Protein AF-A0A850XT15-F1 (afdb_monomer)

Nearest PDB structures (foldseek):
  8rmj-assembly1_A-2  TM=8.725E-01  e=3.498E-25  Drosophila melanogaster
  6qp8-assembly1_B  TM=8.716E-01  e=8.666E-25  Drosophila melanogaster
  8ckk-assembly1_B  TM=6.544E-01  e=9.238E-13  Homo sapiens
  8ckk-assembly1_A  TM=6.516E-01  e=1.719E-12  Homo sapiens
  1w0s-assembly3_C  TM=1.831E-01  e=3.789E-10  Homo sapiens

Mean predicted aligned error: 18.87 Å

Radius of gyration: 55.99 Å; Cα contacts (8 Å, |Δi|>4): 1223; chains: 1; bounding box: 143×91×146 Å

InterPro domains:
  IPR000884 Thrombospondin type-1 (TSP1) repeat [PF00090] (385-433)
  IPR000884 Thrombospondin type-1 (TSP1) repeat [PF00090] (444-487)
  IPR000884 Thrombospondin type-1 (TSP1) repeat [PS50092] (326-379)
  IPR000884 Thrombospondin type-1 (TSP1) repeat [PS50092] (381-437)
  IPR000884 Thrombospondin type-1 (TSP1) repeat [PS50092] (439-488)
  IPR000884 Thrombospondin type-1 (TSP1) repeat [SM00209] (329-379)
  IPR000884 Thrombospondin type-1 (TSP1) repeat [SM00209] (384-437)
  IPR000884 Thrombospondin type-1 (TSP1) repeat [SM00209] (442-488)
  IPR001627 Sema domain [PF01403] (78-251)
  IPR001627 Sema domain [PS51004] (1-270)
  IPR001627 Sema domain [SM00630] (1-254)
  IPR002165 Plexin repeat [PF01437] (272-319)
  IPR015943 WD40/YVTN repeat-like-containing domain superfamily [G3DSA:2.130.10.10] (1-272)
  IPR016201 PSI domain [SM00423] (272-319)
  IPR027231 Semaphorin [PTHR11036] (2-502)
  IPR036352 Sema domain superfamily [SSF101912] (2-276)
  IPR036383 Thrombospondin type-1 repeat superfamily [G3DSA:2.20.100.10] (325-380)
  IPR036383 Thrombospondin type-1 repeat superfamily [G3DSA:2.20.100.10] (381-434)
  IPR036383 Thrombospondin type-1 repeat superfamily [G3DSA:2.20.100.10] (437-487)
  IPR036383 Thrombospondin type-1 repeat superfamily [SSF82895] (325-378)

Foldseek 3Di:
DDKDWADWDDDPQKIKTWIKDFDLQDPPDTDIAIKIKIAGPPQCADDPQGHVHTLGIAIETAFAWADDPDTHGQGGWQYWEADVVQQKIWTKGFDDPPDFTKIFIFMAHVVLVLQQVLAFFFADPDSPGHTDTHGDPHSNQDAFDPPDPPTPVSHGDDSVCSVGTRYGPDYRATPANHTQDMDTNWGWRYWDWDWFDFLPDIWIWIWTFTQQQKIWTKTGAPDNPGHIAGLDIGRPDPNVPTHGFPDWDADRVQQWIWTDGPPDIDIDHNQPQQVQAAQCSQQLSLRRQWWAQPVVRGIHGCVPHPDSVRTDHDNPDHRDPLDFDAFDKDDKDDWDFDDDDDDDDDWGKTKIFIARPPPHTPNPHHYDDDDRMAIDRPWDAFDKDDKDDWDPFPDPAAKTKIKIFIDRPVPNTDRPHHYDDDDRMDMDIDRHPGHDDDDKDKDDKDDWDDFPDQAQKTKIKIAIDIPPDDDDPDDGMDMDMDRNHFADKDKDKDDKDDWDWDDADPQGKTKTKIKIWIWIDRDPDPVPIDTHDIDMFMWIADRPPPDGIDRDD

pLDDT: mean 82.84, std 12.36, range [44.44, 98.5]

Solvent-accessible surface area (backbone atoms only — not comparable to full-atom values): 31397 Å² total; per-residue (Å²): 117,68,72,48,81,52,49,72,49,82,54,90,61,31,39,36,40,34,28,23,26,52,41,85,88,47,93,80,65,97,45,60,37,19,34,44,30,38,32,41,73,84,64,80,36,31,95,78,62,53,55,94,31,80,46,55,47,38,34,30,40,54,54,40,37,45,78,58,101,71,64,49,67,33,36,42,53,48,22,57,35,78,42,79,94,74,44,33,35,41,32,35,20,21,38,57,90,95,46,76,48,25,23,33,31,32,41,30,42,53,66,44,49,52,50,24,71,33,37,32,26,39,42,60,91,46,100,85,50,73,77,40,79,36,81,46,93,58,53,76,79,52,65,48,59,90,88,46,95,87,32,69,79,57,52,64,55,59,62,72,52,33,75,67,52,35,39,32,53,38,63,25,57,35,78,52,76,50,50,49,43,73,44,75,79,38,51,61,44,38,46,43,76,46,82,41,73,36,97,89,51,77,42,49,40,38,39,36,30,26,58,73,28,34,37,37,37,26,40,52,42,88,48,99,84,46,74,43,30,73,59,47,75,46,74,78,54,60,85,93,65,50,52,49,59,72,44,65,47,76,41,75,96,75,41,33,35,41,39,30,42,93,90,49,74,48,82,42,68,67,72,58,28,76,77,25,78,45,69,67,50,23,40,48,38,37,42,60,61,31,22,31,25,67,86,80,67,40,28,30,38,78,88,74,48,94,44,77,90,51,45,45,70,52,74,85,67,68,40,80,68,90,50,64,31,55,20,27,64,35,75,68,47,74,77,38,82,46,90,76,94,67,96,82,70,99,57,75,23,34,35,30,42,40,50,52,60,56,46,46,49,32,75,85,28,50,73,54,87,73,83,48,63,50,63,41,76,60,51,35,55,22,22,62,41,75,68,49,74,70,45,75,56,74,44,95,49,27,74,21,42,24,46,30,42,38,49,57,57,51,46,52,48,35,63,86,24,52,70,56,85,74,83,49,63,49,76,44,81,34,52,82,84,38,83,62,84,84,82,64,47,72,51,73,72,48,74,73,48,77,54,74,30,90,45,59,47,23,47,25,41,30,44,43,54,56,44,81,49,97,77,58,98,73,81,53,64,50,76,45,81,34,43,69,52,79,45,60,77,48,76,54,71,56,74,71,48,72,78,40,80,76,50,75,46,100,79,63,27,36,34,31,36,30,41,31,35,44,25,76,52,64,46,93,52,83,87,76,68,64,91,37,65,79,47,78,53,62,30,45,32,57,56,82,76,80,55,75,66,42,60,83,127

Structure (mmCIF, N/CA/C/O backbone):
data_AF-A0A850XT15-F1
#
_entry.id   AF-A0A850XT15-F1
#
loop_
_atom_site.group_PDB
_atom_site.id
_atom_site.type_symbol
_atom_site.label_atom_id
_atom_site.label_alt_id
_atom_site.label_comp_id
_atom_site.label_asym_id
_atom_site.label_entity_id
_atom_site.label_seq_id
_atom_site.pdbx_PDB_ins_code
_atom_site.Cartn_x
_atom_site.Cartn_y
_atom_site.Cartn_z
_atom_site.occupancy
_atom_site.B_iso_or_equiv
_atom_site.auth_seq_id
_atom_site.auth_comp_id
_atom_site.auth_asym_id
_atom_site.auth_atom_id
_atom_site.pdbx_PDB_model_num
ATOM 1 N N . SER A 1 1 ? 12.234 -14.027 -24.507 1.00 67.44 1 SER A N 1
ATOM 2 C CA . SER A 1 1 ? 11.781 -13.705 -23.139 1.00 67.44 1 SER A CA 1
ATOM 3 C C . SER A 1 1 ? 10.258 -13.733 -23.136 1.00 67.44 1 SER A C 1
ATOM 5 O O . SER A 1 1 ? 9.684 -13.498 -24.186 1.00 67.44 1 SER A O 1
ATOM 7 N N . GLU A 1 2 ? 9.603 -14.107 -22.036 1.00 87.38 2 GLU A N 1
ATOM 8 C CA . GLU A 1 2 ? 8.131 -14.190 -21.923 1.00 87.38 2 GLU A CA 1
ATOM 9 C C . GLU A 1 2 ? 7.620 -12.876 -21.294 1.00 87.38 2 GLU A C 1
ATOM 11 O O . GLU A 1 2 ? 7.720 -12.736 -20.071 1.00 87.38 2 GLU A O 1
ATOM 16 N N . PRO A 1 3 ? 7.191 -11.861 -22.074 1.00 94.31 3 PRO A N 1
ATOM 17 C CA . PRO A 1 3 ? 6.756 -10.586 -21.515 1.00 94.31 3 PRO A CA 1
ATOM 18 C C . PRO A 1 3 ? 5.321 -10.657 -20.981 1.00 94.31 3 PRO A C 1
ATOM 20 O O . PRO A 1 3 ? 4.452 -11.308 -21.557 1.00 94.31 3 PRO A O 1
ATOM 23 N N . ASN A 1 4 ? 5.060 -9.912 -19.912 1.00 96.69 4 ASN A N 1
ATOM 24 C CA . ASN A 1 4 ? 3.727 -9.622 -19.402 1.00 96.69 4 ASN A CA 1
ATOM 25 C C . ASN A 1 4 ? 3.518 -8.102 -19.440 1.00 96.69 4 ASN A C 1
ATOM 27 O O . ASN A 1 4 ? 4.158 -7.364 -18.682 1.00 96.69 4 ASN A O 1
ATOM 31 N N . PHE A 1 5 ? 2.692 -7.646 -20.384 1.00 97.81 5 PHE A N 1
ATOM 32 C CA . PHE A 1 5 ? 2.405 -6.231 -20.604 1.00 97.81 5 PHE A CA 1
ATOM 33 C C . PHE A 1 5 ? 1.455 -5.693 -19.542 1.00 97.81 5 PHE A C 1
ATOM 35 O O . PHE A 1 5 ? 0.458 -6.325 -19.209 1.00 97.81 5 PHE A O 1
ATOM 42 N N . VAL A 1 6 ? 1.791 -4.515 -19.023 1.00 97.00 6 VAL A N 1
ATOM 43 C CA . VAL A 1 6 ? 1.064 -3.856 -17.937 1.00 97.00 6 VAL A CA 1
ATOM 44 C C . VAL A 1 6 ? 0.269 -2.669 -18.466 1.00 97.00 6 VAL A C 1
ATOM 46 O O . VAL A 1 6 ? -0.905 -2.520 -18.144 1.00 97.00 6 VAL A O 1
ATOM 49 N N . SER A 1 7 ? 0.897 -1.819 -19.277 1.00 97.06 7 SER A N 1
ATOM 50 C CA . SER A 1 7 ? 0.260 -0.619 -19.821 1.00 97.06 7 SER A CA 1
ATOM 51 C C . SER A 1 7 ? 1.039 -0.044 -21.002 1.00 97.06 7 SER A C 1
ATOM 53 O O . SER A 1 7 ? 2.202 -0.388 -21.243 1.00 97.06 7 SER A O 1
ATOM 55 N N . SER A 1 8 ? 0.390 0.866 -21.723 1.00 97.69 8 SER A N 1
ATOM 56 C CA . SER A 1 8 ? 0.989 1.648 -22.799 1.00 97.69 8 SER A CA 1
ATOM 57 C C . SER A 1 8 ? 0.473 3.082 -22.781 1.00 97.69 8 SER A C 1
ATOM 59 O O . SER A 1 8 ? -0.699 3.302 -22.477 1.00 97.69 8 SER A O 1
ATOM 61 N N . TYR A 1 9 ? 1.327 4.039 -23.147 1.00 97.31 9 TYR A N 1
ATOM 62 C CA . TYR A 1 9 ? 0.963 5.454 -23.242 1.00 97.31 9 TYR A CA 1
ATOM 63 C C . TYR A 1 9 ? 1.509 6.081 -24.516 1.00 97.31 9 TYR A C 1
ATOM 65 O O . TYR A 1 9 ? 2.670 5.879 -24.877 1.00 97.31 9 TYR A O 1
ATOM 73 N N . ASP A 1 10 ? 0.684 6.906 -25.146 1.00 95.44 10 ASP A N 1
ATOM 74 C CA . ASP A 1 10 ? 1.062 7.713 -26.296 1.00 95.44 10 ASP A CA 1
ATOM 75 C C . ASP A 1 10 ? 1.524 9.093 -25.828 1.00 95.44 10 ASP A C 1
ATOM 77 O O . ASP A 1 10 ? 0.709 9.921 -25.428 1.00 95.44 10 ASP A O 1
ATOM 81 N N . ILE A 1 11 ? 2.834 9.357 -25.897 1.00 94.19 11 ILE A N 1
ATOM 82 C CA . ILE A 1 11 ? 3.434 10.593 -25.376 1.00 94.19 11 ILE A CA 1
ATOM 83 C C . ILE A 1 11 ? 4.332 11.217 -26.446 1.00 94.19 11 ILE A C 1
ATOM 85 O O . ILE A 1 11 ? 5.356 10.653 -26.843 1.00 94.19 11 ILE A O 1
ATOM 89 N N . GLY A 1 12 ? 3.938 12.395 -26.936 1.00 90.12 12 GLY A N 1
ATOM 90 C CA . GLY A 1 12 ? 4.604 13.047 -28.064 1.00 90.12 12 GLY A CA 1
ATOM 91 C C . GLY A 1 12 ? 4.621 12.146 -29.305 1.00 90.12 12 GLY A C 1
ATOM 92 O O . GLY A 1 12 ? 3.588 11.589 -29.691 1.00 90.12 12 GLY A O 1
ATOM 93 N N . ASN A 1 13 ? 5.803 11.963 -29.900 1.00 90.62 13 ASN A N 1
ATOM 94 C CA . ASN A 1 13 ? 6.002 11.144 -31.106 1.00 90.62 13 ASN A CA 1
ATOM 95 C C . ASN A 1 13 ? 6.261 9.654 -30.816 1.00 90.62 13 ASN A C 1
ATOM 97 O O . ASN A 1 13 ? 6.456 8.872 -31.749 1.00 90.62 13 ASN A O 1
ATOM 101 N N . PHE A 1 14 ? 6.266 9.256 -29.542 1.00 93.50 14 PHE A N 1
ATOM 102 C CA . PHE A 1 14 ? 6.559 7.891 -29.119 1.00 93.50 14 PHE A CA 1
ATOM 103 C C . PHE A 1 14 ? 5.328 7.218 -28.510 1.00 93.50 14 PHE A C 1
ATOM 105 O O . PHE A 1 14 ? 4.490 7.866 -27.876 1.00 93.50 14 PHE A O 1
ATOM 112 N N . THR A 1 15 ? 5.270 5.899 -28.649 1.00 96.56 15 THR A N 1
ATOM 113 C CA . THR A 1 15 ? 4.421 5.035 -27.826 1.00 96.56 15 THR A CA 1
ATOM 114 C C . THR A 1 15 ? 5.320 4.305 -26.838 1.00 96.56 15 THR A C 1
ATOM 116 O O . THR A 1 15 ? 6.282 3.638 -27.230 1.00 96.56 15 THR A O 1
ATOM 119 N N . TYR A 1 16 ? 5.033 4.466 -25.549 1.00 97.81 16 TYR A N 1
ATOM 120 C CA . TYR A 1 16 ? 5.759 3.821 -24.462 1.00 97.81 16 TYR A CA 1
ATOM 121 C C . TYR A 1 16 ? 5.022 2.568 -24.001 1.00 97.81 16 TYR A C 1
ATOM 123 O O . TYR A 1 16 ? 3.810 2.604 -23.801 1.00 97.81 16 TYR A O 1
ATOM 131 N N . PHE A 1 17 ? 5.758 1.484 -23.766 1.00 98.31 17 PHE A N 1
ATOM 132 C CA . PHE A 1 17 ? 5.237 0.225 -23.238 1.00 98.31 17 PHE A CA 1
ATOM 133 C C . PHE A 1 17 ? 5.883 -0.096 -21.899 1.00 98.31 17 PHE A C 1
ATOM 135 O O . PHE A 1 17 ? 7.106 -0.055 -21.761 1.00 98.31 17 PHE A O 1
ATOM 142 N N . PHE A 1 18 ? 5.064 -0.490 -20.933 1.00 98.50 18 PHE A N 1
ATOM 143 C CA . PHE A 1 18 ? 5.507 -0.920 -19.617 1.00 98.50 18 PHE A CA 1
ATOM 144 C C . PHE A 1 18 ? 5.148 -2.385 -19.428 1.00 98.50 18 PHE A C 1
ATOM 146 O O . PHE A 1 18 ? 4.000 -2.793 -19.613 1.00 98.50 18 PHE A O 1
ATOM 153 N N . PHE A 1 19 ? 6.143 -3.199 -19.098 1.00 98.38 19 PHE A N 1
ATOM 154 C CA . PHE A 1 19 ? 5.975 -4.644 -18.983 1.00 98.38 19 PHE A CA 1
ATOM 155 C C . PHE A 1 19 ? 7.043 -5.248 -18.077 1.00 98.38 19 PHE A C 1
ATOM 157 O O . PHE A 1 19 ? 8.024 -4.597 -17.722 1.00 98.38 19 PHE A O 1
ATOM 164 N N . ARG A 1 20 ? 6.870 -6.515 -17.718 1.00 97.12 20 ARG A N 1
ATOM 165 C CA . ARG A 1 20 ? 7.897 -7.321 -17.048 1.00 97.12 20 ARG A CA 1
ATOM 166 C C . ARG A 1 20 ? 8.232 -8.541 -17.890 1.00 97.12 20 ARG A C 1
ATOM 168 O O . ARG A 1 20 ? 7.362 -9.073 -18.569 1.00 97.12 20 ARG A O 1
ATOM 175 N N . GLU A 1 21 ? 9.482 -8.976 -17.878 1.00 95.69 21 GLU A N 1
ATOM 176 C CA . GLU A 1 21 ? 9.944 -10.130 -18.656 1.00 95.69 21 GLU A CA 1
ATOM 177 C C . GLU A 1 21 ? 11.064 -10.875 -17.922 1.00 95.69 21 GLU A C 1
ATOM 179 O O . GLU A 1 21 ? 11.717 -10.315 -17.040 1.00 95.69 21 GLU A O 1
ATOM 184 N N . ASN A 1 22 ? 11.346 -12.112 -18.334 1.00 93.25 22 ASN A N 1
ATOM 185 C CA . ASN A 1 22 ? 12.554 -12.817 -17.896 1.00 93.25 22 ASN A CA 1
ATOM 186 C C . ASN A 1 22 ? 13.809 -12.040 -18.344 1.00 93.25 22 ASN A C 1
ATOM 188 O O . ASN A 1 22 ? 13.983 -11.782 -19.540 1.00 93.25 22 ASN A O 1
ATOM 192 N N . ALA A 1 23 ? 14.665 -11.679 -17.390 1.00 90.69 23 ALA A N 1
ATOM 193 C CA . ALA A 1 23 ? 15.889 -10.923 -17.604 1.00 90.69 23 ALA A CA 1
ATOM 194 C C . ALA A 1 23 ? 16.945 -11.795 -18.289 1.00 90.69 23 ALA A C 1
ATOM 196 O O . ALA A 1 23 ? 17.443 -12.759 -17.715 1.00 90.69 23 ALA A O 1
ATOM 197 N N . VAL A 1 24 ? 17.283 -11.449 -19.529 1.00 85.56 24 VAL A N 1
ATOM 198 C CA . VAL A 1 24 ? 18.320 -12.144 -20.310 1.00 85.56 24 VAL A CA 1
ATOM 199 C C . VAL A 1 24 ? 19.727 -11.702 -19.914 1.00 85.56 24 VAL A C 1
ATOM 201 O O . VAL A 1 24 ? 20.693 -12.411 -20.162 1.00 85.56 24 VAL A O 1
ATOM 204 N N . GLU A 1 25 ? 19.836 -10.531 -19.287 1.00 82.25 25 GLU A N 1
ATOM 205 C CA . GLU A 1 25 ? 21.090 -9.926 -18.850 1.00 82.25 25 GLU A CA 1
ATOM 206 C C . GLU A 1 25 ? 21.527 -10.334 -17.440 1.00 82.25 25 GLU A C 1
ATOM 208 O O . GLU A 1 25 ? 22.422 -9.706 -16.868 1.00 82.25 25 GLU A O 1
ATOM 213 N N . HIS A 1 26 ? 20.838 -11.308 -16.846 1.00 79.06 26 HIS A N 1
ATOM 214 C CA . HIS A 1 26 ? 21.152 -11.824 -15.528 1.00 79.06 26 HIS A CA 1
ATOM 215 C C . HIS A 1 26 ? 21.766 -13.217 -15.649 1.00 79.06 26 HIS A C 1
ATOM 217 O O . HIS A 1 26 ? 21.080 -14.180 -15.976 1.00 79.06 26 HIS A O 1
ATOM 223 N N . ASP A 1 27 ? 23.063 -13.315 -15.364 1.00 65.00 27 ASP A N 1
ATOM 224 C CA . ASP A 1 27 ? 23.834 -14.543 -15.587 1.00 65.00 27 ASP A CA 1
ATOM 225 C C . ASP A 1 27 ? 23.521 -15.653 -14.559 1.00 65.00 27 ASP A C 1
ATOM 227 O O . ASP A 1 27 ? 23.848 -16.818 -14.780 1.00 65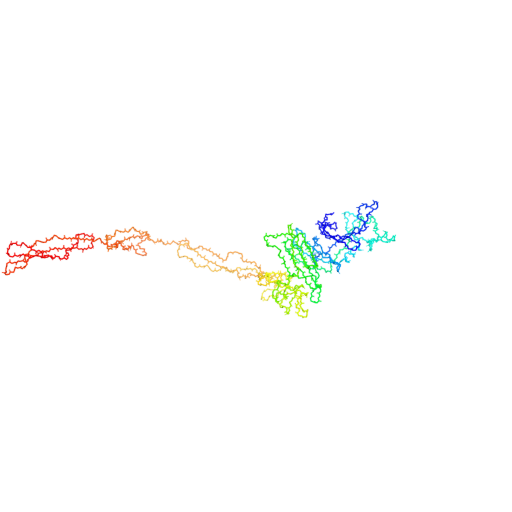.00 27 ASP A O 1
ATOM 231 N N . CYS A 1 28 ? 22.877 -15.318 -13.431 1.00 65.19 28 CYS A N 1
ATOM 232 C CA . CYS A 1 28 ? 22.644 -16.232 -12.310 1.00 65.19 28 CYS A CA 1
ATOM 233 C C . CYS A 1 28 ? 21.149 -16.516 -12.076 1.00 65.19 28 CYS A C 1
ATOM 235 O O . CYS A 1 28 ? 20.475 -15.845 -11.299 1.00 65.19 28 CYS A O 1
ATOM 237 N N . GLY A 1 29 ? 20.628 -17.563 -12.718 1.00 67.88 29 GLY A N 1
ATOM 238 C CA . GLY A 1 29 ? 19.257 -18.042 -12.502 1.00 67.88 29 GLY A CA 1
ATOM 239 C C . GLY A 1 29 ? 18.170 -17.233 -13.225 1.00 67.88 29 GLY A C 1
ATOM 240 O O . GLY A 1 29 ? 18.430 -16.227 -13.880 1.00 67.88 29 GLY A O 1
ATOM 241 N N . LYS A 1 30 ? 16.918 -17.704 -13.135 1.00 78.69 30 LYS A N 1
ATOM 242 C CA . LYS A 1 30 ? 15.762 -17.058 -13.778 1.00 78.69 30 LYS A CA 1
ATOM 243 C C . LYS A 1 30 ? 15.271 -15.905 -12.902 1.00 78.69 30 LYS A C 1
ATOM 245 O O . LYS A 1 30 ? 14.664 -16.142 -11.860 1.00 78.69 30 LYS A O 1
ATOM 250 N N . THR A 1 31 ? 15.502 -14.670 -13.335 1.00 87.31 31 THR A N 1
ATOM 251 C CA . THR A 1 31 ? 14.973 -13.464 -12.683 1.00 87.31 31 THR A CA 1
ATOM 252 C C . THR A 1 31 ? 14.052 -12.707 -13.632 1.00 87.31 31 THR A C 1
ATOM 254 O O . THR A 1 31 ? 14.203 -12.766 -14.851 1.00 87.31 31 THR A O 1
ATOM 257 N N . VAL A 1 32 ? 13.050 -12.026 -13.080 1.00 93.44 32 VAL A N 1
ATOM 258 C CA . VAL A 1 32 ? 12.136 -11.161 -13.838 1.00 93.44 32 VAL A CA 1
ATOM 259 C C . VAL A 1 32 ? 12.593 -9.724 -13.642 1.00 93.44 32 VAL A C 1
ATOM 261 O O . VAL A 1 32 ? 12.910 -9.352 -12.517 1.00 93.44 32 VAL A O 1
ATOM 264 N N . PHE A 1 33 ? 12.616 -8.914 -14.699 1.00 95.81 33 PHE A N 1
ATOM 265 C CA . PHE A 1 33 ? 12.819 -7.469 -14.598 1.00 95.81 33 PHE A CA 1
ATOM 266 C C . PHE A 1 33 ? 11.687 -6.699 -15.257 1.00 95.81 33 PHE A C 1
ATOM 268 O O . PHE A 1 33 ? 11.124 -7.104 -16.274 1.00 95.81 33 PHE A O 1
ATOM 275 N N . SER A 1 34 ? 11.408 -5.541 -14.672 1.00 98.19 34 SER A N 1
ATOM 276 C CA . SER A 1 34 ? 10.467 -4.562 -15.193 1.00 98.19 34 SER A CA 1
ATOM 277 C C . SER A 1 34 ? 11.137 -3.629 -16.191 1.00 98.19 34 SER A C 1
ATOM 279 O O . SER A 1 34 ? 12.285 -3.210 -16.002 1.00 98.19 34 SER A O 1
ATOM 281 N N . ARG A 1 35 ? 10.410 -3.304 -17.257 1.00 98.06 35 ARG A N 1
ATOM 282 C CA . ARG A 1 35 ? 10.892 -2.581 -18.427 1.00 98.06 35 ARG A CA 1
ATOM 283 C C . ARG A 1 35 ? 9.997 -1.399 -18.754 1.00 98.06 35 ARG A C 1
ATOM 285 O O . ARG A 1 35 ? 8.775 -1.506 -18.683 1.00 98.06 35 ARG A O 1
ATOM 292 N N . ALA A 1 36 ? 10.637 -0.326 -19.195 1.00 98.25 36 ALA A N 1
ATOM 293 C CA . ALA A 1 36 ? 10.024 0.670 -20.058 1.00 98.25 36 ALA A CA 1
ATOM 294 C C . ALA A 1 36 ? 10.604 0.479 -21.460 1.00 98.25 36 ALA A C 1
ATOM 296 O O . ALA A 1 36 ? 11.822 0.371 -21.609 1.00 98.25 36 ALA A O 1
ATOM 297 N N . ALA A 1 37 ? 9.756 0.430 -22.476 1.00 97.69 37 ALA A N 1
ATOM 298 C CA . ALA A 1 37 ? 10.160 0.449 -23.872 1.00 97.69 37 ALA A CA 1
ATOM 299 C C . ALA A 1 37 ? 9.505 1.608 -24.609 1.00 97.69 37 ALA A C 1
ATOM 301 O O . ALA A 1 37 ? 8.487 2.126 -24.158 1.00 97.69 37 ALA A O 1
ATOM 302 N N . ARG A 1 38 ? 10.085 1.998 -25.742 1.00 95.12 38 ARG A N 1
ATOM 303 C CA . ARG A 1 38 ? 9.512 3.000 -26.643 1.00 95.12 38 ARG A CA 1
ATOM 304 C C . ARG A 1 38 ? 9.637 2.567 -28.099 1.00 95.12 38 ARG A C 1
ATOM 306 O O . ARG A 1 38 ? 10.601 1.886 -28.449 1.00 95.12 38 ARG A O 1
ATOM 313 N N . VAL A 1 39 ? 8.685 3.005 -28.916 1.00 94.12 39 VAL A N 1
ATOM 314 C CA . VAL A 1 39 ? 8.705 2.930 -30.387 1.00 94.12 39 VAL A CA 1
ATOM 315 C C . VAL A 1 39 ? 8.256 4.268 -30.966 1.00 94.12 39 VAL A C 1
ATOM 317 O O . VAL A 1 39 ? 7.487 4.992 -30.328 1.00 94.12 39 VAL A O 1
ATOM 320 N N . CYS A 1 40 ? 8.726 4.605 -32.162 1.00 91.38 40 CYS A N 1
ATOM 321 C CA . CYS A 1 40 ? 8.214 5.747 -32.909 1.00 91.38 40 CYS A CA 1
ATOM 322 C C . CYS A 1 40 ? 6.835 5.442 -33.493 1.00 91.38 40 CYS A C 1
ATOM 324 O O . CYS A 1 40 ? 6.630 4.388 -34.088 1.00 91.38 40 CYS A O 1
ATOM 326 N N . LYS A 1 41 ? 5.896 6.388 -33.376 1.00 90.81 41 LYS A N 1
ATOM 327 C CA . LYS A 1 41 ? 4.534 6.234 -33.924 1.00 90.81 41 LYS A CA 1
ATOM 328 C C . LYS A 1 41 ? 4.502 6.116 -35.448 1.00 90.81 41 LYS A C 1
ATOM 330 O O . LYS A 1 41 ? 3.573 5.542 -35.999 1.00 90.81 41 LYS A O 1
ATOM 335 N N . ASN A 1 42 ? 5.500 6.682 -36.120 1.00 86.81 42 ASN A N 1
ATOM 336 C CA . ASN A 1 42 ? 5.662 6.652 -37.570 1.00 86.81 42 ASN A CA 1
ATOM 337 C C . ASN A 1 42 ? 6.688 5.610 -38.045 1.00 86.81 42 ASN A C 1
ATOM 339 O O . ASN A 1 42 ? 7.189 5.727 -39.161 1.00 86.81 42 ASN A O 1
ATOM 343 N N . ASP A 1 43 ? 7.039 4.631 -37.207 1.00 86.94 43 ASP A N 1
ATOM 344 C CA . ASP A 1 43 ? 7.889 3.515 -37.619 1.00 86.94 43 ASP A CA 1
ATOM 345 C C . ASP A 1 43 ? 7.130 2.654 -38.638 1.00 86.94 43 ASP A C 1
ATOM 347 O O . ASP A 1 43 ? 6.067 2.108 -38.346 1.00 86.94 43 ASP A O 1
ATOM 351 N N . ILE A 1 44 ? 7.668 2.588 -39.854 1.00 83.62 44 ILE A N 1
ATOM 352 C CA . ILE A 1 44 ? 7.090 1.863 -40.994 1.00 83.62 44 ILE A CA 1
ATOM 353 C C . ILE A 1 44 ? 7.736 0.487 -41.199 1.00 83.62 44 ILE A C 1
ATOM 355 O O . ILE A 1 44 ? 7.424 -0.194 -42.173 1.00 83.62 44 ILE A O 1
ATOM 359 N N . GLY A 1 45 ? 8.641 0.081 -40.304 1.00 82.75 45 GLY A N 1
ATOM 360 C CA . GLY A 1 45 ? 9.450 -1.119 -40.472 1.00 82.75 45 GLY A CA 1
ATOM 361 C C . GLY A 1 45 ? 10.611 -0.941 -41.453 1.00 82.75 45 GLY A C 1
ATOM 362 O O . GLY A 1 45 ? 10.842 0.131 -42.017 1.00 82.75 45 GLY A O 1
ATOM 363 N N . GLY A 1 46 ? 11.402 -1.999 -41.622 1.00 79.69 46 GLY A N 1
ATOM 364 C CA . GLY A 1 46 ? 12.515 -2.013 -42.566 1.00 79.69 46 GLY A CA 1
ATOM 365 C C . GLY A 1 46 ? 12.087 -2.391 -43.989 1.00 79.69 46 GLY A C 1
ATOM 366 O O . GLY A 1 46 ? 11.072 -3.042 -44.196 1.00 79.69 46 GLY A O 1
ATOM 367 N N . LYS A 1 47 ? 12.881 -2.000 -44.997 1.00 74.19 47 LYS A N 1
ATOM 368 C CA . LYS A 1 47 ? 12.567 -2.251 -46.423 1.00 74.19 47 LYS A CA 1
ATOM 369 C C . LYS A 1 47 ? 12.873 -3.672 -46.917 1.00 74.19 47 LYS A C 1
ATOM 371 O O . LYS A 1 47 ? 12.282 -4.104 -47.893 1.00 74.19 47 LYS A O 1
ATOM 376 N N . PHE A 1 48 ? 13.852 -4.348 -46.310 1.00 74.44 48 PHE A N 1
ATOM 377 C CA . PHE A 1 48 ? 14.321 -5.688 -46.719 1.00 74.44 48 PHE A CA 1
ATOM 378 C C . PHE A 1 48 ? 14.767 -6.510 -45.506 1.00 74.44 48 PHE A C 1
ATOM 380 O O . PHE A 1 48 ? 14.421 -7.674 -45.347 1.00 74.44 48 PHE A O 1
ATOM 387 N N . VAL A 1 49 ? 15.563 -5.888 -44.635 1.00 70.69 49 VAL A N 1
ATOM 388 C CA . VAL A 1 49 ? 15.883 -6.388 -43.294 1.00 70.69 49 VAL A CA 1
ATOM 389 C C . VAL A 1 49 ? 14.883 -5.746 -42.344 1.00 70.69 49 VAL A C 1
ATOM 391 O O . VAL A 1 49 ? 14.664 -4.545 -42.463 1.00 70.69 49 VAL A O 1
ATOM 394 N N . LEU A 1 50 ? 14.309 -6.516 -41.414 1.00 78.19 50 LEU A N 1
ATOM 395 C CA . LEU A 1 50 ? 13.269 -6.046 -40.487 1.00 78.19 50 LEU A CA 1
ATOM 396 C C . LEU A 1 50 ? 11.944 -5.616 -41.168 1.00 78.19 50 LEU A C 1
ATOM 398 O O . LEU A 1 50 ? 11.241 -4.753 -40.641 1.00 78.19 50 LEU A O 1
ATOM 402 N N . GLU A 1 51 ? 11.578 -6.221 -42.303 1.00 82.81 51 GLU A N 1
ATOM 403 C CA . GLU A 1 51 ? 10.237 -6.064 -42.901 1.00 82.81 51 GLU A CA 1
ATOM 404 C C . GLU A 1 51 ? 9.150 -6.478 -41.892 1.00 82.81 51 GLU A C 1
ATOM 406 O O . GLU A 1 51 ? 9.320 -7.462 -41.170 1.00 82.81 51 GLU A O 1
ATOM 411 N N . ASP A 1 52 ? 8.086 -5.678 -41.775 1.00 84.00 52 ASP A N 1
ATOM 412 C CA . ASP A 1 52 ? 7.006 -5.830 -40.783 1.00 84.00 52 ASP A CA 1
ATOM 413 C C . ASP A 1 52 ? 7.458 -5.878 -39.306 1.00 84.00 52 ASP A C 1
ATOM 415 O O . ASP A 1 52 ? 6.739 -6.366 -38.429 1.00 84.00 52 ASP A O 1
ATOM 419 N N . THR A 1 53 ? 8.649 -5.358 -38.986 1.00 87.75 53 THR A N 1
ATOM 420 C CA . THR A 1 53 ? 9.162 -5.320 -37.607 1.00 87.75 53 THR A CA 1
ATOM 421 C C . THR A 1 53 ? 9.660 -3.935 -37.210 1.00 87.75 53 THR A C 1
ATOM 423 O O . THR A 1 53 ? 10.204 -3.199 -38.027 1.00 87.75 53 THR A O 1
ATOM 426 N N . TRP A 1 54 ? 9.493 -3.587 -35.930 1.00 90.25 54 TRP A N 1
ATOM 427 C CA . TRP A 1 54 ? 9.910 -2.293 -35.385 1.00 90.25 54 TRP A CA 1
ATOM 428 C C . TRP A 1 54 ? 11.410 -2.047 -35.582 1.00 90.25 54 TRP A C 1
ATOM 430 O O . TRP A 1 54 ? 12.244 -2.840 -35.140 1.00 90.25 54 TRP A O 1
ATOM 440 N N . THR A 1 55 ? 11.755 -0.899 -36.159 1.00 87.81 55 THR A N 1
ATOM 441 C CA . THR A 1 55 ? 13.145 -0.448 -36.351 1.00 87.81 55 THR A CA 1
ATOM 442 C C . THR A 1 55 ? 13.615 0.492 -35.238 1.00 87.81 55 THR A C 1
ATOM 444 O O . THR A 1 55 ? 14.815 0.710 -35.045 1.00 87.81 55 THR A O 1
ATOM 447 N N . THR A 1 56 ? 12.670 1.015 -34.455 1.00 90.31 56 THR A N 1
ATOM 448 C CA . THR A 1 56 ? 12.899 2.033 -33.418 1.00 90.31 56 THR A CA 1
ATOM 449 C C . THR A 1 56 ? 12.728 1.513 -31.989 1.00 90.31 56 THR A C 1
ATOM 451 O O . THR A 1 56 ? 12.864 2.279 -31.033 1.00 90.31 56 THR A O 1
ATOM 454 N N . PHE A 1 57 ? 12.461 0.212 -31.821 1.00 93.31 57 PHE A N 1
ATOM 455 C CA . PHE A 1 57 ? 12.224 -0.398 -30.515 1.00 93.31 57 PHE A CA 1
ATOM 456 C C . PHE A 1 57 ? 13.472 -0.375 -29.625 1.00 93.31 57 PHE A C 1
ATOM 458 O O . PHE A 1 57 ? 14.535 -0.893 -29.973 1.00 93.31 57 PHE A O 1
ATOM 465 N N . MET A 1 58 ? 13.316 0.181 -28.426 1.00 93.88 58 MET A N 1
ATOM 466 C CA . MET A 1 58 ? 14.330 0.168 -27.370 1.00 93.88 58 MET A CA 1
ATOM 467 C C . MET A 1 58 ? 13.655 -0.087 -26.027 1.00 93.88 58 MET A C 1
ATOM 469 O O . MET A 1 58 ? 12.548 0.398 -25.801 1.00 93.88 58 MET A O 1
ATOM 473 N N . LYS A 1 59 ? 14.326 -0.795 -25.114 1.00 96.75 59 LYS A N 1
ATOM 474 C CA . LYS A 1 59 ? 13.859 -1.057 -23.746 1.00 96.75 59 LYS A CA 1
ATOM 475 C C . LYS A 1 59 ? 14.949 -0.822 -22.704 1.00 96.75 59 LYS A C 1
ATOM 477 O O . LYS A 1 59 ? 16.104 -1.182 -22.909 1.00 96.75 59 LYS A O 1
ATOM 482 N N . ALA A 1 60 ? 14.567 -0.272 -21.559 1.00 97.81 60 ALA A N 1
ATOM 483 C CA . ALA A 1 60 ? 15.428 -0.027 -20.407 1.00 97.81 60 ALA A CA 1
ATOM 484 C C . ALA A 1 60 ? 14.830 -0.674 -19.149 1.00 97.81 60 ALA A C 1
ATOM 486 O O . ALA A 1 60 ? 13.614 -0.849 -19.041 1.00 97.81 60 ALA A O 1
ATOM 487 N N . ARG A 1 61 ? 15.683 -1.058 -18.192 1.00 97.62 61 ARG A N 1
ATOM 488 C CA . ARG A 1 61 ? 15.243 -1.585 -16.889 1.00 97.62 61 ARG A CA 1
ATOM 489 C C . ARG A 1 61 ? 14.715 -0.441 -16.018 1.00 97.62 61 ARG A C 1
ATOM 491 O O . ARG A 1 61 ? 15.352 0.604 -15.945 1.00 97.62 61 ARG A O 1
ATOM 498 N N . LEU A 1 62 ? 13.607 -0.670 -15.317 1.00 98.25 62 LEU A N 1
ATOM 499 C CA . LEU A 1 62 ? 13.101 0.220 -14.265 1.00 98.25 62 LEU A CA 1
ATOM 500 C C . LEU A 1 62 ? 13.664 -0.211 -12.906 1.00 98.25 62 LEU A C 1
ATOM 502 O O . LEU A 1 62 ? 13.599 -1.396 -12.565 1.00 98.25 62 LEU A O 1
ATOM 506 N N . ASN A 1 63 ? 14.209 0.732 -12.132 1.00 97.31 63 ASN A N 1
ATOM 507 C CA . ASN A 1 63 ? 14.648 0.470 -10.764 1.00 97.31 63 ASN A CA 1
ATOM 508 C C . ASN A 1 63 ? 13.559 0.837 -9.750 1.00 97.31 63 ASN A C 1
ATOM 510 O O . ASN A 1 63 ? 13.165 1.994 -9.651 1.00 97.31 63 ASN A O 1
ATOM 514 N N . CYS A 1 64 ? 13.126 -0.130 -8.948 1.00 97.19 64 CYS A N 1
ATOM 515 C CA . CYS A 1 64 ? 12.352 0.132 -7.743 1.00 97.19 64 CYS A CA 1
ATOM 516 C C . CYS A 1 64 ? 12.935 -0.705 -6.607 1.00 97.19 64 CYS A C 1
ATOM 518 O O . CYS A 1 64 ? 12.836 -1.935 -6.607 1.00 97.19 64 CYS A O 1
ATOM 520 N N . SER A 1 65 ? 13.600 -0.048 -5.660 1.00 95.06 65 SER A N 1
ATOM 521 C CA . SER A 1 65 ? 14.349 -0.731 -4.609 1.00 95.06 65 SER A CA 1
ATOM 522 C C . SER A 1 65 ? 14.336 0.045 -3.306 1.00 95.06 65 SER A C 1
ATOM 524 O O . SER A 1 65 ? 14.389 1.270 -3.320 1.00 95.06 65 SER A O 1
ATOM 526 N N . ARG A 1 66 ? 14.357 -0.667 -2.180 1.00 91.88 66 ARG A N 1
ATOM 527 C CA . ARG A 1 66 ? 14.673 -0.086 -0.874 1.00 91.88 66 ARG A CA 1
ATOM 528 C C . ARG A 1 66 ? 16.200 -0.012 -0.716 1.00 91.88 66 ARG A C 1
ATOM 530 O O . ARG A 1 66 ? 16.846 -1.056 -0.862 1.00 91.88 66 ARG A O 1
ATOM 537 N N . PRO A 1 67 ? 16.783 1.167 -0.427 1.00 87.50 67 PRO A N 1
ATOM 538 C CA . PRO A 1 67 ? 18.226 1.300 -0.249 1.00 87.50 67 PRO A CA 1
ATOM 539 C C . PRO A 1 67 ? 18.710 0.568 1.012 1.00 87.50 67 PRO A C 1
ATOM 541 O O . PRO A 1 67 ? 17.956 0.364 1.962 1.00 87.50 67 PRO A O 1
ATOM 544 N N . GLY A 1 68 ? 19.981 0.177 1.010 1.00 86.75 68 GLY A N 1
ATOM 545 C CA . GLY A 1 68 ? 20.669 -0.538 2.086 1.00 86.75 68 GLY A CA 1
ATOM 546 C C . GLY A 1 68 ? 22.065 -0.962 1.620 1.00 86.75 68 GLY A C 1
ATOM 547 O O . GLY A 1 68 ? 22.398 -0.738 0.457 1.00 86.75 68 GLY A O 1
ATOM 548 N N . GLU A 1 69 ? 22.867 -1.592 2.489 1.00 83.19 69 GLU A N 1
ATOM 549 C CA . GLU A 1 69 ? 24.167 -2.172 2.084 1.00 83.19 69 GLU A CA 1
ATOM 550 C C . GLU A 1 69 ? 24.002 -3.137 0.901 1.00 83.19 69 GLU A C 1
ATOM 552 O O . GLU A 1 69 ? 24.788 -3.128 -0.043 1.00 83.19 69 GLU A O 1
ATOM 557 N N . ILE A 1 70 ? 22.918 -3.917 0.933 1.00 84.88 70 ILE A N 1
ATOM 558 C CA . ILE A 1 70 ? 22.418 -4.697 -0.194 1.00 84.88 70 ILE A CA 1
ATOM 559 C C . ILE A 1 70 ? 20.993 -4.203 -0.480 1.00 84.88 70 ILE A C 1
ATOM 561 O O . ILE A 1 70 ? 20.102 -4.422 0.348 1.00 84.88 70 ILE A O 1
ATOM 565 N N . PRO A 1 71 ? 20.751 -3.524 -1.616 1.00 89.12 71 PRO A N 1
ATOM 566 C CA . PRO A 1 71 ? 19.423 -3.025 -1.950 1.00 89.12 71 PRO A CA 1
ATOM 567 C C . PRO A 1 71 ? 18.406 -4.158 -2.118 1.00 89.12 71 PRO A C 1
ATOM 569 O O . PRO A 1 71 ? 18.697 -5.189 -2.729 1.00 89.12 71 PRO A O 1
ATOM 572 N N . PHE A 1 72 ? 17.189 -3.946 -1.617 1.00 92.94 72 PHE A N 1
ATOM 573 C CA . PHE A 1 72 ? 16.079 -4.885 -1.788 1.00 92.94 72 PHE A CA 1
ATOM 574 C C . PHE A 1 72 ? 15.209 -4.452 -2.970 1.00 92.94 72 PHE A C 1
ATOM 576 O O . PHE A 1 72 ? 14.624 -3.371 -2.931 1.00 92.94 72 PHE A O 1
ATOM 583 N N . TYR A 1 73 ? 15.122 -5.275 -4.016 1.00 93.69 73 TYR A N 1
ATOM 584 C CA . TYR A 1 73 ? 14.455 -4.918 -5.273 1.00 93.69 73 TYR A CA 1
ATOM 585 C C . TYR A 1 73 ? 13.026 -5.459 -5.369 1.00 93.69 73 TYR A C 1
ATOM 587 O O . TYR A 1 73 ? 12.779 -6.648 -5.158 1.00 93.69 73 TYR A O 1
ATOM 595 N N . TYR A 1 74 ? 12.111 -4.599 -5.811 1.00 96.75 74 TYR A N 1
ATOM 596 C CA . TYR A 1 74 ? 10.763 -4.961 -6.239 1.00 96.75 74 TYR A CA 1
ATOM 597 C C . TYR A 1 74 ? 10.780 -5.075 -7.763 1.00 96.75 74 TYR A C 1
ATOM 599 O O . TYR A 1 74 ? 10.760 -4.084 -8.490 1.00 96.75 74 TYR A O 1
ATOM 607 N N . ASN A 1 75 ? 10.917 -6.301 -8.254 1.00 95.19 75 ASN A N 1
ATOM 608 C CA . ASN A 1 75 ? 11.274 -6.546 -9.648 1.00 95.19 75 ASN A CA 1
ATOM 609 C C . ASN A 1 75 ? 10.074 -6.690 -10.593 1.00 95.19 75 ASN A C 1
ATOM 611 O O . ASN A 1 75 ? 10.253 -6.543 -11.804 1.00 95.19 75 ASN A O 1
ATOM 615 N N . GLU A 1 76 ? 8.877 -6.987 -10.079 1.00 96.56 76 GLU A N 1
ATOM 616 C CA . GLU A 1 76 ? 7.701 -7.313 -10.892 1.00 96.56 76 GLU A CA 1
ATOM 617 C C . GLU A 1 76 ? 6.688 -6.164 -10.916 1.00 96.56 76 GLU A C 1
ATOM 619 O O . GLU A 1 76 ? 5.923 -5.982 -9.968 1.00 96.56 76 GLU A O 1
ATOM 624 N N . LEU A 1 77 ? 6.677 -5.407 -12.015 1.00 98.06 77 LEU A N 1
ATOM 625 C CA . LEU A 1 77 ? 5.723 -4.335 -12.286 1.00 98.06 77 LEU A CA 1
ATOM 626 C C . LEU A 1 77 ? 4.307 -4.896 -12.466 1.00 98.06 77 LEU A C 1
ATOM 628 O O . LEU A 1 77 ? 4.113 -5.797 -13.283 1.00 98.06 77 LEU A O 1
ATOM 632 N N . GLN A 1 78 ? 3.330 -4.333 -11.755 1.00 97.19 78 GLN A N 1
ATOM 633 C CA . GLN A 1 78 ? 1.925 -4.766 -11.789 1.00 97.19 78 GLN A CA 1
ATOM 634 C C . GLN A 1 78 ? 0.995 -3.771 -12.485 1.00 97.19 78 GLN A C 1
ATOM 636 O O . GLN A 1 78 ? 0.130 -4.184 -13.246 1.00 97.19 78 GLN A O 1
ATOM 641 N N . SER A 1 79 ? 1.192 -2.470 -12.264 1.00 97.69 79 SER A N 1
ATOM 642 C CA . SER A 1 79 ? 0.388 -1.392 -12.854 1.00 97.69 79 SER A CA 1
ATOM 643 C C . SER A 1 79 ? 1.231 -0.136 -12.974 1.00 97.69 79 SER A C 1
ATOM 645 O O . SER A 1 79 ? 2.147 0.073 -12.175 1.00 97.69 79 SER A O 1
ATOM 647 N N . THR A 1 80 ? 0.894 0.732 -13.925 1.00 98.25 80 THR A N 1
ATOM 648 C CA . THR A 1 80 ? 1.396 2.108 -13.933 1.00 98.25 80 THR A CA 1
ATOM 649 C C . THR A 1 80 ? 0.265 3.108 -14.113 1.00 98.25 80 THR A C 1
ATOM 651 O O . THR A 1 80 ? -0.824 2.730 -14.536 1.00 98.25 80 THR A O 1
ATOM 654 N N . PHE A 1 81 ? 0.537 4.370 -13.799 1.00 97.88 81 PHE A N 1
ATOM 655 C CA . PHE A 1 81 ? -0.342 5.506 -14.042 1.00 97.88 81 PHE A CA 1
ATOM 656 C C . PHE A 1 81 ? 0.505 6.696 -14.505 1.00 97.88 81 PHE A C 1
ATOM 658 O O . PHE A 1 81 ? 1.457 7.076 -13.819 1.00 97.88 81 PHE A O 1
ATOM 665 N N . PHE A 1 82 ? 0.190 7.253 -15.673 1.00 97.25 82 PHE A N 1
ATOM 666 C CA . PHE A 1 82 ? 0.853 8.440 -16.210 1.00 97.25 82 PHE A CA 1
ATOM 667 C C . PHE A 1 82 ? 0.096 9.700 -15.786 1.00 97.25 82 PHE A C 1
ATOM 669 O O . PHE A 1 82 ? -1.114 9.780 -15.984 1.00 97.25 82 PHE A O 1
ATOM 676 N N . LEU A 1 83 ? 0.818 10.664 -15.214 1.00 94.81 83 LEU A N 1
ATOM 677 C CA . LEU A 1 83 ? 0.323 11.981 -14.830 1.00 94.81 83 LEU A CA 1
ATOM 678 C C . LEU A 1 83 ? 0.901 13.029 -15.803 1.00 94.81 83 LEU A C 1
ATOM 680 O O . LEU A 1 83 ? 2.066 13.417 -15.636 1.00 94.81 83 LEU A O 1
ATOM 684 N N . PRO A 1 84 ? 0.134 13.454 -16.827 1.00 92.50 84 PRO A N 1
ATOM 685 C CA . PRO A 1 84 ? 0.641 14.297 -17.911 1.00 92.50 84 PRO A CA 1
ATOM 686 C C . PRO A 1 84 ? 1.111 15.680 -17.462 1.00 92.50 84 PRO A C 1
ATOM 688 O O . PRO A 1 84 ? 2.047 16.221 -18.035 1.00 92.50 84 PRO A O 1
ATOM 691 N N . GLU A 1 85 ? 0.495 16.254 -16.429 1.00 90.56 85 GLU A N 1
ATOM 692 C CA . GLU A 1 85 ? 0.767 17.625 -15.981 1.00 90.56 85 GLU A CA 1
ATOM 693 C C . GLU A 1 85 ? 2.196 17.801 -15.447 1.00 90.56 85 GLU A C 1
ATOM 695 O O . GLU A 1 85 ? 2.712 18.916 -15.417 1.00 90.56 85 GLU A O 1
ATOM 700 N N . LEU A 1 86 ? 2.829 16.705 -15.014 1.00 91.81 86 LEU A N 1
ATOM 701 C CA . LEU A 1 86 ? 4.162 16.694 -14.406 1.00 91.81 86 LEU A CA 1
ATOM 702 C C . LEU A 1 86 ? 5.147 15.750 -15.114 1.00 91.81 86 LEU A C 1
ATOM 704 O O . LEU A 1 86 ? 6.265 15.572 -14.629 1.00 91.81 86 LEU A O 1
ATOM 708 N N . ASP A 1 87 ? 4.738 15.116 -16.217 1.00 95.69 87 ASP A N 1
ATOM 709 C CA . ASP A 1 87 ? 5.512 14.083 -16.917 1.00 95.69 87 ASP A CA 1
ATOM 710 C C . ASP A 1 87 ? 6.008 12.952 -15.985 1.00 95.69 87 ASP A C 1
ATOM 712 O O . ASP A 1 87 ? 7.144 12.467 -16.081 1.00 95.69 87 ASP A O 1
ATOM 716 N N . LEU A 1 88 ? 5.146 12.522 -15.054 1.00 96.38 88 LEU A N 1
ATOM 717 C CA . LEU A 1 88 ? 5.459 11.494 -14.057 1.00 96.38 88 LEU A CA 1
ATOM 718 C C . LEU A 1 88 ? 4.735 10.181 -14.342 1.00 96.38 88 LEU A C 1
ATOM 720 O O . LEU A 1 88 ? 3.550 10.152 -14.659 1.00 96.38 88 LEU A O 1
ATOM 724 N N . ILE A 1 89 ? 5.442 9.071 -14.142 1.00 97.88 89 ILE A N 1
ATOM 725 C CA . ILE A 1 89 ? 4.900 7.717 -14.241 1.00 97.88 89 ILE A CA 1
ATOM 726 C C . ILE A 1 89 ? 4.999 7.056 -12.876 1.00 97.88 89 ILE A C 1
ATOM 728 O O . ILE A 1 89 ? 6.089 6.760 -12.386 1.00 97.88 89 ILE A O 1
ATOM 732 N N . TYR A 1 90 ? 3.847 6.800 -12.273 1.00 98.06 90 TYR A N 1
ATOM 733 C CA . TYR A 1 90 ? 3.720 6.002 -11.063 1.00 98.06 90 TYR A CA 1
ATOM 734 C C . TYR A 1 90 ? 3.696 4.531 -11.453 1.00 98.06 90 TYR A C 1
ATOM 736 O O . TYR A 1 90 ? 2.966 4.157 -12.364 1.00 98.06 90 TYR A O 1
ATOM 744 N N . GLY A 1 91 ? 4.469 3.690 -10.776 1.00 98.00 91 GLY A N 1
ATOM 745 C CA . GLY A 1 91 ? 4.497 2.251 -11.009 1.00 98.00 91 GLY A CA 1
ATOM 746 C C . GLY A 1 91 ? 4.388 1.470 -9.707 1.00 98.00 91 GLY A C 1
ATOM 747 O O . GLY A 1 91 ? 5.092 1.771 -8.743 1.00 98.00 91 GLY A O 1
ATOM 748 N N . ILE A 1 92 ? 3.526 0.454 -9.695 1.00 98.19 92 ILE A N 1
ATOM 749 C CA . ILE A 1 92 ? 3.483 -0.561 -8.641 1.00 98.19 92 ILE A CA 1
ATOM 750 C C . ILE A 1 92 ? 4.448 -1.678 -9.004 1.00 98.19 92 ILE A C 1
ATOM 752 O O . ILE A 1 92 ? 4.327 -2.281 -10.070 1.00 98.19 92 ILE A O 1
ATOM 756 N N . PHE A 1 93 ? 5.321 -2.020 -8.068 1.00 98.06 93 PHE A N 1
ATOM 757 C CA . PHE A 1 93 ? 6.238 -3.139 -8.161 1.00 98.06 93 PHE A CA 1
ATOM 758 C C . PHE A 1 93 ? 6.019 -4.083 -6.992 1.00 98.06 93 PHE A C 1
ATOM 760 O O . PHE A 1 93 ? 5.722 -3.668 -5.875 1.00 98.06 93 PHE A O 1
ATOM 767 N N . THR A 1 94 ? 6.208 -5.365 -7.250 1.00 97.25 94 THR A N 1
ATOM 768 C CA . THR A 1 94 ? 6.049 -6.429 -6.266 1.00 97.25 94 THR A CA 1
ATOM 769 C C . THR A 1 94 ? 7.275 -7.329 -6.256 1.00 97.25 94 THR A C 1
ATOM 771 O O . THR A 1 94 ? 8.058 -7.379 -7.213 1.00 97.25 94 THR A O 1
ATOM 774 N N . THR A 1 95 ? 7.462 -8.036 -5.149 1.00 94.81 95 THR A N 1
ATOM 775 C CA . THR A 1 95 ? 8.373 -9.181 -5.083 1.00 94.81 95 THR A CA 1
ATOM 776 C C . THR A 1 95 ? 7.811 -10.358 -5.874 1.00 94.81 95 THR A C 1
ATOM 778 O O . THR A 1 95 ? 6.615 -10.418 -6.165 1.00 94.81 95 THR A O 1
ATOM 781 N N . ASN A 1 96 ? 8.660 -1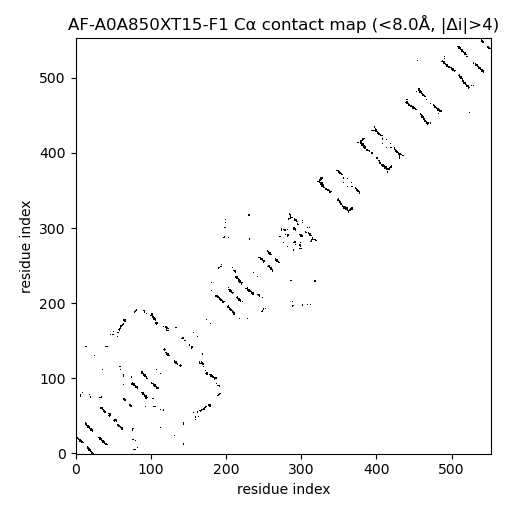1.337 -6.183 1.00 90.19 96 ASN A N 1
ATOM 782 C CA . ASN A 1 96 ? 8.214 -12.552 -6.855 1.00 90.19 96 ASN A CA 1
ATOM 783 C C . ASN A 1 96 ? 7.103 -13.265 -6.069 1.00 90.19 96 ASN A C 1
ATOM 785 O O . ASN A 1 96 ? 7.107 -13.254 -4.836 1.00 90.19 96 ASN A O 1
ATOM 789 N N . VAL A 1 97 ? 6.162 -13.896 -6.776 1.00 84.31 97 VAL A N 1
ATOM 790 C CA . VAL A 1 97 ? 5.029 -14.631 -6.179 1.00 84.31 97 VAL A CA 1
ATOM 791 C C . VAL A 1 97 ? 5.452 -15.723 -5.190 1.00 84.31 97 VAL A C 1
ATOM 793 O O . VAL A 1 97 ? 4.756 -15.935 -4.204 1.00 84.31 97 VAL A O 1
ATOM 796 N N . ASN A 1 98 ? 6.614 -16.351 -5.397 1.00 84.50 98 ASN A N 1
ATOM 797 C CA . ASN A 1 98 ? 7.161 -17.392 -4.517 1.00 84.50 98 ASN A CA 1
ATOM 798 C C . ASN A 1 98 ? 8.011 -16.835 -3.359 1.00 84.50 98 ASN A C 1
ATOM 800 O O . ASN A 1 98 ? 8.560 -17.598 -2.569 1.00 84.50 98 ASN A O 1
ATOM 804 N N . SER A 1 99 ? 8.191 -15.515 -3.288 1.00 87.12 99 SER A N 1
ATOM 805 C CA . SER A 1 99 ? 8.910 -14.829 -2.210 1.00 87.12 99 SER A CA 1
ATOM 806 C C . SER A 1 99 ? 7.935 -14.218 -1.201 1.00 87.12 99 SER A C 1
ATOM 808 O O . SER A 1 99 ? 6.721 -14.231 -1.405 1.00 87.12 99 SER A O 1
ATOM 810 N N . ILE A 1 100 ? 8.471 -13.644 -0.118 1.00 86.69 100 ILE A N 1
ATOM 811 C CA . ILE A 1 100 ? 7.688 -12.852 0.842 1.00 86.69 100 ILE A CA 1
ATOM 812 C C . ILE A 1 100 ? 6.913 -11.783 0.069 1.00 86.69 100 ILE A C 1
ATOM 814 O O . ILE A 1 100 ? 7.509 -11.027 -0.702 1.00 86.69 100 ILE A O 1
ATOM 818 N N . ALA A 1 101 ? 5.593 -11.752 0.250 1.00 90.69 101 ALA A N 1
ATOM 819 C CA . ALA A 1 101 ? 4.731 -10.777 -0.398 1.00 90.69 101 ALA A CA 1
ATOM 820 C C . ALA A 1 101 ? 5.114 -9.376 0.074 1.00 90.69 101 ALA A C 1
ATOM 822 O O . ALA A 1 101 ? 5.054 -9.092 1.263 1.00 90.69 101 ALA A O 1
ATOM 823 N N . ALA A 1 102 ? 5.530 -8.517 -0.846 1.00 94.25 102 ALA A N 1
ATOM 824 C CA . ALA A 1 102 ? 5.790 -7.119 -0.554 1.00 94.25 102 ALA A CA 1
ATOM 825 C C . ALA A 1 102 ? 5.576 -6.290 -1.817 1.00 94.25 102 ALA A C 1
ATOM 827 O O . ALA A 1 102 ? 5.832 -6.761 -2.936 1.00 94.25 102 ALA A O 1
ATOM 828 N N . SER A 1 103 ? 5.122 -5.057 -1.622 1.00 96.75 103 SER A N 1
ATOM 829 C CA . SER A 1 103 ? 4.820 -4.120 -2.701 1.00 96.75 103 SER A CA 1
ATOM 830 C C . SER A 1 103 ? 5.428 -2.759 -2.451 1.00 96.75 103 SER A C 1
ATOM 832 O O . SER A 1 103 ? 5.558 -2.318 -1.311 1.00 96.75 103 SER A O 1
ATOM 834 N N . ALA A 1 104 ? 5.744 -2.073 -3.539 1.00 96.75 104 ALA A N 1
ATOM 835 C CA . ALA A 1 104 ? 6.297 -0.737 -3.528 1.00 96.75 104 ALA A CA 1
ATOM 836 C C . ALA A 1 104 ? 5.723 0.097 -4.673 1.00 96.75 104 ALA A C 1
ATOM 838 O O . ALA A 1 104 ? 5.452 -0.409 -5.762 1.00 96.75 104 ALA A O 1
ATOM 839 N N . VAL A 1 105 ? 5.575 1.393 -4.429 1.00 97.56 105 VAL A N 1
ATOM 840 C CA . VAL A 1 105 ? 5.211 2.393 -5.430 1.00 97.56 105 VAL A CA 1
ATOM 841 C C . VAL A 1 105 ? 6.444 3.231 -5.720 1.00 97.56 105 VAL A C 1
ATOM 843 O O . VAL A 1 105 ? 6.951 3.910 -4.832 1.00 97.56 105 VAL A O 1
ATOM 846 N N . CYS A 1 106 ? 6.924 3.200 -6.957 1.00 97.00 106 CYS A N 1
ATOM 847 C CA . CYS A 1 106 ? 8.027 4.038 -7.416 1.00 97.00 106 CYS A CA 1
ATOM 848 C C . CYS A 1 106 ? 7.534 5.004 -8.491 1.00 97.00 106 CYS A C 1
ATOM 850 O O . CYS A 1 106 ? 6.642 4.673 -9.271 1.00 97.00 106 CYS A O 1
ATOM 852 N N . VAL A 1 107 ? 8.114 6.201 -8.521 1.00 96.81 107 VAL A N 1
ATOM 853 C CA . VAL A 1 107 ? 7.740 7.265 -9.458 1.00 96.81 107 VAL A CA 1
ATOM 854 C C . VAL A 1 107 ? 8.928 7.574 -10.345 1.00 96.81 107 VAL A C 1
ATOM 856 O O . VAL A 1 107 ? 10.034 7.761 -9.842 1.00 96.81 107 VAL A O 1
ATOM 859 N N . PHE A 1 108 ? 8.705 7.641 -11.651 1.00 97.50 108 PHE A N 1
ATOM 860 C CA . PHE A 1 108 ? 9.733 7.907 -12.651 1.00 97.50 108 PHE A CA 1
ATOM 861 C C . PHE A 1 108 ? 9.378 9.163 -13.427 1.00 97.50 108 PHE A C 1
ATOM 863 O O . PHE A 1 108 ? 8.233 9.343 -13.831 1.00 97.50 108 PHE A O 1
ATOM 870 N N . ASN A 1 109 ? 10.369 10.015 -13.661 1.00 96.75 109 ASN A N 1
ATOM 871 C CA . ASN A 1 109 ? 10.214 11.145 -14.562 1.00 96.75 109 ASN A CA 1
ATOM 872 C C . ASN A 1 109 ? 10.425 10.669 -16.008 1.00 96.75 109 ASN A C 1
ATOM 874 O O . ASN A 1 109 ? 11.361 9.908 -16.283 1.00 96.75 109 ASN A O 1
ATOM 878 N N . LEU A 1 110 ? 9.592 11.129 -16.941 1.00 95.44 110 LEU A N 1
ATOM 879 C CA . LEU A 1 110 ? 9.738 10.813 -18.363 1.00 95.44 110 LEU A CA 1
ATOM 880 C C . LEU A 1 110 ? 11.109 11.241 -18.921 1.00 95.44 110 LEU A C 1
ATOM 882 O O . LEU A 1 110 ? 11.679 10.563 -19.781 1.00 95.44 110 LEU A O 1
ATOM 886 N N . SER A 1 111 ? 11.685 12.323 -18.390 1.00 95.19 111 SER A N 1
ATOM 887 C CA . SER A 1 111 ? 13.043 12.761 -18.732 1.00 95.19 111 SER A CA 1
ATOM 888 C C . SER A 1 111 ? 14.109 11.733 -18.337 1.00 95.19 111 SER A C 1
ATOM 890 O O . SER A 1 111 ? 15.004 11.470 -19.134 1.00 95.19 111 SER A O 1
ATOM 892 N N . ALA A 1 112 ? 13.988 11.079 -17.177 1.00 96.31 112 ALA A N 1
ATOM 893 C CA . ALA A 1 112 ? 14.914 10.029 -16.741 1.00 96.31 112 ALA A CA 1
ATOM 894 C C . ALA A 1 112 ? 14.817 8.780 -17.633 1.00 96.31 112 ALA A C 1
ATOM 896 O O . ALA A 1 112 ? 15.831 8.171 -17.976 1.00 96.31 112 ALA A O 1
ATOM 897 N N . ILE A 1 113 ? 13.602 8.430 -18.070 1.00 96.06 113 ILE A N 1
ATOM 898 C CA . ILE A 1 113 ? 13.381 7.365 -19.059 1.00 96.06 113 ILE A CA 1
ATOM 899 C C . ILE A 1 113 ? 14.061 7.728 -20.387 1.00 96.06 113 ILE A C 1
ATOM 901 O O . ILE A 1 113 ? 14.781 6.917 -20.967 1.00 96.06 113 ILE A O 1
ATOM 905 N N . THR A 1 114 ? 13.882 8.966 -20.848 1.00 93.56 114 THR A N 1
ATOM 906 C CA . THR A 1 114 ? 14.489 9.464 -22.091 1.00 93.56 114 THR A CA 1
ATOM 907 C C . THR A 1 114 ? 16.017 9.481 -22.012 1.00 93.56 114 THR A C 1
ATOM 909 O O . THR A 1 114 ? 16.681 9.047 -22.951 1.00 93.56 114 THR A O 1
ATOM 912 N N . GLN A 1 115 ? 16.584 9.908 -20.880 1.00 94.25 115 GLN A N 1
ATOM 913 C CA . GLN A 1 115 ? 18.027 9.879 -20.627 1.00 94.25 115 GLN A CA 1
ATOM 914 C C . GLN A 1 115 ? 18.587 8.455 -20.706 1.00 94.25 115 GLN A C 1
ATOM 916 O O . GLN A 1 115 ? 19.612 8.247 -21.353 1.00 94.25 115 GLN A O 1
ATOM 921 N N . ALA A 1 116 ? 17.893 7.465 -20.133 1.00 95.44 116 ALA A N 1
ATOM 922 C CA . ALA A 1 116 ? 18.315 6.069 -20.222 1.00 95.44 116 ALA A CA 1
ATOM 923 C C . ALA A 1 116 ? 18.357 5.566 -21.674 1.00 95.44 116 ALA A C 1
ATOM 925 O O . ALA A 1 116 ? 19.283 4.845 -22.036 1.00 95.44 116 ALA A O 1
ATOM 926 N N . PHE A 1 117 ? 17.408 5.979 -22.523 1.00 94.12 117 PHE A N 1
ATOM 927 C CA . PHE A 1 117 ? 17.405 5.624 -23.948 1.00 94.12 117 PHE A CA 1
ATOM 928 C C . PHE A 1 117 ? 18.455 6.358 -24.793 1.00 94.12 117 PHE A C 1
ATOM 930 O O . PHE A 1 117 ? 18.801 5.890 -25.878 1.00 94.12 117 PHE A O 1
ATOM 937 N N . ASN A 1 118 ? 18.970 7.485 -24.311 1.00 92.56 118 ASN A N 1
ATOM 938 C CA . ASN A 1 118 ? 20.085 8.195 -24.936 1.00 92.56 118 ASN A CA 1
ATOM 939 C C . ASN A 1 118 ? 21.449 7.639 -24.481 1.00 92.56 118 ASN A C 1
ATOM 941 O O . ASN A 1 118 ? 22.466 7.87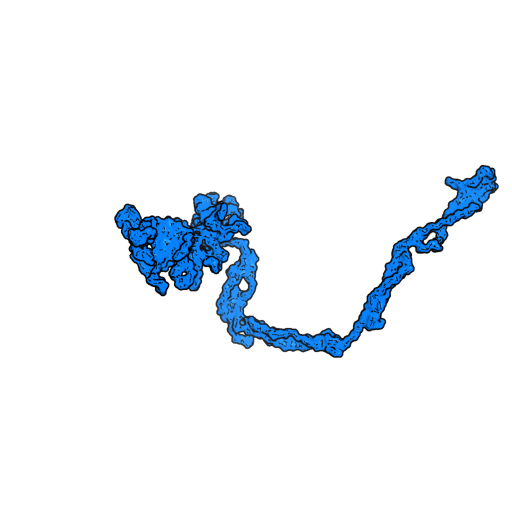6 -25.133 1.00 92.56 118 ASN A O 1
ATOM 945 N N . GLY A 1 119 ? 21.469 6.858 -23.396 1.00 93.69 119 GLY A N 1
ATOM 946 C CA . GLY A 1 119 ? 22.654 6.196 -22.855 1.00 93.69 119 GLY A CA 1
ATOM 947 C C . GLY A 1 119 ? 23.163 5.008 -23.688 1.00 93.69 119 GLY A C 1
ATOM 948 O O . GLY A 1 119 ? 22.599 4.685 -24.736 1.00 93.69 119 GLY A O 1
ATOM 949 N N . PRO A 1 120 ? 24.249 4.349 -23.242 1.00 95.38 120 PRO A N 1
ATOM 950 C CA . PRO A 1 120 ? 24.832 3.190 -23.916 1.00 95.38 120 PRO A CA 1
ATOM 951 C C . PRO A 1 120 ? 23.884 1.984 -23.968 1.00 95.38 120 PRO A C 1
ATOM 953 O O . PRO A 1 120 ? 23.068 1.757 -23.071 1.00 95.38 120 PRO A O 1
ATOM 956 N N . PHE A 1 121 ? 24.040 1.157 -25.001 1.00 94.56 121 PHE A N 1
ATOM 957 C CA . PHE A 1 121 ? 23.352 -0.129 -25.111 1.00 94.56 121 PHE A CA 1
ATOM 958 C C . PHE A 1 121 ? 24.052 -1.199 -24.281 1.00 94.56 121 PHE A C 1
ATOM 960 O O . PHE A 1 121 ? 25.254 -1.142 -24.037 1.00 94.56 121 PHE A O 1
ATOM 967 N N . LYS A 1 122 ? 23.299 -2.212 -23.867 1.00 92.12 122 LYS A N 1
ATOM 968 C CA . LYS A 1 122 ? 23.829 -3.428 -23.264 1.00 92.12 122 LYS A CA 1
ATOM 969 C C . LYS A 1 122 ? 23.984 -4.474 -24.361 1.00 92.12 122 LYS A C 1
ATOM 971 O O . LYS A 1 122 ? 23.008 -4.820 -25.026 1.00 92.12 122 LYS A O 1
ATOM 976 N N . TYR A 1 123 ? 25.203 -4.961 -24.554 1.00 89.50 123 TYR A N 1
ATOM 977 C CA . TYR A 1 123 ? 25.541 -5.876 -25.637 1.00 89.50 123 TYR A CA 1
ATOM 978 C C . TYR A 1 123 ? 26.256 -7.121 -25.118 1.00 89.50 123 TYR A C 1
ATOM 980 O O . TYR A 1 123 ? 27.058 -7.054 -24.188 1.00 89.50 123 TYR A O 1
ATOM 988 N N . GLN A 1 124 ? 25.963 -8.252 -25.752 1.00 86.62 124 GLN A N 1
ATOM 989 C CA . GLN A 1 124 ? 26.608 -9.530 -25.508 1.00 86.62 124 GLN A CA 1
ATOM 990 C C . GLN A 1 124 ? 27.155 -10.052 -26.840 1.00 86.62 124 GLN A C 1
ATOM 992 O O . GLN A 1 124 ? 26.407 -10.190 -27.806 1.00 86.62 124 GLN A O 1
ATOM 997 N N . GLU A 1 125 ? 28.458 -10.322 -26.907 1.00 83.44 125 GLU A N 1
ATOM 998 C CA . GLU A 1 125 ? 29.122 -10.729 -28.151 1.00 83.44 125 GLU A CA 1
ATOM 999 C C . GLU A 1 125 ? 28.773 -12.164 -28.558 1.00 83.44 125 GLU A C 1
ATOM 1001 O O . GLU A 1 125 ? 28.531 -12.456 -29.726 1.00 83.44 125 GLU A O 1
ATOM 1006 N N . ASN A 1 126 ? 28.716 -13.059 -27.575 1.00 82.38 126 ASN A N 1
ATOM 1007 C CA . ASN A 1 126 ? 28.289 -14.444 -27.722 1.00 82.38 126 ASN A CA 1
ATOM 1008 C C . ASN A 1 126 ? 27.609 -14.931 -26.433 1.00 82.38 126 ASN A C 1
ATOM 1010 O O . ASN A 1 126 ? 27.785 -14.339 -25.371 1.00 82.38 126 ASN A O 1
ATOM 1014 N N . SER A 1 127 ? 26.889 -16.052 -26.487 1.00 79.94 127 SER A N 1
ATOM 1015 C CA . SER A 1 127 ? 26.089 -16.556 -25.356 1.00 79.94 127 SER A CA 1
ATOM 1016 C C . SER A 1 127 ? 26.880 -16.891 -24.079 1.00 79.94 127 SER A C 1
ATOM 1018 O O . SER A 1 127 ? 26.274 -17.221 -23.065 1.00 79.94 127 SER A O 1
ATOM 1020 N N . ARG A 1 128 ? 28.220 -16.879 -24.128 1.00 78.50 128 ARG A N 1
ATOM 1021 C CA . ARG A 1 128 ? 29.118 -17.154 -22.993 1.00 78.50 128 ARG A CA 1
ATOM 1022 C C . ARG A 1 128 ? 29.853 -15.907 -22.492 1.00 78.50 128 ARG A C 1
ATOM 1024 O O . ARG A 1 128 ? 30.508 -15.970 -21.458 1.00 78.50 128 ARG A O 1
ATOM 1031 N N . SER A 1 129 ? 29.787 -14.808 -23.238 1.00 84.81 129 SER A N 1
ATOM 1032 C CA . SER A 1 129 ? 30.403 -13.531 -22.885 1.00 84.81 129 SER A CA 1
ATOM 1033 C C . SER A 1 129 ? 29.544 -12.778 -21.875 1.00 84.81 129 SER A C 1
ATOM 1035 O O . SER A 1 129 ? 28.323 -12.936 -21.845 1.00 84.81 129 SER A O 1
ATOM 1037 N N . ALA A 1 130 ? 30.181 -11.946 -21.056 1.00 83.56 130 ALA A N 1
ATOM 1038 C CA . ALA A 1 130 ? 29.465 -11.057 -20.155 1.00 83.56 130 ALA A CA 1
ATOM 1039 C C . ALA A 1 130 ? 28.742 -9.953 -20.940 1.00 83.56 130 ALA A C 1
ATOM 1041 O O . ALA A 1 130 ? 29.191 -9.523 -22.005 1.00 83.56 130 ALA A O 1
ATOM 1042 N N . TRP A 1 131 ? 27.642 -9.456 -20.382 1.00 87.75 131 TRP A N 1
ATOM 1043 C CA . TRP A 1 131 ? 26.954 -8.288 -20.916 1.00 87.75 131 TRP A CA 1
ATOM 1044 C C . TRP A 1 131 ? 27.733 -7.007 -20.606 1.00 87.75 131 TRP A C 1
ATOM 1046 O O . TRP A 1 131 ? 27.867 -6.625 -19.442 1.00 87.75 131 TRP A O 1
ATOM 1056 N N . LEU A 1 132 ? 28.192 -6.309 -21.643 1.00 89.31 132 LEU A N 1
ATOM 1057 C CA . LEU A 1 132 ? 29.020 -5.107 -21.531 1.00 89.31 132 LEU A CA 1
ATOM 1058 C C . LEU A 1 132 ? 28.310 -3.870 -22.109 1.00 89.31 132 LEU A C 1
ATOM 1060 O O . LEU A 1 132 ? 27.430 -4.002 -22.967 1.00 89.31 132 LEU A O 1
ATOM 1064 N N . PRO A 1 133 ? 28.652 -2.659 -21.634 1.00 93.00 133 PRO A N 1
ATOM 1065 C CA . PRO A 1 133 ? 28.170 -1.425 -22.240 1.00 93.00 133 PRO A CA 1
ATOM 1066 C C . PRO A 1 133 ? 28.778 -1.229 -23.636 1.00 93.00 133 PRO A C 1
ATOM 1068 O O . PRO A 1 133 ? 29.981 -1.396 -23.834 1.00 93.00 133 PRO A O 1
ATOM 1071 N N . TYR A 1 134 ? 27.944 -0.831 -24.592 1.00 92.62 134 TYR A N 1
ATOM 1072 C CA . TYR A 1 134 ? 28.327 -0.445 -25.945 1.00 92.62 134 TYR A CA 1
ATOM 1073 C C . TYR A 1 134 ? 27.880 1.003 -26.210 1.00 92.62 134 TYR A C 1
ATOM 1075 O O . TYR A 1 134 ? 26.718 1.327 -25.941 1.00 92.62 134 TYR A O 1
ATOM 1083 N N . PRO A 1 135 ? 28.759 1.891 -26.716 1.00 91.12 135 PRO A N 1
ATOM 1084 C CA . PRO A 1 135 ? 28.413 3.285 -26.984 1.00 91.12 135 PRO A CA 1
ATOM 1085 C C . PRO A 1 135 ? 27.183 3.413 -27.883 1.00 91.12 135 PRO A C 1
ATOM 1087 O O . PRO A 1 135 ? 27.035 2.668 -28.848 1.00 91.12 135 PRO A O 1
ATOM 1090 N N . ASN A 1 136 ? 26.299 4.362 -27.579 1.00 88.12 136 ASN A N 1
ATOM 1091 C CA . ASN A 1 136 ? 25.115 4.597 -28.395 1.00 88.12 136 ASN A CA 1
ATOM 1092 C C . ASN A 1 136 ? 25.520 5.201 -29.754 1.00 88.12 136 ASN A C 1
ATOM 1094 O O . ASN A 1 136 ? 26.056 6.311 -29.760 1.00 88.12 136 ASN A O 1
ATOM 1098 N N . PRO A 1 137 ? 25.250 4.532 -30.895 1.00 85.25 137 PRO A N 1
ATOM 1099 C CA . PRO A 1 137 ? 25.564 5.083 -32.214 1.00 85.25 137 PRO A CA 1
ATOM 1100 C C . PRO A 1 137 ? 24.754 6.343 -32.552 1.00 85.25 137 PRO A C 1
ATOM 1102 O O . PRO A 1 137 ? 25.167 7.128 -33.400 1.00 85.25 137 PRO A O 1
ATOM 1105 N N . ASN A 1 138 ? 23.601 6.541 -31.899 1.00 81.62 138 ASN A N 1
ATOM 1106 C CA . ASN A 1 138 ? 22.733 7.700 -32.084 1.00 81.62 138 ASN A CA 1
ATOM 1107 C C . ASN A 1 138 ? 22.186 8.215 -30.729 1.00 81.62 138 ASN A C 1
ATOM 1109 O O . ASN A 1 138 ? 21.037 7.934 -30.372 1.00 81.62 138 ASN A O 1
ATOM 1113 N N . PRO A 1 139 ? 22.992 8.975 -29.961 1.00 73.19 139 PRO A N 1
ATOM 1114 C CA . PRO A 1 139 ? 22.673 9.380 -28.587 1.00 73.19 139 PRO A CA 1
ATOM 1115 C C . PRO A 1 139 ? 21.542 10.417 -28.451 1.00 73.19 139 PRO A C 1
ATOM 1117 O O . PRO A 1 139 ? 21.215 10.797 -27.336 1.00 73.19 139 PRO A O 1
ATOM 1120 N N . ASN A 1 140 ? 20.913 10.859 -29.546 1.00 76.62 140 ASN A N 1
ATOM 1121 C CA . ASN A 1 140 ? 19.786 11.802 -29.534 1.00 76.62 140 ASN A CA 1
ATOM 1122 C C . ASN A 1 140 ? 18.686 11.392 -30.521 1.00 76.62 140 ASN A C 1
ATOM 1124 O O . ASN A 1 140 ? 18.081 12.238 -31.179 1.00 76.62 140 ASN A O 1
ATOM 1128 N N . PHE A 1 141 ? 18.446 10.088 -30.654 1.00 80.44 141 PHE A N 1
ATOM 1129 C CA . PHE A 1 141 ? 17.422 9.580 -31.557 1.00 80.44 141 PHE A CA 1
ATOM 1130 C C . PHE A 1 141 ? 16.039 10.183 -31.242 1.00 80.44 141 PHE A C 1
ATOM 1132 O O . PHE A 1 141 ? 15.528 10.057 -30.126 1.00 80.44 141 PHE A O 1
ATOM 1139 N N . GLN A 1 142 ? 15.436 10.817 -32.248 1.00 79.12 142 GLN A N 1
ATOM 1140 C CA . GLN A 1 142 ? 14.084 11.370 -32.226 1.00 79.12 142 GLN A CA 1
ATOM 1141 C C . GLN A 1 142 ? 13.324 10.849 -33.442 1.00 79.12 142 GLN A C 1
ATOM 1143 O O . GLN A 1 142 ? 13.903 10.688 -34.514 1.00 79.12 142 GLN A O 1
ATOM 1148 N N . CYS A 1 143 ? 12.022 10.620 -33.292 1.00 80.44 143 CYS A N 1
ATOM 1149 C CA . CYS A 1 143 ? 11.179 10.279 -34.433 1.00 80.44 143 CYS A CA 1
ATOM 1150 C C . CYS A 1 143 ? 11.053 11.501 -35.351 1.00 80.44 143 CYS A C 1
ATOM 1152 O O . CYS A 1 143 ? 10.666 12.576 -34.883 1.00 80.44 143 CYS A O 1
ATOM 1154 N N . GLY A 1 144 ? 11.362 11.350 -36.641 1.00 66.00 144 GLY A N 1
ATOM 1155 C CA . GLY A 1 144 ? 11.154 12.401 -37.638 1.00 66.00 144 GLY A CA 1
ATOM 1156 C C . GLY A 1 144 ? 9.676 12.788 -37.754 1.00 66.00 144 GLY A C 1
ATOM 1157 O O . GLY A 1 144 ? 8.796 11.959 -37.535 1.00 66.00 144 GLY A O 1
ATOM 1158 N N . THR A 1 145 ? 9.382 14.044 -38.085 1.00 58.19 145 THR A N 1
ATOM 1159 C CA . THR A 1 145 ? 8.021 14.517 -38.383 1.00 58.19 145 THR A CA 1
ATOM 1160 C C . THR A 1 145 ? 7.751 14.416 -39.888 1.00 58.19 145 THR A C 1
ATOM 1162 O O . THR A 1 145 ? 8.612 14.738 -40.703 1.00 58.19 145 THR A O 1
ATOM 1165 N N . MET A 1 146 ? 6.556 13.954 -40.275 1.00 50.94 146 MET A N 1
ATOM 1166 C CA . MET A 1 146 ? 6.164 13.750 -41.684 1.00 50.94 146 MET A CA 1
ATOM 1167 C C . MET A 1 146 ? 6.007 15.061 -42.482 1.00 50.94 146 MET A C 1
ATOM 1169 O O . MET A 1 146 ? 5.926 15.021 -43.707 1.00 50.94 146 MET A O 1
ATOM 1173 N N . ASP A 1 147 ? 5.989 16.223 -41.822 1.00 49.16 147 ASP A N 1
ATOM 1174 C CA . ASP A 1 147 ? 5.504 17.466 -42.437 1.00 49.16 147 ASP A CA 1
ATOM 1175 C C . ASP A 1 147 ? 6.519 18.224 -43.301 1.00 49.16 147 ASP A C 1
ATOM 1177 O O . ASP A 1 147 ? 6.151 19.199 -43.956 1.00 49.16 147 ASP A O 1
ATOM 1181 N N . GLN A 1 148 ? 7.782 17.802 -43.378 1.00 48.00 148 GLN A N 1
ATOM 1182 C CA . GLN A 1 148 ? 8.748 18.402 -44.302 1.00 48.00 148 GLN A CA 1
ATOM 1183 C C . GLN A 1 148 ? 9.706 17.330 -44.820 1.00 48.00 148 GLN A C 1
ATOM 1185 O O . GLN A 1 148 ? 10.439 16.715 -44.047 1.00 48.00 148 GLN A O 1
ATOM 1190 N N . GLY A 1 149 ? 9.754 17.146 -46.145 1.00 48.28 149 GLY A N 1
ATOM 1191 C CA . GLY A 1 149 ? 10.621 16.188 -46.853 1.00 48.28 149 GLY A CA 1
ATOM 1192 C C . GLY A 1 149 ? 12.136 16.344 -46.628 1.00 48.28 149 GLY A C 1
ATOM 1193 O O . GLY A 1 149 ? 12.920 15.682 -47.297 1.00 48.28 149 GLY A O 1
ATOM 1194 N N . LEU A 1 150 ? 12.555 17.192 -45.685 1.00 47.03 150 LEU A N 1
ATOM 1195 C CA . LEU A 1 150 ? 13.927 17.351 -45.211 1.00 47.03 150 LEU A CA 1
ATOM 1196 C C . LEU A 1 150 ? 14.300 16.417 -44.038 1.00 47.03 150 LEU A C 1
ATOM 1198 O O . LEU A 1 150 ? 15.485 16.313 -43.733 1.00 47.03 150 LEU A O 1
ATOM 1202 N N . TYR A 1 151 ? 13.346 15.710 -43.409 1.00 47.88 151 TYR A N 1
ATOM 1203 C CA . TYR A 1 151 ? 13.601 14.920 -42.186 1.00 47.88 151 TYR A CA 1
ATOM 1204 C C . TYR A 1 151 ? 13.261 13.420 -42.251 1.00 47.88 151 TYR A C 1
ATOM 1206 O O . TYR A 1 151 ? 13.377 12.730 -41.240 1.00 47.88 151 TYR A O 1
ATOM 1214 N N . ALA A 1 152 ? 12.927 12.874 -43.426 1.00 47.53 152 ALA A N 1
ATOM 1215 C CA . ALA A 1 152 ? 12.632 11.441 -43.585 1.00 47.53 152 ALA A CA 1
ATOM 1216 C C . ALA A 1 152 ? 13.784 10.526 -43.106 1.00 47.53 152 ALA A C 1
ATOM 1218 O O . ALA A 1 152 ? 13.544 9.500 -42.473 1.00 47.53 152 ALA A O 1
ATOM 1219 N N . ASN A 1 153 ? 15.034 10.949 -43.326 1.00 51.44 153 ASN A N 1
ATOM 1220 C CA . ASN A 1 153 ? 16.251 10.202 -42.979 1.00 51.44 153 ASN A CA 1
ATOM 1221 C C . ASN A 1 153 ? 16.628 10.244 -41.481 1.00 51.44 153 ASN A C 1
ATOM 1223 O O . ASN A 1 153 ? 17.605 9.607 -41.096 1.00 51.44 153 ASN A O 1
ATOM 1227 N N . LEU A 1 154 ? 15.911 10.993 -40.629 1.00 51.12 154 LEU A N 1
ATOM 1228 C CA . LEU A 1 154 ? 16.154 11.007 -39.174 1.00 51.12 154 LEU A CA 1
ATOM 1229 C C . LEU A 1 154 ? 15.441 9.863 -38.441 1.00 51.12 154 LEU A C 1
ATOM 1231 O O . LEU A 1 154 ? 15.781 9.550 -37.303 1.00 51.12 154 LEU A O 1
ATOM 1235 N N . THR A 1 155 ? 14.448 9.255 -39.088 1.00 54.06 155 THR A N 1
ATOM 1236 C CA . THR A 1 155 ? 13.589 8.224 -38.497 1.00 54.06 155 THR A CA 1
ATOM 1237 C C . THR A 1 155 ? 14.195 6.824 -38.571 1.00 54.06 155 THR A C 1
ATOM 1239 O O . THR A 1 155 ? 13.829 5.956 -37.783 1.00 54.06 155 THR A O 1
ATOM 1242 N N . GLU A 1 156 ? 15.128 6.592 -39.496 1.00 60.16 156 GLU A N 1
ATOM 1243 C CA . GLU A 1 156 ? 15.681 5.264 -39.759 1.00 60.16 156 GLU A CA 1
ATOM 1244 C C . GLU A 1 156 ? 16.976 5.058 -38.966 1.00 60.16 156 GLU A C 1
ATOM 1246 O O . GLU A 1 156 ? 18.031 5.626 -39.257 1.00 60.16 156 GLU A O 1
ATOM 1251 N N . ARG A 1 157 ? 16.906 4.210 -37.938 1.00 70.94 157 ARG A N 1
ATOM 1252 C CA . ARG A 1 157 ? 18.105 3.637 -37.329 1.00 70.94 157 ARG A CA 1
ATOM 1253 C C . ARG A 1 157 ? 18.741 2.667 -38.325 1.00 70.94 157 ARG A C 1
ATOM 1255 O O . ARG A 1 157 ? 18.030 2.008 -39.080 1.00 70.94 157 ARG A O 1
ATOM 1262 N N . ASN A 1 158 ? 20.068 2.527 -38.304 1.00 78.38 158 ASN A N 1
ATOM 1263 C CA . ASN A 1 158 ? 20.719 1.465 -39.071 1.00 78.38 158 ASN A CA 1
ATOM 1264 C C . ASN A 1 158 ? 20.069 0.115 -38.710 1.00 78.38 158 ASN A C 1
ATOM 1266 O O . ASN A 1 158 ? 20.033 -0.263 -37.540 1.00 78.38 158 ASN A O 1
ATOM 1270 N N . LEU A 1 159 ? 19.535 -0.593 -39.707 1.00 79.69 159 LEU A N 1
ATOM 1271 C CA . LEU A 1 159 ? 18.735 -1.805 -39.506 1.00 79.69 159 LEU A CA 1
ATOM 1272 C C . LEU A 1 159 ? 19.532 -2.923 -38.814 1.00 79.69 159 LEU A C 1
ATOM 1274 O O . LEU A 1 159 ? 18.976 -3.669 -38.010 1.00 79.69 159 LEU A O 1
ATOM 1278 N N . GLN A 1 160 ? 20.846 -3.002 -39.059 1.00 81.44 160 GLN A N 1
ATOM 1279 C CA . GLN A 1 160 ? 21.721 -3.956 -38.366 1.00 81.44 160 GLN A CA 1
ATOM 1280 C C . GLN A 1 160 ? 21.857 -3.618 -36.875 1.00 81.44 160 GLN A C 1
ATOM 1282 O O . GLN A 1 160 ? 21.827 -4.509 -36.024 1.00 81.44 160 GLN A O 1
ATOM 1287 N N . ASP A 1 161 ? 21.948 -2.327 -36.552 1.00 84.31 161 ASP A N 1
ATOM 1288 C CA . ASP A 1 161 ? 22.002 -1.853 -35.171 1.00 84.31 161 ASP A CA 1
ATOM 1289 C C . ASP A 1 161 ? 20.653 -2.040 -34.474 1.00 84.31 161 ASP A C 1
ATOM 1291 O O . ASP A 1 161 ? 20.617 -2.444 -33.315 1.00 84.31 161 ASP A O 1
ATOM 1295 N N . ALA A 1 162 ? 19.540 -1.798 -35.170 1.00 83.12 162 ALA A N 1
ATOM 1296 C CA . ALA A 1 162 ? 18.192 -1.996 -34.641 1.00 83.12 162 ALA A CA 1
ATOM 1297 C C . ALA A 1 162 ? 17.935 -3.456 -34.235 1.00 83.12 162 ALA A C 1
ATOM 1299 O O . ALA A 1 162 ? 17.380 -3.710 -33.166 1.00 83.12 162 ALA A O 1
ATOM 1300 N N . GLN A 1 163 ? 18.413 -4.417 -35.032 1.00 83.94 163 GLN A N 1
ATOM 1301 C CA . GLN A 1 163 ? 18.297 -5.843 -34.720 1.00 83.94 163 GLN A CA 1
ATOM 1302 C C . GLN A 1 163 ? 19.156 -6.256 -33.512 1.00 83.94 163 GLN A C 1
ATOM 1304 O O . GLN A 1 163 ? 18.787 -7.149 -32.748 1.00 83.94 163 GLN A O 1
ATOM 1309 N N . LYS A 1 164 ? 20.317 -5.616 -33.342 1.00 86.44 164 LYS A N 1
ATOM 1310 C CA . LYS A 1 164 ? 21.341 -6.010 -32.367 1.00 86.44 164 LYS A CA 1
ATOM 1311 C C . LYS A 1 164 ? 21.209 -5.304 -31.018 1.00 86.44 164 LYS A C 1
ATOM 1313 O O . LYS A 1 164 ? 21.498 -5.893 -29.979 1.00 86.44 164 LYS A O 1
ATOM 1318 N N . PHE A 1 165 ? 20.790 -4.043 -31.022 1.00 89.62 165 PHE A N 1
ATOM 1319 C CA . PHE A 1 165 ? 20.884 -3.140 -29.880 1.00 89.62 165 PHE A CA 1
ATOM 1320 C C . PHE A 1 165 ? 19.509 -2.621 -29.464 1.00 89.62 165 PHE A C 1
ATOM 1322 O O . PHE A 1 165 ? 19.126 -1.503 -29.792 1.00 89.62 165 PHE A O 1
ATOM 1329 N N . PHE A 1 166 ? 18.769 -3.405 -28.693 1.00 91.31 166 PHE A N 1
ATOM 1330 C CA . PHE A 1 166 ? 17.441 -3.016 -28.199 1.00 91.31 166 PHE A CA 1
ATOM 1331 C C . PHE A 1 166 ? 17.387 -2.830 -26.676 1.00 91.31 166 PHE A C 1
ATOM 1333 O O . PHE A 1 166 ? 16.417 -2.275 -26.175 1.00 91.31 166 PHE A O 1
ATOM 1340 N N . LEU A 1 167 ? 18.389 -3.297 -25.922 1.00 94.88 167 LEU A N 1
ATOM 1341 C CA . LEU A 1 167 ? 18.433 -3.206 -24.459 1.00 94.88 167 LEU A CA 1
ATOM 1342 C C . LEU A 1 167 ? 19.409 -2.107 -24.028 1.00 94.88 167 LEU A C 1
ATOM 1344 O O . LEU A 1 167 ? 20.580 -2.158 -24.395 1.00 94.88 167 LEU A O 1
ATOM 1348 N N . MET A 1 168 ? 18.953 -1.146 -23.228 1.00 96.12 168 MET A N 1
ATOM 1349 C CA . MET A 1 168 ? 19.824 -0.111 -22.660 1.00 96.12 168 MET A CA 1
ATOM 1350 C C . MET A 1 168 ? 20.662 -0.670 -21.502 1.00 96.12 168 MET A C 1
ATOM 1352 O O . MET A 1 168 ? 20.196 -1.524 -20.743 1.00 96.12 168 MET A O 1
ATOM 1356 N N . HIS A 1 169 ? 21.899 -0.189 -21.365 1.00 95.12 169 HIS A N 1
ATOM 1357 C CA . HIS A 1 169 ? 22.763 -0.507 -20.225 1.00 95.12 169 HIS A CA 1
ATOM 1358 C C . HIS A 1 169 ? 22.328 0.250 -18.968 1.00 95.12 169 HIS A C 1
ATOM 1360 O O . HIS A 1 169 ? 22.291 -0.332 -17.884 1.00 95.12 169 HIS A O 1
ATOM 1366 N N . GLU A 1 170 ? 21.963 1.521 -19.138 1.00 95.50 170 GLU A N 1
ATOM 1367 C CA . GLU A 1 170 ? 21.487 2.371 -18.053 1.00 95.50 170 GLU A CA 1
ATOM 1368 C C . GLU A 1 170 ? 20.137 1.897 -17.512 1.00 95.50 170 GLU A C 1
ATOM 1370 O O . GLU A 1 170 ? 19.246 1.450 -18.245 1.00 95.50 170 GLU A O 1
ATOM 1375 N N . VAL A 1 171 ? 19.986 2.016 -16.196 1.00 96.19 171 VAL A N 1
ATOM 1376 C CA . VAL A 1 171 ? 18.762 1.663 -15.479 1.00 96.19 171 VAL A CA 1
ATOM 1377 C C . VAL A 1 171 ? 18.031 2.947 -15.118 1.00 96.19 171 VAL A C 1
ATOM 1379 O O . VAL A 1 171 ? 18.604 3.827 -14.475 1.00 96.19 171 VAL A O 1
ATOM 1382 N N . VAL A 1 172 ? 16.753 3.032 -15.479 1.00 98.00 172 VAL A N 1
ATOM 1383 C CA . VAL A 1 172 ? 15.901 4.178 -15.155 1.00 98.00 172 VAL A CA 1
ATOM 1384 C C . VAL A 1 172 ? 15.731 4.256 -13.638 1.00 98.00 172 VAL A C 1
ATOM 1386 O O . VAL A 1 172 ? 15.150 3.356 -13.022 1.00 98.00 172 VAL A O 1
ATOM 1389 N N . GLN A 1 173 ? 16.233 5.337 -13.046 1.00 96.38 173 GLN A N 1
ATOM 1390 C CA . GLN A 1 173 ? 16.122 5.595 -11.613 1.00 96.38 173 GLN A CA 1
ATOM 1391 C C . GLN A 1 173 ? 14.808 6.315 -11.273 1.00 96.38 173 GLN A C 1
ATOM 1393 O O . GLN A 1 173 ? 14.330 7.126 -12.074 1.00 96.38 173 GLN A O 1
ATOM 1398 N N . PRO A 1 174 ? 14.216 6.036 -10.099 1.00 95.44 174 PRO A N 1
ATOM 1399 C CA . PRO A 1 174 ? 13.050 6.764 -9.616 1.00 95.44 174 PRO A CA 1
ATOM 1400 C C . PRO A 1 174 ? 13.417 8.201 -9.211 1.00 95.44 174 PRO A C 1
ATOM 1402 O O . PRO A 1 174 ? 14.578 8.507 -8.941 1.00 95.44 174 PRO A O 1
ATOM 1405 N N . VAL A 1 175 ? 12.412 9.078 -9.128 1.00 93.19 175 VAL A N 1
ATOM 1406 C CA . VAL A 1 175 ? 12.563 10.489 -8.714 1.00 93.19 175 VAL A CA 1
ATOM 1407 C C . VAL A 1 175 ? 13.190 10.601 -7.321 1.00 93.19 175 VAL A C 1
ATOM 1409 O O . VAL A 1 175 ? 14.024 11.471 -7.081 1.00 93.19 175 VAL A O 1
ATOM 1412 N N . ILE A 1 176 ? 12.807 9.703 -6.410 1.00 89.62 176 ILE A N 1
ATOM 1413 C CA . ILE A 1 176 ? 13.387 9.570 -5.071 1.00 89.62 176 ILE A CA 1
ATOM 1414 C C . ILE A 1 176 ? 13.948 8.143 -4.948 1.00 89.62 176 ILE A C 1
ATOM 1416 O O . ILE A 1 176 ? 13.242 7.204 -5.317 1.00 89.62 176 ILE A O 1
ATOM 1420 N N . PRO A 1 177 ? 15.172 7.938 -4.415 1.00 88.06 177 PRO A N 1
ATOM 1421 C CA . PRO A 1 177 ? 15.793 6.609 -4.302 1.00 88.06 177 PRO A CA 1
ATOM 1422 C C . PRO A 1 177 ? 15.042 5.600 -3.420 1.00 88.06 177 PRO A C 1
ATOM 1424 O O . PRO A 1 177 ? 15.368 4.415 -3.425 1.00 88.06 177 PRO A O 1
ATOM 1427 N N . ILE A 1 178 ? 14.079 6.070 -2.629 1.00 89.25 178 ILE A N 1
ATOM 1428 C CA . ILE A 1 178 ? 13.224 5.265 -1.757 1.00 89.25 178 ILE A CA 1
ATOM 1429 C C . ILE A 1 178 ? 11.827 5.229 -2.392 1.00 89.25 178 ILE A C 1
ATOM 1431 O O . ILE A 1 178 ? 11.365 6.273 -2.864 1.00 89.25 178 ILE A O 1
ATOM 1435 N N . PRO A 1 179 ? 11.133 4.072 -2.402 1.00 93.44 179 PRO A N 1
ATOM 1436 C CA . PRO A 1 179 ? 9.761 4.002 -2.883 1.00 93.44 179 PRO A CA 1
ATOM 1437 C C . PRO A 1 179 ? 8.863 5.016 -2.180 1.00 93.44 179 PRO A C 1
ATOM 1439 O O . PRO A 1 179 ? 8.974 5.216 -0.972 1.00 93.44 179 PRO A O 1
ATOM 1442 N N . TYR A 1 180 ? 7.946 5.619 -2.936 1.00 92.88 180 TYR A N 1
ATOM 1443 C CA . TYR A 1 180 ? 6.987 6.579 -2.403 1.00 92.88 180 TYR A CA 1
ATOM 1444 C C . TYR A 1 180 ? 6.142 5.933 -1.319 1.00 92.88 180 TYR A C 1
ATOM 1446 O O . TYR A 1 180 ? 5.971 6.554 -0.295 1.00 92.88 180 TYR A O 1
ATOM 1454 N N . PHE A 1 181 ? 5.671 4.700 -1.506 1.00 94.44 181 PHE A N 1
ATOM 1455 C CA . PHE A 1 181 ? 4.975 3.921 -0.481 1.00 94.44 181 PHE A CA 1
ATOM 1456 C C . PHE A 1 181 ? 5.390 2.458 -0.601 1.00 94.44 181 PHE A C 1
ATOM 1458 O O . PHE A 1 181 ? 5.601 1.972 -1.712 1.00 94.44 181 PHE A O 1
ATOM 1465 N N . MET A 1 182 ? 5.511 1.750 0.516 1.00 92.94 182 MET A N 1
ATOM 1466 C CA . MET A 1 182 ? 5.860 0.330 0.535 1.00 92.94 182 MET A CA 1
ATOM 1467 C C . MET A 1 182 ? 5.170 -0.377 1.693 1.00 92.94 182 MET A C 1
ATOM 1469 O O . MET A 1 182 ? 4.958 0.216 2.749 1.00 92.94 182 MET A O 1
ATOM 1473 N N . GLU A 1 183 ? 4.828 -1.642 1.484 1.00 91.75 183 GLU A N 1
ATOM 1474 C CA . GLU A 1 183 ? 4.167 -2.468 2.486 1.00 91.75 183 GLU A CA 1
ATOM 1475 C C . GLU A 1 183 ? 4.606 -3.927 2.360 1.00 91.75 183 GLU A C 1
ATOM 1477 O O . GLU A 1 183 ? 4.634 -4.496 1.263 1.00 91.75 183 GLU A O 1
ATOM 1482 N N . ASP A 1 184 ? 4.920 -4.525 3.506 1.00 89.62 184 ASP A N 1
ATOM 1483 C CA . ASP A 1 184 ? 5.212 -5.947 3.636 1.00 89.62 184 ASP A CA 1
ATOM 1484 C C . ASP A 1 184 ? 3.902 -6.735 3.851 1.00 89.62 184 ASP A C 1
ATOM 1486 O O . ASP A 1 184 ? 2.919 -6.220 4.381 1.00 89.62 184 ASP A O 1
ATOM 1490 N N . ASN A 1 185 ? 3.876 -8.003 3.443 1.00 88.00 185 ASN A N 1
ATOM 1491 C CA . ASN A 1 185 ? 2.723 -8.916 3.488 1.00 88.00 185 ASN A CA 1
ATOM 1492 C C . ASN A 1 185 ? 1.480 -8.475 2.687 1.00 88.00 185 ASN A C 1
ATOM 1494 O O . ASN A 1 185 ? 0.376 -8.965 2.927 1.00 88.00 185 ASN A O 1
ATOM 1498 N N . SER A 1 186 ? 1.649 -7.590 1.706 1.00 89.75 186 SER A N 1
ATOM 1499 C CA . SER A 1 186 ? 0.556 -7.030 0.902 1.00 89.75 186 SER A CA 1
ATOM 1500 C C . SER A 1 186 ? 0.958 -6.930 -0.569 1.00 89.75 186 SER A C 1
ATOM 1502 O O . SER A 1 186 ? 2.092 -6.539 -0.878 1.00 89.75 186 SER A O 1
ATOM 1504 N N . ARG A 1 187 ? 0.055 -7.300 -1.492 1.00 93.81 187 ARG A N 1
ATOM 1505 C CA . ARG A 1 187 ? 0.270 -7.163 -2.942 1.00 93.81 187 ARG A CA 1
ATOM 1506 C C . ARG A 1 187 ? -0.645 -6.102 -3.533 1.00 93.81 187 ARG A C 1
ATOM 1508 O O . ARG A 1 187 ? -1.865 -6.228 -3.502 1.00 93.81 187 ARG A O 1
ATOM 1515 N N . PHE A 1 188 ? -0.049 -5.061 -4.103 1.00 96.56 188 PHE A N 1
ATOM 1516 C CA . PHE A 1 188 ? -0.793 -4.048 -4.845 1.00 96.56 188 PHE A CA 1
ATOM 1517 C C . PHE A 1 188 ? -0.983 -4.492 -6.295 1.00 96.56 188 PHE A C 1
ATOM 1519 O O . PHE A 1 188 ? -0.080 -5.072 -6.901 1.00 96.56 188 PHE A O 1
ATOM 1526 N N . SER A 1 189 ? -2.159 -4.209 -6.850 1.00 95.31 189 SER A N 1
ATOM 1527 C CA . SER A 1 189 ? -2.541 -4.616 -8.203 1.00 95.31 189 SER A CA 1
ATOM 1528 C C . SER A 1 189 ? -2.666 -3.428 -9.152 1.00 95.31 189 SER A C 1
ATOM 1530 O O . SER A 1 189 ? -2.049 -3.443 -10.209 1.00 95.31 189 SER A O 1
ATOM 1532 N N . HIS A 1 190 ? -3.400 -2.382 -8.764 1.00 97.31 190 HIS A N 1
ATOM 1533 C CA . HIS A 1 190 ? -3.702 -1.226 -9.614 1.00 97.31 190 HIS A CA 1
ATOM 1534 C C . HIS A 1 190 ? -3.424 0.085 -8.885 1.00 97.31 190 HIS A C 1
ATOM 1536 O O . HIS A 1 190 ? -3.669 0.189 -7.682 1.00 97.31 190 HIS A O 1
ATOM 1542 N N . VAL A 1 191 ? -2.934 1.085 -9.621 1.00 97.75 191 VAL A N 1
ATOM 1543 C CA . VAL A 1 191 ? -2.677 2.435 -9.106 1.00 97.75 191 VAL A CA 1
ATOM 1544 C C . VAL A 1 191 ? -3.398 3.469 -9.950 1.00 97.75 191 VAL A C 1
ATOM 1546 O O . VAL A 1 191 ? -3.356 3.409 -11.175 1.00 97.75 191 VAL A O 1
ATOM 1549 N N . VAL A 1 192 ? -4.005 4.446 -9.284 1.00 97.62 192 VAL A N 1
ATOM 1550 C CA . VAL A 1 192 ? -4.397 5.719 -9.893 1.00 97.62 192 VAL A CA 1
ATOM 1551 C C . VAL A 1 192 ? -3.997 6.862 -8.972 1.00 97.62 192 VAL A C 1
ATOM 1553 O O . VAL A 1 192 ? -3.889 6.673 -7.757 1.00 97.62 192 VAL A O 1
ATOM 1556 N N . VAL A 1 193 ? -3.751 8.038 -9.541 1.00 96.94 193 VAL A N 1
ATOM 1557 C CA . VAL A 1 193 ? -3.276 9.202 -8.786 1.00 96.94 193 VAL A CA 1
ATOM 1558 C C . VAL A 1 193 ? -4.171 10.404 -9.057 1.00 96.94 193 VAL A C 1
ATOM 1560 O O . VAL A 1 193 ? -4.612 10.625 -10.185 1.00 96.94 193 VAL A O 1
ATOM 1563 N N . ASP A 1 194 ? -4.427 11.173 -8.005 1.00 95.88 194 ASP A N 1
ATOM 1564 C CA . ASP A 1 194 ? -5.104 12.464 -8.066 1.00 95.88 194 ASP A CA 1
ATOM 1565 C C . ASP A 1 194 ? -4.183 13.575 -7.552 1.00 95.88 194 ASP A C 1
ATOM 1567 O O . ASP A 1 194 ? -3.343 13.342 -6.676 1.00 95.88 194 ASP A O 1
ATOM 1571 N N . VAL A 1 195 ? -4.358 14.782 -8.084 1.00 94.12 195 VAL A N 1
ATOM 1572 C CA . VAL A 1 195 ? -3.650 15.990 -7.648 1.00 94.12 195 VAL A CA 1
ATOM 1573 C C . VAL A 1 195 ? -4.669 16.919 -7.005 1.00 94.12 195 VAL A C 1
ATOM 1575 O O . VAL A 1 195 ? -5.573 17.432 -7.659 1.00 94.12 195 VAL A O 1
ATOM 1578 N N . VAL A 1 196 ? -4.530 17.118 -5.699 1.00 92.75 196 VAL A N 1
ATOM 1579 C CA . VAL A 1 196 ? -5.545 17.748 -4.855 1.00 92.75 196 VAL A CA 1
ATOM 1580 C C . VAL A 1 196 ? -5.046 19.087 -4.344 1.00 92.75 196 VAL A C 1
ATOM 1582 O O . VAL A 1 196 ? -3.972 19.168 -3.748 1.00 92.75 196 VAL A O 1
ATOM 1585 N N . GLN A 1 197 ? -5.854 20.128 -4.524 1.00 91.25 197 GLN A N 1
ATOM 1586 C CA . GLN A 1 197 ? -5.622 21.434 -3.919 1.00 91.25 197 GLN A CA 1
ATOM 1587 C C . GLN A 1 197 ? -6.049 21.416 -2.448 1.00 91.25 197 GLN A C 1
ATOM 1589 O O . GLN A 1 197 ? -7.241 21.381 -2.142 1.00 91.25 197 GLN A O 1
ATOM 1594 N N . GLY A 1 198 ? -5.066 21.443 -1.545 1.00 88.44 198 GLY A N 1
ATOM 1595 C CA . GLY A 1 198 ? -5.286 21.739 -0.129 1.00 88.44 198 GLY A CA 1
ATOM 1596 C C . GLY A 1 198 ? -5.347 23.248 0.126 1.00 88.44 198 GLY A C 1
ATOM 1597 O O . GLY A 1 198 ? -5.397 24.048 -0.812 1.00 88.44 198 GLY A O 1
ATOM 1598 N N . LYS A 1 199 ? -5.301 23.654 1.401 1.00 87.12 199 LYS A N 1
ATOM 1599 C CA . LYS A 1 199 ? -5.367 25.076 1.787 1.00 87.12 199 LYS A CA 1
ATOM 1600 C C . LYS A 1 199 ? -4.249 25.916 1.163 1.00 87.12 199 LYS A C 1
ATOM 1602 O O . LYS A 1 199 ? -4.521 26.958 0.579 1.00 87.12 199 LYS A O 1
ATOM 1607 N N . ASP A 1 200 ? -3.012 25.435 1.283 1.00 86.00 200 ASP A N 1
ATOM 1608 C CA . ASP A 1 200 ? -1.815 26.221 0.960 1.00 86.00 200 ASP A CA 1
ATOM 1609 C C . ASP A 1 200 ? -1.013 25.646 -0.219 1.00 86.00 200 ASP A C 1
ATOM 1611 O O . ASP A 1 200 ? -0.207 26.351 -0.823 1.00 86.00 200 ASP A O 1
ATOM 1615 N N . MET A 1 201 ? -1.214 24.369 -0.563 1.00 89.88 201 MET A N 1
ATOM 1616 C CA . MET A 1 201 ? -0.440 23.692 -1.607 1.00 89.88 201 MET A CA 1
ATOM 1617 C C . MET A 1 201 ? -1.155 22.483 -2.218 1.00 89.88 201 MET A C 1
ATOM 1619 O O . MET A 1 201 ? -2.196 22.038 -1.732 1.00 89.88 201 MET A O 1
ATOM 1623 N N . LEU A 1 202 ? -0.566 21.958 -3.294 1.00 91.44 202 LEU A N 1
ATOM 1624 C CA . LEU A 1 202 ? -1.015 20.758 -3.990 1.00 91.44 202 LEU A CA 1
ATOM 1625 C C . LEU A 1 202 ? -0.446 19.493 -3.336 1.00 91.44 202 LEU A C 1
ATOM 1627 O O . LEU A 1 202 ? 0.716 19.455 -2.930 1.00 91.44 202 LEU A O 1
ATOM 1631 N N . PHE A 1 203 ? -1.258 18.442 -3.293 1.00 92.00 203 PHE A N 1
ATOM 1632 C CA . PHE A 1 203 ? -0.904 17.133 -2.755 1.00 92.00 203 PHE A CA 1
ATOM 1633 C C . PHE A 1 203 ? -1.201 16.042 -3.775 1.00 92.00 203 PHE A C 1
ATOM 1635 O O . PHE A 1 203 ? -2.219 16.092 -4.460 1.00 92.00 203 PHE A O 1
ATOM 1642 N N . HIS A 1 204 ? -0.343 15.026 -3.854 1.00 93.38 204 HIS A N 1
ATOM 1643 C CA . HIS A 1 204 ? -0.606 13.865 -4.701 1.00 93.38 204 HIS A CA 1
ATOM 1644 C C . HIS A 1 204 ? -1.205 12.754 -3.842 1.00 93.38 204 HIS A C 1
ATOM 1646 O O . HIS A 1 204 ? -0.585 12.304 -2.872 1.00 93.38 204 HIS A O 1
ATOM 1652 N N . ILE A 1 205 ? -2.402 12.306 -4.206 1.00 95.56 205 ILE A N 1
ATOM 1653 C CA . ILE A 1 205 ? -3.089 11.198 -3.550 1.00 95.56 205 ILE A CA 1
ATOM 1654 C C . ILE A 1 205 ? -3.017 9.973 -4.442 1.00 95.56 205 ILE A C 1
ATOM 1656 O O . ILE A 1 205 ? -3.508 9.971 -5.566 1.00 95.56 205 ILE A O 1
ATOM 1660 N N . ILE A 1 206 ? -2.417 8.917 -3.915 1.00 97.19 206 ILE A N 1
ATOM 1661 C CA . ILE A 1 206 ? -2.230 7.639 -4.581 1.00 97.19 206 ILE A CA 1
ATOM 1662 C C . ILE A 1 206 ? -3.304 6.681 -4.064 1.00 97.19 206 ILE A C 1
ATOM 1664 O O . ILE A 1 206 ? -3.368 6.395 -2.868 1.00 97.19 206 ILE A O 1
ATOM 1668 N N . TYR A 1 207 ? -4.135 6.163 -4.963 1.00 97.81 207 TYR A N 1
ATOM 1669 C CA . TYR A 1 207 ? -5.098 5.108 -4.664 1.00 97.81 207 TYR A CA 1
ATOM 1670 C C . TYR A 1 207 ? -4.538 3.773 -5.145 1.00 97.81 207 TYR A C 1
ATOM 1672 O O . TYR A 1 207 ? -4.247 3.605 -6.330 1.00 97.81 207 TYR A O 1
ATOM 1680 N N . LEU A 1 208 ? -4.382 2.829 -4.219 1.00 97.81 208 LEU A N 1
ATOM 1681 C CA . LEU A 1 208 ? -3.782 1.519 -4.457 1.00 97.81 208 LEU A CA 1
ATOM 1682 C C . LEU A 1 208 ? -4.814 0.425 -4.209 1.00 97.81 208 LEU A C 1
ATOM 1684 O O . LEU A 1 208 ? -5.305 0.277 -3.091 1.00 97.81 208 LEU A O 1
ATOM 1688 N N . ALA A 1 209 ? -5.122 -0.360 -5.233 1.00 96.62 209 ALA A N 1
ATOM 1689 C CA . ALA A 1 209 ? -5.908 -1.575 -5.078 1.00 96.62 209 ALA A CA 1
ATOM 1690 C C . ALA A 1 209 ? -5.033 -2.709 -4.531 1.00 96.62 209 ALA A C 1
ATOM 1692 O O . ALA A 1 209 ? -3.916 -2.918 -5.011 1.00 96.62 209 ALA A O 1
ATOM 1693 N N . THR A 1 210 ? -5.548 -3.462 -3.562 1.00 93.38 210 THR A N 1
ATOM 1694 C CA . THR A 1 210 ? -4.903 -4.667 -3.024 1.00 93.38 210 THR A CA 1
ATOM 1695 C C . THR A 1 210 ? -5.458 -5.932 -3.682 1.00 93.38 210 THR A C 1
ATOM 1697 O O . THR A 1 210 ? -6.553 -5.938 -4.252 1.00 93.38 210 THR A O 1
ATOM 1700 N N . ASP A 1 211 ? -4.707 -7.027 -3.602 1.00 87.19 211 ASP A N 1
ATOM 1701 C CA . ASP A 1 211 ? -5.165 -8.370 -3.974 1.00 87.19 211 ASP A CA 1
ATOM 1702 C C . ASP A 1 211 ? -6.301 -8.892 -3.075 1.00 87.19 211 ASP A C 1
ATOM 1704 O O . ASP A 1 211 ? -7.105 -9.712 -3.515 1.00 87.19 211 ASP A O 1
ATOM 1708 N N . TYR A 1 212 ? -6.427 -8.360 -1.856 1.00 84.75 212 TYR A N 1
ATOM 1709 C CA . TYR A 1 212 ? -7.504 -8.674 -0.911 1.00 84.75 212 TYR A CA 1
ATOM 1710 C C . TYR A 1 212 ? -8.812 -7.894 -1.138 1.00 84.75 212 TYR A C 1
ATOM 1712 O O . TYR A 1 212 ? -9.742 -8.037 -0.341 1.00 84.75 212 TYR A O 1
ATOM 1720 N N . GLY A 1 213 ? -8.901 -7.049 -2.169 1.00 89.56 213 GLY A N 1
ATOM 1721 C CA . GLY A 1 213 ? -10.134 -6.317 -2.487 1.00 89.56 213 GLY A CA 1
ATOM 1722 C C . GLY A 1 213 ? -10.370 -5.049 -1.658 1.00 89.56 213 GLY A C 1
ATOM 1723 O O . GLY A 1 213 ? -11.513 -4.613 -1.504 1.00 89.56 213 GLY A O 1
ATOM 1724 N N . THR A 1 214 ? -9.311 -4.455 -1.102 1.00 93.50 214 THR A N 1
ATOM 1725 C CA . THR A 1 214 ? -9.358 -3.146 -0.428 1.00 93.50 214 THR A CA 1
ATOM 1726 C C . THR A 1 214 ? -8.667 -2.073 -1.266 1.00 93.50 214 THR A C 1
ATOM 1728 O O . THR A 1 214 ? -7.841 -2.374 -2.131 1.00 93.50 214 THR A O 1
ATOM 1731 N N . ILE A 1 215 ? -9.004 -0.804 -1.020 1.00 95.62 215 ILE A N 1
ATOM 1732 C CA . ILE A 1 215 ? -8.324 0.340 -1.641 1.00 95.62 215 ILE A CA 1
ATOM 1733 C C . ILE A 1 215 ? -7.621 1.143 -0.563 1.00 95.62 215 ILE A C 1
ATOM 1735 O O . ILE A 1 215 ? -8.251 1.624 0.374 1.00 95.62 215 ILE A O 1
ATOM 1739 N N . LYS A 1 216 ? -6.318 1.337 -0.712 1.00 95.50 216 LYS A N 1
ATOM 1740 C CA . LYS A 1 216 ? -5.520 2.188 0.166 1.00 95.50 216 LYS A CA 1
ATOM 1741 C C . LYS A 1 216 ? -5.395 3.573 -0.447 1.00 95.50 216 LYS A C 1
ATOM 1743 O O . LYS A 1 216 ? -4.954 3.708 -1.583 1.00 95.50 216 LYS A O 1
ATOM 1748 N N . LYS A 1 217 ? -5.783 4.593 0.312 1.00 95.62 217 LYS A N 1
ATOM 1749 C CA . LYS A 1 217 ? -5.619 6.007 -0.022 1.00 95.62 217 LYS A CA 1
ATOM 1750 C C . LYS A 1 217 ? -4.362 6.514 0.670 1.00 95.62 217 LYS A C 1
ATOM 1752 O O . LYS A 1 217 ? -4.311 6.555 1.898 1.00 95.62 217 LYS A O 1
ATOM 1757 N N . VAL A 1 218 ? -3.351 6.872 -0.106 1.00 95.50 218 VAL A N 1
ATOM 1758 C CA . VAL A 1 218 ? -2.016 7.219 0.384 1.00 95.50 218 VAL A CA 1
ATOM 1759 C C . VAL A 1 218 ? -1.651 8.632 -0.055 1.00 95.50 218 VAL A C 1
ATOM 1761 O O . VAL A 1 218 ? -1.726 8.965 -1.232 1.00 95.50 218 VAL A O 1
ATOM 1764 N N . LEU A 1 219 ? -1.218 9.461 0.885 1.00 94.12 219 LEU A N 1
ATOM 1765 C CA . LEU A 1 219 ? -0.556 10.729 0.617 1.00 94.12 219 LEU A CA 1
ATOM 1766 C C . LEU A 1 219 ? 0.879 10.461 0.161 1.00 94.12 219 LEU A C 1
ATOM 1768 O O . LEU A 1 219 ? 1.656 9.822 0.883 1.00 94.12 219 LEU A O 1
ATOM 1772 N N . ALA A 1 220 ? 1.237 10.954 -1.021 1.00 92.00 220 ALA A N 1
ATOM 1773 C CA . ALA A 1 220 ? 2.613 10.909 -1.493 1.00 92.00 220 ALA A CA 1
ATOM 1774 C C . ALA A 1 220 ? 3.539 11.747 -0.586 1.00 92.00 220 ALA A C 1
ATOM 1776 O O . ALA A 1 220 ? 3.099 12.751 -0.021 1.00 92.00 220 ALA A O 1
ATOM 1777 N N . PRO A 1 221 ? 4.825 11.375 -0.462 1.00 88.06 221 PRO A N 1
ATOM 1778 C CA . PRO A 1 221 ? 5.804 12.193 0.239 1.00 88.06 221 PRO A CA 1
ATOM 1779 C C . PRO A 1 221 ? 5.928 13.566 -0.434 1.00 88.06 221 PRO A C 1
ATOM 1781 O O . PRO A 1 221 ? 6.009 13.666 -1.658 1.00 88.06 221 PRO A O 1
ATOM 1784 N N . MET A 1 222 ? 5.948 14.623 0.375 1.00 76.06 222 MET A N 1
ATOM 1785 C CA . MET A 1 222 ? 6.048 16.006 -0.104 1.00 76.06 222 MET A CA 1
ATOM 1786 C C . MET A 1 222 ? 7.500 16.373 -0.429 1.00 76.06 222 MET A C 1
ATOM 1788 O O . MET A 1 222 ? 7.767 17.052 -1.413 1.00 76.06 222 MET A O 1
ATOM 1792 N N . ASN A 1 223 ? 8.434 15.867 0.381 1.00 71.94 223 ASN A N 1
ATOM 1793 C CA . ASN A 1 223 ? 9.874 16.089 0.304 1.00 71.94 223 ASN A CA 1
ATOM 1794 C C . ASN A 1 223 ? 10.634 14.759 0.472 1.00 71.94 223 ASN A C 1
ATOM 1796 O O . ASN A 1 223 ? 10.079 13.762 0.926 1.00 71.94 223 ASN A O 1
ATOM 1800 N N . GLN A 1 224 ? 11.944 14.758 0.205 1.00 66.62 224 GLN A N 1
ATOM 1801 C CA . GLN A 1 224 ? 12.812 13.576 0.373 1.00 66.62 224 GLN A CA 1
ATOM 1802 C C . GLN A 1 224 ? 12.899 13.059 1.825 1.00 66.62 224 GLN A C 1
ATOM 1804 O O . GLN A 1 224 ? 13.289 11.917 2.045 1.00 66.62 224 GLN A O 1
ATOM 1809 N N . THR A 1 225 ? 12.555 13.892 2.812 1.00 62.28 225 THR A N 1
ATOM 1810 C CA . THR A 1 225 ? 12.592 13.558 4.246 1.00 62.28 225 THR A CA 1
ATOM 1811 C C . THR A 1 225 ? 11.234 13.165 4.822 1.00 62.28 225 THR A C 1
ATOM 1813 O O . THR A 1 225 ? 11.182 12.550 5.884 1.00 62.28 225 THR A O 1
ATOM 1816 N N . SER A 1 226 ? 10.133 13.516 4.152 1.00 69.06 226 SER A N 1
ATOM 1817 C CA . SER A 1 226 ? 8.787 13.151 4.595 1.00 69.06 226 SER A CA 1
ATOM 1818 C C . SER A 1 226 ? 8.466 11.737 4.131 1.00 69.06 226 SER A C 1
ATOM 1820 O O . SER A 1 226 ? 8.590 11.449 2.942 1.00 69.06 226 SER A O 1
ATOM 1822 N N . SER A 1 227 ? 8.019 10.870 5.035 1.00 75.56 227 SER A N 1
ATOM 1823 C CA . SER A 1 227 ? 7.459 9.576 4.648 1.00 75.56 227 SER A CA 1
ATOM 1824 C C . SER A 1 227 ? 6.080 9.756 4.014 1.00 75.56 227 SER A C 1
ATOM 1826 O O . SER A 1 227 ? 5.328 10.657 4.385 1.00 75.56 227 SER A O 1
ATOM 1828 N N . SER A 1 228 ? 5.718 8.867 3.092 1.00 85.38 228 SER A N 1
ATOM 1829 C CA . SER A 1 228 ? 4.324 8.721 2.664 1.00 85.38 228 SER A CA 1
ATOM 1830 C C . SER A 1 228 ? 3.398 8.413 3.818 1.00 85.38 228 SER A C 1
ATOM 1832 O O . SER A 1 228 ? 3.811 7.809 4.813 1.00 85.38 228 SER A O 1
ATOM 1834 N N . CYS A 1 229 ? 2.122 8.707 3.606 1.00 88.69 229 CYS A N 1
ATOM 1835 C CA . CYS A 1 229 ? 1.119 8.537 4.626 1.00 88.69 229 CYS A CA 1
ATOM 1836 C C . CYS A 1 229 ? -0.088 7.729 4.166 1.00 88.69 229 CYS A C 1
ATOM 1838 O O . CYS A 1 229 ? -0.772 8.130 3.234 1.00 88.69 229 CYS A O 1
ATOM 1840 N N . LEU A 1 230 ? -0.412 6.627 4.841 1.00 91.81 230 LEU A N 1
ATOM 1841 C CA . LEU A 1 230 ? -1.668 5.916 4.600 1.00 91.81 230 LEU A CA 1
ATOM 1842 C C . LEU A 1 230 ? -2.826 6.666 5.281 1.00 91.81 230 LEU A C 1
ATOM 1844 O O . LEU A 1 230 ? -2.987 6.578 6.495 1.00 91.81 230 LEU A O 1
ATOM 1848 N N . LEU A 1 231 ? -3.640 7.372 4.496 1.00 91.50 231 LEU A N 1
ATOM 1849 C CA . LEU A 1 231 ? -4.765 8.178 4.983 1.00 91.50 231 LEU A CA 1
ATOM 1850 C C . LEU A 1 231 ? -5.971 7.305 5.339 1.00 91.50 231 LEU A C 1
ATOM 1852 O O . LEU A 1 231 ? -6.527 7.386 6.431 1.00 91.50 231 LEU A O 1
ATOM 1856 N N . GLU A 1 232 ? -6.366 6.423 4.423 1.00 89.62 232 GLU A N 1
ATOM 1857 C CA . GLU A 1 232 ? -7.571 5.607 4.563 1.00 89.62 232 GLU A CA 1
ATOM 1858 C C . GLU A 1 232 ? -7.367 4.237 3.910 1.00 89.62 232 GLU A C 1
ATOM 1860 O O . GLU A 1 232 ? -6.600 4.083 2.962 1.00 89.62 232 GLU A O 1
ATOM 1865 N N . GLU A 1 233 ? -8.043 3.220 4.431 1.00 91.56 233 GLU A N 1
ATOM 1866 C CA . GLU A 1 233 ? -8.210 1.936 3.765 1.00 91.56 233 GLU A CA 1
ATOM 1867 C C . GLU A 1 233 ? -9.703 1.682 3.622 1.00 91.56 233 GLU A C 1
ATOM 1869 O O . GLU A 1 233 ? -10.440 1.612 4.603 1.0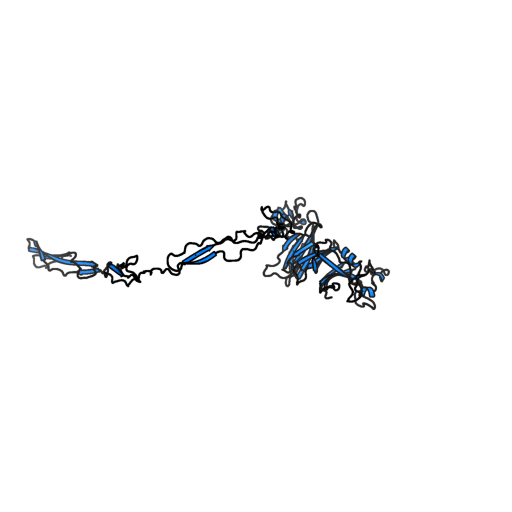0 91.56 233 GLU A O 1
ATOM 1874 N N . ILE A 1 234 ? -10.139 1.617 2.374 1.00 90.06 234 ILE A N 1
ATOM 1875 C CA . ILE A 1 234 ? -11.528 1.527 1.970 1.00 90.06 234 ILE A CA 1
ATOM 1876 C C . ILE A 1 234 ? -11.835 0.051 1.749 1.00 90.06 234 ILE A C 1
ATOM 1878 O O . ILE A 1 234 ? -11.333 -0.575 0.810 1.00 90.06 234 ILE A O 1
ATOM 1882 N N . GLU A 1 235 ? -12.664 -0.504 2.626 1.00 90.00 235 GLU A N 1
ATOM 1883 C CA . GLU A 1 235 ? -13.230 -1.835 2.445 1.00 90.00 235 GLU A CA 1
ATOM 1884 C C . GLU A 1 235 ? -14.462 -1.739 1.539 1.00 90.00 235 GLU A C 1
ATOM 1886 O O . GLU A 1 235 ? -15.455 -1.108 1.896 1.00 90.00 235 GLU A O 1
ATOM 1891 N N . LEU A 1 236 ? -14.383 -2.339 0.348 1.00 87.81 236 LEU A N 1
ATOM 1892 C CA . LEU A 1 236 ? -15.457 -2.280 -0.651 1.00 87.81 236 LEU A CA 1
ATOM 1893 C C . LEU A 1 236 ? -16.584 -3.270 -0.352 1.00 87.81 236 LEU A C 1
ATOM 1895 O O . LEU A 1 236 ? -17.757 -2.955 -0.535 1.00 87.81 236 LEU A O 1
ATOM 1899 N N . LEU A 1 237 ? -16.210 -4.468 0.102 1.00 84.75 237 LEU A N 1
ATOM 1900 C CA . LEU A 1 237 ? -17.106 -5.579 0.397 1.00 84.75 237 LEU A CA 1
ATOM 1901 C C . LEU A 1 237 ? -16.800 -6.160 1.789 1.00 84.75 237 LEU A C 1
ATOM 1903 O O . LEU A 1 237 ? -15.651 -6.099 2.247 1.00 84.75 237 LEU A O 1
ATOM 1907 N N . PRO A 1 238 ? -17.796 -6.768 2.464 1.00 84.56 238 PRO A N 1
ATOM 1908 C CA . PRO A 1 238 ? -17.578 -7.496 3.711 1.00 84.56 238 PRO A CA 1
ATOM 1909 C C . PRO A 1 238 ? -16.522 -8.598 3.557 1.00 84.56 238 PRO A C 1
ATOM 1911 O O . PRO A 1 238 ? -16.384 -9.194 2.492 1.00 84.56 238 PRO A O 1
ATOM 1914 N N . LYS A 1 239 ? -15.816 -8.936 4.646 1.00 84.31 239 LYS A N 1
ATOM 1915 C CA . LYS A 1 239 ? -14.711 -9.920 4.646 1.00 84.31 239 LYS A CA 1
ATOM 1916 C C . LYS A 1 239 ? -15.044 -11.265 3.984 1.00 84.31 239 LYS A C 1
ATOM 1918 O O . LYS A 1 239 ? -14.165 -11.852 3.369 1.00 84.31 239 LYS A O 1
ATOM 1923 N N . SER A 1 240 ? -16.286 -11.738 4.090 1.00 85.06 240 SER A N 1
ATOM 1924 C CA . SER A 1 240 ? -16.740 -13.009 3.504 1.00 85.06 240 SER A CA 1
ATOM 1925 C C . SER A 1 240 ? -16.928 -12.981 1.984 1.00 85.06 240 SER A C 1
ATOM 1927 O O . SER A 1 240 ? -17.036 -14.041 1.380 1.00 85.06 240 SER A O 1
ATOM 1929 N N . GLN A 1 241 ? -16.989 -11.795 1.375 1.00 85.75 241 GLN A N 1
ATOM 1930 C CA . GLN A 1 241 ? -17.278 -11.586 -0.048 1.00 85.75 241 GLN A CA 1
ATOM 1931 C C . GLN A 1 241 ? -16.132 -10.871 -0.775 1.00 85.75 241 GLN A C 1
ATOM 1933 O O . GLN A 1 241 ? -16.316 -10.384 -1.885 1.00 85.75 241 GLN A O 1
ATOM 1938 N N . ARG A 1 242 ? -14.955 -10.755 -0.149 1.00 86.94 242 ARG A N 1
ATOM 1939 C CA . ARG A 1 242 ? -13.810 -10.075 -0.761 1.00 86.94 242 ARG A CA 1
ATOM 1940 C C . ARG A 1 242 ? -13.346 -10.817 -2.009 1.00 86.94 242 ARG A C 1
ATOM 1942 O O . ARG A 1 242 ? -13.165 -12.032 -1.992 1.00 86.94 242 ARG A O 1
ATOM 1949 N N . GLU A 1 243 ? -13.099 -10.050 -3.059 1.00 90.38 243 GLU A N 1
ATOM 1950 C CA . GLU A 1 243 ? -12.598 -10.524 -4.343 1.00 90.38 243 GLU A CA 1
ATOM 1951 C C . GLU A 1 243 ? -11.505 -9.569 -4.863 1.00 90.38 243 GLU A C 1
ATOM 1953 O O . GLU A 1 243 ? -11.463 -8.404 -4.448 1.00 90.38 243 GLU A O 1
ATOM 1958 N N . PRO A 1 244 ? -10.595 -10.032 -5.740 1.00 92.31 244 PRO A N 1
ATOM 1959 C CA . PRO A 1 244 ? -9.521 -9.192 -6.254 1.00 92.31 244 PRO A CA 1
ATOM 1960 C C . PRO A 1 244 ? -10.057 -8.109 -7.197 1.00 92.31 244 PRO A C 1
ATOM 1962 O O . PRO A 1 244 ? -10.851 -8.375 -8.101 1.00 92.31 244 PRO A O 1
ATOM 1965 N N . ILE A 1 245 ? -9.553 -6.887 -7.034 1.00 95.12 245 ILE A N 1
ATOM 1966 C CA . ILE A 1 245 ? -9.887 -5.763 -7.916 1.00 95.12 245 ILE A CA 1
ATOM 1967 C C . ILE A 1 245 ? -9.274 -6.001 -9.303 1.00 95.12 245 ILE A C 1
ATOM 1969 O O . ILE A 1 245 ? -8.070 -6.237 -9.428 1.00 95.12 245 ILE A O 1
ATOM 1973 N N . ARG A 1 246 ? -10.109 -5.929 -10.347 1.00 94.50 246 ARG A N 1
ATOM 1974 C CA . ARG A 1 246 ? -9.752 -6.190 -11.753 1.00 94.50 246 ARG A CA 1
ATOM 1975 C C . ARG A 1 246 ? -9.367 -4.943 -12.534 1.00 94.50 246 ARG A C 1
ATOM 1977 O O . ARG A 1 246 ? -8.615 -5.048 -13.493 1.00 94.50 246 ARG A O 1
ATOM 1984 N N . SER A 1 247 ? -9.900 -3.789 -12.154 1.00 95.19 247 SER A N 1
ATOM 1985 C CA . SER A 1 247 ? -9.546 -2.512 -12.768 1.00 95.19 247 SER A CA 1
ATOM 1986 C C . SER A 1 247 ? -9.802 -1.366 -11.804 1.00 95.19 247 SER A C 1
ATOM 1988 O O . SER A 1 247 ? -10.784 -1.385 -11.062 1.00 95.19 247 SER A O 1
ATOM 1990 N N . LEU A 1 248 ? -8.969 -0.335 -11.868 1.00 96.88 248 LEU A N 1
ATOM 1991 C CA . LEU A 1 248 ? -9.133 0.887 -11.093 1.00 96.88 248 LEU A CA 1
ATOM 1992 C C . LEU A 1 248 ? -9.008 2.082 -12.036 1.00 96.88 248 LEU A C 1
ATOM 1994 O O . LEU A 1 248 ? -8.003 2.200 -12.732 1.00 96.88 248 LEU A O 1
ATOM 1998 N N . GLN A 1 249 ? -10.032 2.930 -12.093 1.00 96.50 249 GLN A N 1
ATOM 1999 C CA . GLN A 1 249 ? -10.080 4.083 -12.994 1.00 96.50 249 GLN A CA 1
ATOM 2000 C C . GLN A 1 249 ? -10.556 5.319 -12.242 1.00 96.50 249 GLN A C 1
ATOM 2002 O O . GLN A 1 249 ? -11.527 5.259 -11.490 1.00 96.50 249 GLN A O 1
ATOM 2007 N N . ILE A 1 250 ? -9.886 6.446 -12.454 1.00 96.31 250 ILE A N 1
ATOM 2008 C CA . ILE A 1 250 ? -10.235 7.728 -11.841 1.00 96.31 250 ILE A CA 1
ATOM 2009 C C . ILE A 1 250 ? -10.889 8.640 -12.878 1.00 96.31 250 ILE A C 1
ATOM 2011 O O . ILE A 1 250 ? -10.446 8.721 -14.020 1.00 96.31 250 ILE A O 1
ATOM 2015 N N . LEU A 1 251 ? -11.953 9.330 -12.470 1.00 95.69 251 LEU A N 1
ATOM 2016 C CA . LEU A 1 251 ? -12.584 10.393 -13.241 1.00 95.69 251 LEU A CA 1
ATOM 2017 C C . LEU A 1 251 ? -12.456 11.706 -12.463 1.00 95.69 251 LEU A C 1
ATOM 2019 O O . LEU A 1 251 ? -13.293 12.015 -11.608 1.00 95.69 251 LEU A O 1
ATOM 2023 N N . HIS A 1 252 ? -11.409 12.478 -12.771 1.00 91.75 252 HIS A N 1
ATOM 2024 C CA . HIS A 1 252 ? -11.077 13.729 -12.077 1.00 91.75 252 HIS A CA 1
ATOM 2025 C C . HIS A 1 252 ? -12.224 14.744 -12.108 1.00 91.75 252 HIS A C 1
ATOM 2027 O O . HIS A 1 252 ? -12.568 15.310 -11.073 1.00 91.75 252 HIS A O 1
ATOM 2033 N N . SER A 1 253 ? -12.896 14.895 -13.257 1.00 90.25 253 SER A N 1
ATOM 2034 C CA . SER A 1 253 ? -13.981 15.872 -13.462 1.00 90.25 253 SER A CA 1
ATOM 2035 C C . SER A 1 253 ? -15.190 15.682 -12.542 1.00 90.25 253 SER A C 1
ATOM 2037 O O . SER A 1 253 ? -15.909 16.640 -12.274 1.00 90.25 253 SER A O 1
ATOM 2039 N N . GLN A 1 254 ? -15.420 14.462 -12.049 1.00 91.56 254 GLN A N 1
ATOM 2040 C CA . GLN A 1 254 ? -16.492 14.155 -11.098 1.00 91.56 254 GLN A CA 1
ATOM 2041 C C . GLN A 1 254 ? -15.965 13.828 -9.697 1.00 91.56 254 GLN A C 1
ATOM 2043 O O . GLN A 1 254 ? -16.763 13.528 -8.813 1.00 91.56 254 GLN A O 1
ATOM 2048 N N . SER A 1 255 ? -14.644 13.858 -9.491 1.00 92.75 255 SER A N 1
ATOM 2049 C CA . SER A 1 255 ? -13.986 13.423 -8.255 1.00 92.75 255 SER A CA 1
ATOM 2050 C C . SER A 1 255 ? -14.444 12.026 -7.804 1.00 92.75 255 SER A C 1
ATOM 2052 O O . SER A 1 255 ? -14.856 11.821 -6.656 1.00 92.75 255 SER A O 1
ATOM 2054 N N . VAL A 1 256 ? -14.405 11.057 -8.725 1.00 95.75 256 VAL A N 1
ATOM 2055 C CA . VAL A 1 256 ? -14.906 9.687 -8.522 1.00 95.75 256 VAL A CA 1
ATOM 2056 C C . VAL A 1 256 ? -13.863 8.649 -8.931 1.00 95.75 256 VAL A C 1
ATOM 2058 O O . VAL A 1 256 ? -13.185 8.794 -9.945 1.00 95.75 256 VAL A O 1
ATOM 2061 N N . LEU A 1 257 ? -13.813 7.560 -8.169 1.00 96.50 257 LEU A N 1
ATOM 2062 C CA . LEU A 1 257 ? -13.067 6.341 -8.448 1.00 96.50 257 LEU A CA 1
ATOM 2063 C C . LEU A 1 257 ? -14.030 5.224 -8.870 1.00 96.50 257 LEU A C 1
ATOM 2065 O O . LEU A 1 257 ? -14.970 4.898 -8.144 1.00 96.50 257 LEU A O 1
ATOM 2069 N N . PHE A 1 258 ? -13.795 4.625 -10.030 1.00 97.62 258 PHE A N 1
ATOM 2070 C CA . PHE A 1 258 ? -14.484 3.425 -10.493 1.00 97.62 258 PHE A CA 1
ATOM 2071 C C . PHE A 1 258 ? -13.618 2.198 -10.233 1.00 97.62 258 PHE A C 1
ATOM 2073 O O . PHE A 1 258 ? -12.454 2.138 -10.637 1.00 97.62 258 PHE A O 1
ATOM 2080 N N . VAL A 1 259 ? -14.207 1.211 -9.568 1.00 97.06 259 VAL A N 1
ATOM 2081 C CA . VAL A 1 259 ? -13.551 -0.036 -9.186 1.00 97.06 259 VAL A CA 1
ATOM 2082 C C . VAL A 1 259 ? -14.253 -1.184 -9.886 1.00 97.06 259 VAL A C 1
ATOM 2084 O O . VAL A 1 259 ? -15.419 -1.457 -9.614 1.00 97.06 259 VAL A O 1
ATOM 2087 N N . GLY A 1 260 ? -13.552 -1.840 -10.802 1.00 95.94 260 GLY A N 1
ATOM 2088 C CA . GLY A 1 260 ? -14.040 -3.032 -11.483 1.00 95.94 260 GLY A CA 1
ATOM 2089 C C . GLY A 1 260 ? -13.706 -4.280 -10.680 1.00 95.94 260 GLY A C 1
ATOM 2090 O O . GLY A 1 260 ? -12.546 -4.508 -10.326 1.00 95.94 260 GLY A O 1
ATOM 2091 N N . LEU A 1 261 ? -14.729 -5.074 -10.407 1.00 94.12 261 LEU A N 1
ATOM 2092 C CA . LEU A 1 261 ? -14.654 -6.404 -9.815 1.00 94.12 261 LEU A CA 1
ATOM 2093 C C . LEU A 1 261 ? -14.965 -7.460 -10.890 1.00 94.12 261 LEU A C 1
ATOM 2095 O O . LEU A 1 261 ? -15.030 -7.121 -12.072 1.00 94.12 261 LEU A O 1
ATOM 2099 N N . GLN A 1 262 ? -15.128 -8.734 -10.519 1.00 92.19 262 GLN A N 1
ATOM 2100 C CA . GLN A 1 262 ? -15.398 -9.787 -11.502 1.00 92.19 262 GLN A CA 1
ATOM 2101 C C . GLN A 1 262 ? -16.752 -9.589 -12.209 1.00 92.19 262 GLN A C 1
ATOM 2103 O O . GLN A 1 262 ? -16.819 -9.713 -13.427 1.00 92.19 262 GLN A O 1
ATOM 2108 N N . GLU A 1 263 ? -17.799 -9.242 -11.453 1.00 91.75 263 GLU A N 1
ATOM 2109 C CA . GLU A 1 263 ? -19.188 -9.148 -11.948 1.00 91.75 263 GLU A CA 1
ATOM 2110 C C . GLU A 1 263 ? -19.815 -7.751 -11.766 1.00 91.75 263 GLU A C 1
ATOM 2112 O O . GLU A 1 263 ? -20.934 -7.484 -12.212 1.00 91.75 263 GLU A O 1
ATOM 2117 N N . HIS A 1 264 ? -19.123 -6.837 -11.079 1.00 90.94 264 HIS A N 1
ATOM 2118 C CA . HIS A 1 264 ? -19.680 -5.553 -10.650 1.00 90.94 264 HIS A CA 1
ATOM 2119 C C . HIS A 1 264 ? -18.696 -4.400 -10.847 1.00 90.94 264 HIS A C 1
ATOM 2121 O O . HIS A 1 264 ? -17.481 -4.582 -10.825 1.00 90.94 264 HIS A O 1
ATOM 2127 N N . VAL A 1 265 ? -19.230 -3.184 -10.982 1.00 95.69 265 VAL A N 1
ATOM 2128 C CA . VAL A 1 265 ? -18.445 -1.944 -10.961 1.00 95.69 265 VAL A CA 1
ATOM 2129 C C . VAL A 1 265 ? -18.941 -1.077 -9.812 1.00 95.69 265 VAL A C 1
ATOM 2131 O O . VAL A 1 265 ? -20.120 -0.729 -9.751 1.00 95.69 265 VAL A O 1
ATOM 2134 N N . ILE A 1 266 ? -18.041 -0.723 -8.899 1.00 93.00 266 ILE A N 1
ATOM 2135 C CA . ILE A 1 266 ? -18.337 0.104 -7.729 1.00 93.00 266 ILE A CA 1
ATOM 2136 C C . ILE A 1 266 ? -17.870 1.534 -7.990 1.00 93.00 266 ILE A C 1
ATOM 2138 O O . ILE A 1 266 ? -16.742 1.771 -8.419 1.00 93.00 266 ILE A O 1
ATOM 2142 N N . LYS A 1 267 ? -18.743 2.498 -7.695 1.00 94.88 267 LYS A N 1
ATOM 2143 C CA . LYS A 1 267 ? -18.442 3.930 -7.725 1.00 94.88 267 LYS A CA 1
ATOM 2144 C C . LYS A 1 267 ? -18.098 4.411 -6.314 1.00 94.88 267 LYS A C 1
ATOM 2146 O O . LYS A 1 267 ? -18.956 4.372 -5.435 1.00 94.88 267 LYS A O 1
ATOM 2151 N N . VAL A 1 268 ? -16.882 4.910 -6.108 1.00 93.19 268 VAL A N 1
ATOM 2152 C CA . VAL A 1 268 ? -16.400 5.439 -4.824 1.00 93.19 268 VAL A CA 1
ATOM 2153 C C . VAL A 1 268 ? -16.109 6.941 -4.963 1.00 93.19 268 VAL A C 1
ATOM 2155 O O . VAL A 1 268 ? -15.312 7.325 -5.816 1.00 93.19 268 VAL A O 1
ATOM 2158 N N . PRO A 1 269 ? -16.738 7.827 -4.170 1.00 91.25 269 PRO A N 1
ATOM 2159 C CA . PRO A 1 269 ? -16.411 9.254 -4.192 1.00 91.25 269 PRO A CA 1
ATOM 2160 C C . PRO A 1 269 ? -15.018 9.503 -3.593 1.00 91.25 269 PRO A C 1
ATOM 2162 O O . PRO A 1 269 ? -14.696 8.943 -2.546 1.00 91.25 269 PRO A O 1
ATOM 2165 N N . LEU A 1 270 ? -14.208 10.365 -4.219 1.00 92.50 270 LEU A N 1
ATOM 2166 C CA . LEU A 1 270 ? -12.880 10.745 -3.703 1.00 92.50 270 LEU A CA 1
ATOM 2167 C C . LEU A 1 270 ? -12.998 11.699 -2.501 1.00 92.50 270 LEU A C 1
ATOM 2169 O O . LEU A 1 270 ? -12.300 11.558 -1.495 1.00 92.50 270 LEU A O 1
ATOM 2173 N N . LYS A 1 271 ? -13.933 12.654 -2.604 1.00 91.88 271 LYS A N 1
ATOM 2174 C CA . LYS A 1 271 ? -14.268 13.657 -1.585 1.00 91.88 271 LYS A CA 1
ATOM 2175 C C . LYS A 1 271 ? -15.205 13.033 -0.540 1.00 91.88 271 LYS A C 1
ATOM 2177 O O . LYS A 1 271 ? -16.410 12.925 -0.757 1.00 91.88 271 LYS A O 1
ATOM 2182 N N . ARG A 1 272 ? -14.655 12.594 0.598 1.00 89.62 272 ARG A N 1
ATOM 2183 C CA . ARG A 1 272 ? -15.381 11.879 1.677 1.00 89.62 272 ARG A CA 1
ATOM 2184 C C . ARG A 1 272 ? -15.453 12.663 2.993 1.00 89.62 272 ARG A C 1
ATOM 2186 O O . ARG A 1 272 ? -15.709 12.105 4.053 1.00 89.62 272 ARG A O 1
ATOM 2193 N N . CYS A 1 273 ? -15.316 13.980 2.925 1.00 90.75 273 CYS A N 1
ATOM 2194 C CA . CYS A 1 273 ? -15.341 14.862 4.094 1.00 90.75 273 CYS A CA 1
ATOM 2195 C C . CYS A 1 273 ? -16.606 14.746 4.964 1.00 90.75 273 CYS A C 1
ATOM 2197 O O . CYS A 1 273 ? -16.467 14.758 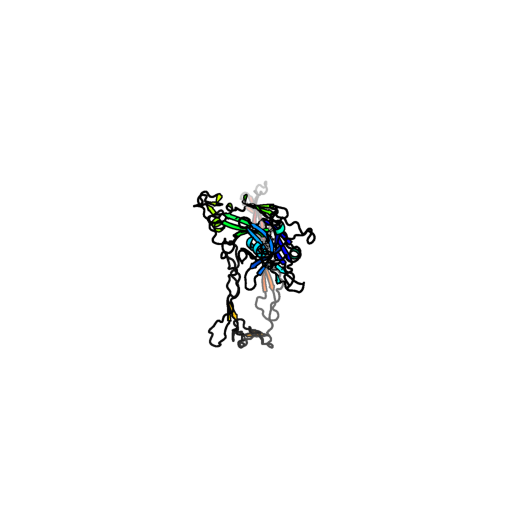6.188 1.00 90.75 273 CYS A O 1
ATOM 2199 N N . PRO A 1 274 ? -17.819 14.526 4.407 1.00 87.94 274 PRO A N 1
ATOM 2200 C CA . PRO A 1 274 ? -19.029 14.363 5.218 1.00 87.94 274 PRO A CA 1
ATOM 2201 C C . PRO A 1 274 ? -19.013 13.166 6.183 1.00 87.94 274 PRO A C 1
ATOM 2203 O O . PRO A 1 274 ? -19.829 13.117 7.105 1.00 87.94 274 PRO A O 1
ATOM 2206 N N . PHE A 1 275 ? -18.104 12.198 6.002 1.00 85.06 275 PHE A N 1
ATOM 2207 C CA . PHE A 1 275 ? -17.936 11.093 6.949 1.00 85.06 275 PHE A CA 1
ATOM 2208 C C . PHE A 1 275 ? -17.342 11.565 8.290 1.00 85.06 275 PHE A C 1
ATOM 2210 O O . PHE A 1 275 ? -17.612 10.954 9.328 1.00 85.06 275 PHE A O 1
ATOM 2217 N N . TYR A 1 276 ? -16.599 12.677 8.305 1.00 87.56 276 TYR A N 1
ATOM 2218 C CA . TYR A 1 276 ? -16.009 13.251 9.512 1.00 87.56 276 TYR A CA 1
ATOM 2219 C C . TYR A 1 276 ? -16.970 14.243 10.176 1.00 87.56 276 TYR A C 1
ATOM 2221 O O . TYR A 1 276 ? -17.091 15.404 9.789 1.00 87.56 276 TYR A O 1
ATOM 2229 N N . LYS A 1 277 ? -17.673 13.777 11.213 1.00 86.06 277 LYS A N 1
ATOM 2230 C CA . LYS A 1 277 ? -18.734 14.553 11.880 1.00 86.06 277 LYS A CA 1
ATOM 2231 C C . LYS A 1 277 ? -18.233 15.556 12.919 1.00 86.06 277 LYS A C 1
ATOM 2233 O O . LYS A 1 277 ? -18.972 16.463 13.289 1.00 86.06 277 LYS A O 1
ATOM 2238 N N . THR A 1 278 ? -17.017 15.382 13.426 1.00 88.25 278 THR A N 1
ATOM 2239 C CA . THR A 1 278 ? -16.452 16.210 14.499 1.00 88.25 278 THR A CA 1
ATOM 2240 C C . THR A 1 278 ? -15.200 16.935 14.027 1.00 88.25 278 THR A C 1
ATOM 2242 O O . THR A 1 278 ? -14.503 16.459 13.130 1.00 88.25 278 THR A O 1
ATOM 2245 N N . TYR A 1 279 ? -14.888 18.059 14.678 1.00 89.06 279 TYR A N 1
ATOM 2246 C CA . TYR A 1 279 ? -13.661 18.822 14.436 1.00 89.06 279 TYR A CA 1
ATOM 2247 C C . TYR A 1 279 ? -12.418 17.931 14.521 1.00 89.06 279 TYR A C 1
ATOM 2249 O O . TYR A 1 279 ? -11.621 17.872 13.589 1.00 89.06 279 TYR A O 1
ATOM 2257 N N . SER A 1 280 ? -12.304 17.161 15.608 1.00 87.75 280 SER A N 1
ATOM 2258 C CA . SER A 1 280 ? -11.171 16.265 15.845 1.00 87.75 280 SER A CA 1
ATOM 2259 C C . SER A 1 280 ? -11.043 15.168 14.790 1.00 87.75 280 SER A C 1
ATOM 2261 O O . SER A 1 280 ? -9.928 14.857 14.391 1.00 87.75 280 SER A O 1
ATOM 2263 N N . ALA A 1 281 ? -12.155 14.605 14.306 1.00 86.25 281 ALA A N 1
ATOM 2264 C CA . ALA A 1 281 ? -12.125 13.596 13.249 1.00 86.25 281 ALA A CA 1
ATOM 2265 C C . ALA A 1 281 ? -11.753 14.203 11.889 1.00 86.25 281 ALA A C 1
ATOM 2267 O O . ALA A 1 281 ? -11.023 13.580 11.131 1.00 86.25 281 ALA A O 1
ATOM 2268 N N . CYS A 1 282 ? -12.228 15.415 11.591 1.00 89.88 282 CYS A N 1
ATOM 2269 C CA . CYS A 1 282 ? -11.940 16.098 10.332 1.00 89.88 282 CYS A CA 1
ATOM 2270 C C . CYS A 1 282 ? -10.468 16.512 10.249 1.00 89.88 282 CYS A C 1
ATOM 2272 O O . CYS A 1 282 ? -9.765 16.096 9.334 1.00 89.88 282 CYS A O 1
ATOM 2274 N N . ILE A 1 283 ? -9.969 17.248 11.246 1.00 91.44 283 ILE A N 1
ATOM 2275 C CA . ILE A 1 283 ? -8.561 17.665 11.296 1.00 91.44 283 ILE A CA 1
ATOM 2276 C C . ILE A 1 283 ? -7.640 16.455 11.484 1.00 91.44 283 ILE A C 1
ATOM 2278 O O . ILE A 1 283 ? -6.599 16.365 10.843 1.00 91.44 283 ILE A O 1
ATOM 2282 N N . GLY A 1 284 ? -8.046 15.488 12.312 1.00 88.06 284 GLY A N 1
ATOM 2283 C CA . GLY A 1 284 ? -7.298 14.255 12.549 1.00 88.06 284 GLY A CA 1
ATOM 2284 C C . GLY A 1 284 ? -7.288 13.281 11.370 1.00 88.06 284 GLY A C 1
ATOM 2285 O O . GLY A 1 284 ? -6.455 12.383 11.369 1.00 88.06 284 GLY A O 1
ATOM 2286 N N . SER A 1 285 ? -8.166 13.449 10.371 1.00 87.50 285 SER A N 1
ATOM 2287 C CA . SER A 1 285 ? -8.114 12.663 9.128 1.00 87.50 285 SER A CA 1
ATOM 2288 C C . SER A 1 285 ? -6.897 13.008 8.276 1.00 87.50 285 SER A C 1
ATOM 2290 O O . SER A 1 285 ? -6.401 12.146 7.553 1.00 87.50 285 SER A O 1
ATOM 2292 N N . GLN A 1 286 ? -6.437 14.264 8.370 1.00 90.62 286 GLN A N 1
ATOM 2293 C CA . GLN A 1 286 ? -5.315 14.809 7.604 1.00 90.62 286 GLN A CA 1
ATOM 2294 C C . GLN A 1 286 ? -5.464 14.570 6.093 1.00 90.62 286 GLN A C 1
ATOM 2296 O O . GLN A 1 286 ? -4.488 14.451 5.357 1.00 90.62 286 GLN A O 1
ATOM 2301 N N . ASP A 1 287 ? -6.714 14.488 5.635 1.00 92.44 287 ASP A N 1
ATOM 2302 C CA . ASP A 1 287 ? -7.084 14.224 4.256 1.00 92.44 287 ASP A CA 1
ATOM 2303 C C . ASP A 1 287 ? -7.046 15.532 3.441 1.00 92.44 287 ASP A C 1
ATOM 2305 O O . ASP A 1 287 ? -7.808 16.450 3.754 1.00 92.44 287 ASP A O 1
ATOM 2309 N N . PRO A 1 288 ? -6.219 15.652 2.381 1.00 93.69 288 PRO A N 1
ATOM 2310 C CA . PRO A 1 288 ? -6.113 16.883 1.596 1.00 93.69 288 PRO A CA 1
ATOM 2311 C C . PRO A 1 288 ? -7.407 17.376 0.954 1.00 93.69 288 PRO A C 1
ATOM 2313 O O . PRO A 1 288 ? -7.536 18.574 0.713 1.00 93.69 288 PRO A O 1
ATOM 2316 N N . TYR A 1 289 ? -8.383 16.494 0.718 1.00 93.88 289 TYR A N 1
ATOM 2317 C CA . TYR A 1 289 ? -9.691 16.915 0.206 1.00 93.88 289 TYR A CA 1
ATOM 2318 C C . TYR A 1 289 ? -10.537 17.639 1.262 1.00 93.88 289 TYR A C 1
ATOM 2320 O O . TYR A 1 289 ? -11.538 18.255 0.899 1.00 93.88 289 TYR A O 1
ATOM 2328 N N . CYS A 1 290 ? -10.185 17.529 2.547 1.00 94.12 290 CYS A N 1
ATOM 2329 C CA . CYS A 1 290 ? -11.057 17.865 3.663 1.00 94.12 290 CYS A CA 1
ATOM 2330 C C . CYS A 1 290 ? -10.445 18.876 4.628 1.00 94.12 290 CYS A C 1
ATOM 2332 O O . CYS A 1 290 ? -9.249 18.867 4.917 1.00 94.12 290 CYS A O 1
ATOM 2334 N N . GLY A 1 291 ? -11.316 19.708 5.184 1.00 94.00 291 GLY A N 1
ATOM 2335 C CA . GLY A 1 291 ? -10.991 20.659 6.234 1.00 94.00 291 GLY A CA 1
ATOM 2336 C C . GLY A 1 291 ? -12.246 21.080 6.983 1.00 94.00 291 GLY A C 1
ATOM 2337 O O . GLY A 1 291 ? -13.381 20.872 6.538 1.00 94.00 291 GLY A O 1
ATOM 2338 N N . TRP A 1 292 ? -12.045 21.602 8.184 1.00 95.50 292 TRP A N 1
ATOM 2339 C CA . TRP A 1 292 ? -13.136 22.008 9.047 1.00 95.50 292 TRP A CA 1
ATOM 2340 C C . TRP A 1 292 ? -13.540 23.446 8.745 1.00 95.50 292 TRP A C 1
ATOM 2342 O O . TRP A 1 292 ? -12.741 24.369 8.899 1.00 95.50 292 TRP A O 1
ATOM 2352 N N . ASP A 1 293 ? -14.797 23.642 8.354 1.00 94.50 293 ASP A N 1
ATOM 2353 C CA . ASP A 1 293 ? -15.360 24.975 8.168 1.00 94.50 293 ASP A CA 1
ATOM 2354 C C . ASP A 1 293 ? -15.942 25.474 9.498 1.00 94.50 293 ASP A C 1
ATOM 2356 O O . ASP A 1 293 ? -16.908 24.910 10.028 1.00 94.50 293 ASP A O 1
ATOM 2360 N N . MET A 1 294 ? -15.353 26.539 10.048 1.00 92.50 294 MET A N 1
ATOM 2361 C CA . MET A 1 294 ? -15.755 27.100 11.343 1.00 92.50 294 MET A CA 1
ATOM 2362 C C . MET A 1 294 ? -17.110 27.822 11.300 1.00 92.50 294 MET A C 1
ATOM 2364 O O . MET A 1 294 ? -17.781 27.915 12.330 1.00 92.50 294 MET A O 1
ATOM 2368 N N . VAL A 1 295 ? -17.543 28.292 10.125 1.00 91.19 295 VAL A N 1
ATOM 2369 C CA . VAL A 1 295 ? -18.838 28.965 9.927 1.00 91.19 295 VAL A CA 1
ATOM 2370 C C . VAL A 1 295 ? -19.950 27.931 9.847 1.00 91.19 295 VAL A C 1
ATOM 2372 O O . VAL A 1 295 ? -20.953 28.020 10.556 1.00 91.19 295 VAL A O 1
ATOM 2375 N N . MET A 1 296 ? -19.754 26.918 9.005 1.00 91.75 296 MET A N 1
ATOM 2376 C CA . MET A 1 296 ? -20.730 25.852 8.786 1.00 91.75 296 MET A CA 1
ATOM 2377 C C . MET A 1 296 ? -20.710 24.795 9.896 1.00 91.75 296 MET A C 1
ATOM 2379 O O . MET A 1 296 ? -21.631 23.981 9.969 1.00 91.75 296 MET A O 1
ATOM 2383 N N . LYS A 1 297 ? -19.671 24.793 10.745 1.00 92.00 297 LYS A N 1
ATOM 2384 C CA . LYS A 1 297 ? -19.423 23.804 11.809 1.00 92.00 297 LYS A CA 1
ATOM 2385 C C . LYS A 1 297 ? -19.484 22.363 11.297 1.00 92.00 297 LYS A C 1
ATOM 2387 O O . LYS A 1 297 ? -20.047 21.485 11.952 1.00 92.00 297 LYS A O 1
ATOM 2392 N N . LYS A 1 298 ? -18.929 22.128 10.107 1.00 93.56 298 LYS A N 1
ATOM 2393 C CA . LYS A 1 298 ? -18.912 20.815 9.454 1.00 93.56 298 LYS A CA 1
ATOM 2394 C C . LYS A 1 298 ? -17.609 20.614 8.682 1.00 93.56 298 LYS A C 1
ATOM 2396 O O . LYS A 1 298 ? -16.990 21.578 8.235 1.00 93.56 298 LYS A O 1
ATOM 2401 N N . CYS A 1 299 ? -17.225 19.356 8.491 1.00 94.50 299 CYS A N 1
ATOM 2402 C CA . CYS A 1 299 ? -16.117 19.007 7.610 1.00 94.50 299 CYS A CA 1
ATOM 2403 C C . CYS A 1 299 ? -16.562 19.145 6.147 1.00 94.50 299 CYS A C 1
ATOM 2405 O O . CYS A 1 299 ? -17.591 18.587 5.756 1.00 94.50 299 CYS A O 1
ATOM 2407 N N . THR A 1 300 ? -15.813 19.907 5.357 1.00 94.69 300 THR A N 1
ATOM 2408 C CA . THR A 1 300 ? -16.137 20.262 3.967 1.00 94.69 300 THR A CA 1
ATOM 2409 C C . THR A 1 300 ? -14.921 20.136 3.073 1.00 94.69 300 THR A C 1
ATOM 2411 O O . THR A 1 300 ? -13.790 20.032 3.552 1.00 94.69 300 THR A O 1
ATOM 2414 N N . THR A 1 301 ? -15.162 20.166 1.768 1.00 93.56 301 THR A N 1
ATOM 2415 C CA . THR A 1 301 ? -14.098 20.429 0.797 1.00 93.56 301 THR A CA 1
ATOM 2416 C C . THR A 1 301 ? -13.802 21.927 0.703 1.00 93.56 301 THR A C 1
ATOM 2418 O O . THR A 1 301 ? -14.635 22.749 1.086 1.00 93.56 301 THR A O 1
ATOM 2421 N N . LEU A 1 302 ? -12.631 22.297 0.174 1.00 90.56 302 LEU A N 1
ATOM 2422 C CA . LEU A 1 302 ? -12.243 23.706 0.018 1.00 90.56 302 LEU A CA 1
ATOM 2423 C C . LEU A 1 302 ? -13.244 24.495 -0.852 1.00 90.56 302 LEU A C 1
ATOM 2425 O O . LEU A 1 302 ? -13.550 25.642 -0.547 1.00 90.56 302 LEU A O 1
ATOM 2429 N N . GLU A 1 303 ? -13.790 23.862 -1.895 1.00 89.00 303 GLU A N 1
ATOM 2430 C CA . GLU A 1 303 ? -14.776 24.445 -2.822 1.00 89.00 303 GLU A CA 1
ATOM 2431 C C . GLU A 1 303 ? -16.140 24.721 -2.167 1.00 89.00 303 GLU A C 1
ATOM 2433 O O . GLU A 1 303 ? -16.867 25.617 -2.587 1.00 89.00 303 GLU A O 1
ATOM 2438 N N . GLU A 1 304 ? -16.506 23.940 -1.149 1.00 87.88 304 GLU A N 1
ATOM 2439 C CA . GLU A 1 304 ? -17.786 24.059 -0.441 1.00 87.88 304 GLU A CA 1
ATOM 2440 C C . GLU A 1 304 ? -17.748 25.083 0.700 1.00 87.88 304 GLU A C 1
ATOM 2442 O O . GLU A 1 304 ? -18.802 25.418 1.251 1.00 87.88 304 GLU A O 1
ATOM 2447 N N . SER A 1 305 ? -16.556 25.542 1.093 1.00 86.81 305 SER A N 1
ATOM 2448 C CA . SER A 1 305 ? -16.397 26.463 2.212 1.00 86.81 305 SER A CA 1
ATOM 2449 C C . SER A 1 305 ? -16.934 27.852 1.882 1.00 86.81 305 SER A C 1
ATOM 2451 O O . SER A 1 305 ? -16.709 28.397 0.802 1.00 86.81 305 SER A O 1
ATOM 2453 N N . LEU A 1 306 ? -17.612 28.466 2.854 1.00 81.31 306 LEU A N 1
ATOM 2454 C CA . LEU A 1 306 ? -18.126 29.833 2.720 1.00 81.31 306 LEU A CA 1
ATOM 2455 C C . LEU A 1 306 ? -17.027 30.894 2.874 1.00 81.31 306 LEU A C 1
ATOM 2457 O O . LEU A 1 306 ? -17.207 32.033 2.446 1.00 81.31 306 LEU A O 1
ATOM 2461 N N . SER A 1 307 ? -15.912 30.546 3.521 1.00 83.56 307 SER A N 1
ATOM 2462 C CA . SER A 1 307 ? -14.809 31.464 3.792 1.00 83.56 307 SER A CA 1
ATOM 2463 C C . SER A 1 307 ? -13.495 30.709 3.965 1.00 83.56 307 SER A C 1
ATOM 2465 O O . SER A 1 307 ? -13.255 30.078 4.994 1.00 83.56 307 SER A O 1
ATOM 2467 N N . MET A 1 308 ? -12.591 30.854 2.992 1.00 81.50 308 MET A N 1
ATOM 2468 C CA . MET A 1 308 ? -11.271 30.206 3.017 1.00 81.50 308 MET A CA 1
ATOM 2469 C C . MET A 1 308 ? -10.423 30.596 4.240 1.00 81.50 308 MET A C 1
ATOM 2471 O O . MET A 1 308 ? -9.594 29.811 4.698 1.00 81.50 308 MET A O 1
ATOM 2475 N N . SER A 1 309 ? -10.624 31.793 4.806 1.00 84.69 309 SER A N 1
ATOM 2476 C CA . SER A 1 309 ? -9.886 32.238 5.998 1.00 84.69 309 SER A CA 1
ATOM 2477 C C . SER A 1 309 ? -10.323 31.512 7.273 1.00 84.69 309 SER A C 1
ATOM 2479 O O . SER A 1 309 ? -9.526 31.380 8.199 1.00 84.69 309 SER A O 1
ATOM 2481 N N . GLN A 1 310 ? -11.559 31.008 7.304 1.00 88.69 310 GLN A N 1
ATOM 2482 C CA . GLN A 1 310 ? -12.161 30.278 8.427 1.00 88.69 310 GLN A CA 1
ATOM 2483 C C . GLN A 1 310 ? -12.269 28.768 8.158 1.00 88.69 310 GLN A C 1
ATOM 2485 O O . GLN A 1 310 ? -12.959 28.051 8.887 1.00 88.69 310 GLN A O 1
ATOM 2490 N N . TRP A 1 311 ? -11.575 28.294 7.122 1.00 93.56 311 TRP A N 1
ATOM 2491 C CA . TRP A 1 311 ? -11.418 26.886 6.798 1.00 93.56 311 TRP A CA 1
ATOM 2492 C C . TRP A 1 311 ? -10.076 26.379 7.329 1.00 93.56 311 TRP A C 1
ATOM 2494 O O . TRP A 1 311 ? -9.005 26.892 6.980 1.00 93.56 311 TRP A O 1
ATOM 2504 N N . GLU A 1 312 ? -10.122 25.397 8.221 1.00 92.38 312 GLU A N 1
ATOM 2505 C CA . GLU A 1 312 ? -8.947 24.850 8.895 1.00 92.38 312 GLU A CA 1
ATOM 2506 C C . GLU A 1 312 ? -8.581 23.471 8.345 1.00 92.38 312 GLU A C 1
ATOM 2508 O O . GLU A 1 312 ? -9.420 22.579 8.238 1.00 92.38 312 GLU A O 1
ATOM 2513 N N . GLN A 1 313 ? -7.299 23.279 8.037 1.00 92.50 313 GLN A N 1
ATOM 2514 C CA . GLN A 1 313 ? -6.737 22.011 7.583 1.00 92.50 313 GLN A CA 1
ATOM 2515 C C . GLN A 1 313 ? -5.327 21.859 8.160 1.00 92.50 313 GLN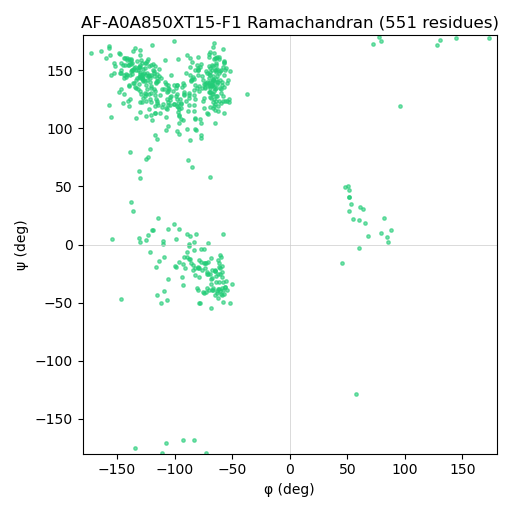 A C 1
ATOM 2517 O O . GLN A 1 313 ? -4.589 22.836 8.276 1.00 92.50 313 GLN A O 1
ATOM 2522 N N . SER A 1 314 ? -4.956 20.634 8.531 1.00 88.25 314 SER A N 1
ATOM 2523 C CA . SER A 1 314 ? -3.617 20.306 9.021 1.00 88.25 314 SER A CA 1
ATOM 2524 C C . SER A 1 314 ? -3.175 18.966 8.442 1.00 88.25 314 SER A C 1
ATOM 2526 O O . SER A 1 314 ? -3.835 17.959 8.670 1.00 88.25 314 SER A O 1
ATOM 2528 N N . ILE A 1 315 ? -2.080 18.958 7.676 1.00 85.56 315 ILE A N 1
ATOM 2529 C CA . ILE A 1 315 ? -1.530 17.764 7.005 1.00 85.56 315 ILE A CA 1
ATOM 2530 C C . ILE A 1 315 ? -0.029 17.685 7.320 1.00 85.56 315 ILE A C 1
ATOM 2532 O O . ILE A 1 315 ? 0.829 17.775 6.448 1.00 85.56 315 ILE A O 1
ATOM 2536 N N . THR A 1 316 ? 0.305 17.651 8.609 1.00 78.38 316 THR A N 1
ATOM 2537 C CA . THR A 1 316 ? 1.701 17.688 9.087 1.00 78.38 316 THR A CA 1
ATOM 2538 C C . THR A 1 316 ? 2.196 16.341 9.594 1.00 78.38 316 THR A C 1
ATOM 2540 O O . THR A 1 316 ? 3.386 16.049 9.515 1.00 78.38 316 THR A O 1
ATOM 2543 N N . VAL A 1 317 ? 1.291 15.524 10.126 1.00 78.12 317 VAL A N 1
ATOM 2544 C CA . VAL A 1 317 ? 1.566 14.184 10.654 1.00 78.12 317 VAL A CA 1
ATOM 2545 C C . VAL A 1 317 ? 0.729 13.190 9.849 1.00 78.12 317 VAL A C 1
ATOM 2547 O O . VAL A 1 317 ? -0.067 13.598 9.008 1.00 78.12 317 VAL A O 1
ATOM 2550 N N . CYS A 1 318 ? 0.958 11.897 10.052 1.00 81.12 318 CYS A N 1
ATOM 2551 C CA . CYS A 1 318 ? 0.061 10.864 9.564 1.00 81.12 318 CYS A CA 1
ATOM 2552 C C . CYS A 1 318 ? -1.104 10.610 10.514 1.00 81.12 318 CYS A C 1
ATOM 2554 O O . CYS A 1 318 ? -0.882 10.632 11.731 1.00 81.12 318 CYS A O 1
ATOM 2556 N N . PRO A 1 319 ? -2.315 10.312 9.999 1.00 79.12 319 PRO A N 1
ATOM 2557 C CA . PRO A 1 319 ? -3.465 10.126 10.853 1.00 79.12 319 PRO A CA 1
ATOM 2558 C C . PRO A 1 319 ? -3.209 8.889 11.706 1.00 79.12 319 PRO A C 1
ATOM 2560 O O . PRO A 1 319 ? -2.979 7.787 11.201 1.00 79.12 319 PRO A O 1
ATOM 2563 N N . MET A 1 320 ? -3.215 9.083 13.024 1.00 63.03 320 MET A N 1
ATOM 2564 C CA . MET A 1 320 ? -3.100 7.994 13.984 1.00 63.03 320 MET A CA 1
ATOM 2565 C C . MET A 1 320 ? -4.345 7.123 13.843 1.00 63.03 320 MET A C 1
ATOM 2567 O O . MET A 1 320 ? -5.438 7.494 14.277 1.00 63.03 320 MET A O 1
ATOM 2571 N N . ARG A 1 321 ? -4.201 5.955 13.214 1.00 59.38 321 ARG A N 1
ATOM 2572 C CA . ARG A 1 321 ? -5.250 4.941 13.260 1.00 59.38 321 ARG A CA 1
ATOM 2573 C C . ARG A 1 321 ? -5.335 4.466 14.704 1.00 59.38 321 ARG A C 1
ATOM 2575 O O . ARG A 1 321 ? -4.351 3.969 15.237 1.00 59.38 321 ARG A O 1
ATOM 2582 N N . ASN A 1 322 ? -6.512 4.574 15.317 1.00 51.97 322 ASN A N 1
ATOM 2583 C CA . ASN A 1 322 ? -6.825 3.898 16.579 1.00 51.97 322 ASN A CA 1
ATOM 2584 C C . ASN A 1 322 ? -6.932 2.378 16.352 1.00 51.97 322 ASN A C 1
ATOM 2586 O O . ASN A 1 322 ? -7.977 1.771 16.570 1.00 51.97 322 ASN A O 1
ATOM 2590 N N . LEU A 1 323 ? -5.864 1.775 15.840 1.00 54.03 323 LEU A N 1
ATOM 2591 C CA . LEU A 1 323 ? -5.665 0.342 15.775 1.00 54.03 323 LEU A CA 1
ATOM 2592 C C . LEU A 1 323 ? -4.690 0.007 16.896 1.00 54.03 323 LEU A C 1
ATOM 2594 O O . LEU A 1 323 ? -3.637 0.626 17.016 1.00 54.03 323 LEU A O 1
ATOM 2598 N N . THR A 1 324 ? -5.059 -0.954 17.734 1.00 44.44 324 THR A N 1
ATOM 2599 C CA . THR A 1 324 ? -4.140 -1.572 18.689 1.00 44.44 324 THR A CA 1
ATOM 2600 C C . THR A 1 324 ? -2.958 -2.140 17.908 1.00 44.44 324 THR A C 1
ATOM 2602 O O . THR A 1 324 ? -3.141 -3.055 17.103 1.00 44.44 324 THR A O 1
ATOM 2605 N N . VAL A 1 325 ? -1.769 -1.575 18.107 1.00 62.91 325 VAL A N 1
ATOM 2606 C CA . VAL A 1 325 ? -0.522 -2.102 17.546 1.00 62.91 325 VAL A CA 1
ATOM 2607 C C . VAL A 1 325 ? 0.235 -2.733 18.693 1.00 62.91 325 VAL A C 1
ATOM 2609 O O . VAL A 1 325 ? 0.605 -2.034 19.635 1.00 62.91 325 VAL A O 1
ATOM 2612 N N . ASP A 1 326 ? 0.446 -4.041 18.620 1.00 70.56 326 ASP A N 1
ATOM 2613 C CA . ASP A 1 326 ? 1.276 -4.747 19.585 1.00 70.56 326 ASP A CA 1
ATOM 2614 C C . ASP A 1 326 ? 2.748 -4.410 19.345 1.00 70.56 326 ASP A C 1
ATOM 2616 O O . ASP A 1 326 ? 3.215 -4.294 18.209 1.00 70.56 326 ASP A O 1
ATOM 2620 N N . GLY A 1 327 ? 3.477 -4.209 20.435 1.00 77.94 327 GLY A N 1
ATOM 2621 C CA . GLY A 1 327 ? 4.886 -3.879 20.399 1.00 77.94 327 GLY A CA 1
ATOM 2622 C C . GLY A 1 327 ? 5.717 -5.073 19.945 1.00 77.94 327 GLY A C 1
ATOM 2623 O O . GLY A 1 327 ? 5.607 -6.165 20.505 1.00 77.94 327 GLY A O 1
ATOM 2624 N N . HIS A 1 328 ? 6.616 -4.852 18.988 1.00 79.88 328 HIS A N 1
ATOM 2625 C CA . HIS A 1 328 ? 7.636 -5.825 18.609 1.00 79.88 328 HIS A CA 1
ATOM 2626 C C . HIS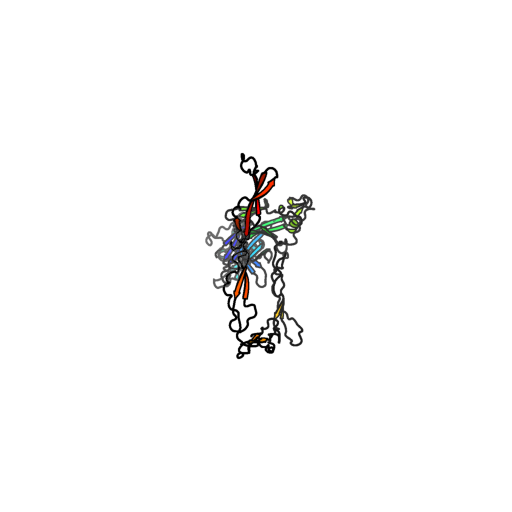 A 1 328 ? 9.044 -5.281 18.863 1.00 79.88 328 HIS A C 1
ATOM 2628 O O . HIS A 1 328 ? 9.330 -4.087 18.739 1.00 79.88 328 HIS A O 1
ATOM 2634 N N . PHE A 1 329 ? 9.940 -6.186 19.259 1.00 86.00 329 PHE A N 1
ATOM 2635 C CA . PHE A 1 329 ? 11.328 -5.843 19.526 1.00 86.00 329 PHE A CA 1
ATOM 2636 C C . PHE A 1 329 ? 12.050 -5.445 18.237 1.00 86.00 329 PHE A C 1
ATOM 2638 O O . PHE A 1 329 ? 12.063 -6.210 17.272 1.00 86.00 329 PHE A O 1
ATOM 2645 N N . GLY A 1 330 ? 12.729 -4.300 18.272 1.00 84.69 330 GLY A N 1
ATOM 2646 C CA . GLY A 1 330 ? 13.708 -3.913 17.269 1.00 84.69 330 GLY A CA 1
ATOM 2647 C C . GLY A 1 330 ? 14.935 -4.818 17.264 1.00 84.69 330 GLY A C 1
ATOM 2648 O O . GLY A 1 330 ? 15.122 -5.704 18.109 1.00 84.69 330 GLY A O 1
ATOM 2649 N N . THR A 1 331 ? 15.801 -4.593 16.282 1.00 88.56 331 THR A N 1
ATOM 2650 C CA . THR A 1 331 ? 17.044 -5.352 16.137 1.00 88.56 331 THR A CA 1
ATOM 2651 C C . THR A 1 331 ? 17.938 -5.179 17.363 1.00 88.56 331 THR A C 1
ATOM 2653 O O . THR A 1 331 ? 18.065 -4.081 17.904 1.00 88.56 331 THR A O 1
ATOM 2656 N N . TRP A 1 332 ? 18.605 -6.256 17.778 1.00 87.62 332 TRP A N 1
ATOM 2657 C CA . TRP A 1 332 ? 19.622 -6.181 18.823 1.00 87.62 332 TRP A CA 1
ATOM 2658 C C . TRP A 1 332 ? 20.754 -5.224 18.438 1.00 87.62 332 TRP A C 1
ATOM 2660 O O . TRP A 1 332 ? 21.235 -5.236 17.305 1.00 87.62 332 TRP A O 1
ATOM 2670 N N . SER A 1 333 ? 21.234 -4.450 19.409 1.00 89.06 333 SER A N 1
ATOM 2671 C CA . SER A 1 333 ? 22.459 -3.675 19.273 1.00 89.06 333 SER A CA 1
ATOM 2672 C C . SER A 1 333 ? 23.657 -4.593 19.023 1.00 89.06 333 SER A C 1
ATOM 2674 O O . SER A 1 333 ? 23.663 -5.772 19.387 1.00 89.06 333 SER A O 1
ATOM 2676 N N . GLN A 1 334 ? 24.731 -4.022 18.483 1.00 88.00 334 GLN A N 1
ATOM 2677 C CA . GLN A 1 334 ? 26.028 -4.696 18.465 1.00 88.00 334 GLN A CA 1
ATOM 2678 C C . GLN A 1 334 ? 26.498 -5.001 19.897 1.00 88.00 334 GLN A C 1
ATOM 2680 O O . GLN A 1 334 ? 26.168 -4.265 20.836 1.00 88.00 334 GLN A O 1
ATOM 2685 N N . TRP A 1 335 ? 27.264 -6.083 20.057 1.00 83.62 335 TRP A N 1
ATOM 2686 C CA . TRP A 1 335 ? 27.867 -6.461 21.335 1.00 83.62 335 TRP A CA 1
ATOM 2687 C C . TRP A 1 335 ? 28.877 -5.403 21.782 1.00 83.62 335 TRP A C 1
ATOM 2689 O O . TRP A 1 335 ? 29.784 -5.046 21.030 1.00 83.62 335 TRP A O 1
ATOM 2699 N N . LYS A 1 336 ? 28.741 -4.917 23.017 1.00 82.94 336 LYS A N 1
ATOM 2700 C CA . LYS A 1 336 ? 29.667 -3.958 23.630 1.00 82.94 336 LYS A CA 1
ATOM 2701 C C . LYS A 1 336 ? 30.226 -4.508 24.942 1.00 82.94 336 LYS A C 1
ATOM 2703 O O . LYS A 1 336 ? 29.490 -5.183 25.662 1.00 82.94 336 LYS A O 1
ATOM 2708 N N . PRO A 1 337 ? 31.494 -4.222 25.287 1.00 80.62 337 PRO A N 1
ATOM 2709 C CA . PRO A 1 337 ? 32.034 -4.556 26.599 1.00 80.62 337 PRO A CA 1
ATOM 2710 C C . PRO A 1 337 ? 31.233 -3.864 27.701 1.00 80.62 337 PRO A C 1
ATOM 2712 O O . PRO A 1 337 ? 30.956 -2.668 27.614 1.00 80.62 337 PRO A O 1
ATOM 2715 N N . CYS A 1 338 ? 30.881 -4.608 28.741 1.00 75.81 338 CYS A N 1
ATOM 2716 C CA . CYS A 1 338 ? 30.229 -4.091 29.936 1.00 75.81 338 CYS A CA 1
ATOM 2717 C C . CYS A 1 338 ? 30.989 -4.592 31.169 1.00 75.81 338 CYS A C 1
ATOM 2719 O O . CYS A 1 338 ? 31.342 -5.766 31.269 1.00 75.81 338 CYS A O 1
ATOM 2721 N N . THR A 1 339 ? 31.297 -3.691 32.099 1.00 62.75 339 THR A N 1
ATOM 2722 C CA . THR A 1 339 ? 32.023 -4.005 33.333 1.00 62.75 339 THR A CA 1
ATOM 2723 C C . THR A 1 339 ? 31.032 -4.193 34.477 1.00 62.75 339 THR A C 1
ATOM 2725 O O . THR A 1 339 ? 30.218 -3.314 34.746 1.00 62.75 339 THR A O 1
ATOM 2728 N N . HIS A 1 340 ? 31.098 -5.337 35.163 1.00 54.53 340 HIS A N 1
ATOM 2729 C CA . HIS A 1 340 ? 30.335 -5.579 36.389 1.00 54.53 340 HIS A CA 1
ATOM 2730 C C . HIS A 1 340 ? 31.298 -5.907 37.534 1.00 54.53 340 HIS A C 1
ATOM 2732 O O . HIS A 1 340 ? 32.137 -6.802 37.423 1.00 54.53 340 HIS A O 1
ATOM 2738 N N . THR A 1 341 ? 31.208 -5.159 38.631 1.00 54.84 341 THR A N 1
ATOM 2739 C CA . THR A 1 341 ? 32.084 -5.289 39.800 1.00 54.84 341 THR A CA 1
ATOM 2740 C C . THR A 1 341 ? 31.554 -6.345 40.766 1.00 54.84 341 THR A C 1
ATOM 2742 O O . THR A 1 341 ? 30.831 -6.005 41.692 1.00 54.84 341 THR A O 1
ATOM 2745 N N . ASP A 1 342 ? 31.957 -7.605 40.597 1.00 51.94 342 ASP A N 1
ATOM 2746 C CA . ASP A 1 342 ? 31.745 -8.662 41.600 1.00 51.94 342 ASP A CA 1
ATOM 2747 C C . ASP A 1 342 ? 33.095 -9.282 42.002 1.00 51.94 342 ASP A C 1
ATOM 2749 O O . ASP A 1 342 ? 33.458 -10.366 41.555 1.00 51.94 342 ASP A O 1
ATOM 2753 N N . GLY A 1 343 ? 33.853 -8.545 42.820 1.00 55.81 343 GLY A N 1
ATOM 2754 C CA . GLY A 1 343 ? 34.803 -8.984 43.860 1.00 55.81 343 GLY A CA 1
ATOM 2755 C C . GLY A 1 343 ? 35.842 -10.106 43.668 1.00 55.81 343 GLY A C 1
ATOM 2756 O O . GLY A 1 343 ? 36.730 -10.166 44.506 1.00 55.81 343 GLY A O 1
ATOM 2757 N N . THR A 1 344 ? 35.802 -11.002 42.673 1.00 54.59 344 THR A N 1
ATOM 2758 C CA . THR A 1 344 ? 36.737 -12.156 42.605 1.00 54.59 344 THR A CA 1
ATOM 2759 C C . THR A 1 344 ? 37.039 -12.744 41.214 1.00 54.59 344 THR A C 1
ATOM 2761 O O . THR A 1 344 ? 37.795 -13.709 41.138 1.00 54.59 344 THR A O 1
ATOM 2764 N N . SER A 1 345 ? 36.565 -12.192 40.091 1.00 52.03 345 SER A N 1
ATOM 2765 C CA . SER A 1 345 ? 37.056 -12.636 38.767 1.00 52.03 345 SER A CA 1
ATOM 2766 C C . SER A 1 345 ? 36.873 -11.582 37.674 1.00 52.03 345 SER A C 1
ATOM 2768 O O . SER A 1 345 ? 35.743 -11.205 37.369 1.00 52.03 345 SER A O 1
ATOM 2770 N N . VAL A 1 346 ? 37.976 -11.144 37.057 1.00 55.62 346 VAL A N 1
ATOM 2771 C CA . VAL A 1 346 ? 37.991 -10.225 35.906 1.00 55.62 346 VAL A CA 1
ATOM 2772 C C . VAL A 1 346 ? 37.626 -11.007 34.641 1.00 55.62 346 VAL A C 1
ATOM 2774 O O . VAL A 1 346 ? 38.486 -11.602 33.999 1.00 55.62 346 VAL A O 1
ATOM 2777 N N . GLY A 1 347 ? 36.338 -11.045 34.305 1.00 58.22 347 GLY A N 1
ATOM 2778 C CA . GLY A 1 347 ? 35.851 -11.482 32.995 1.00 58.22 347 GLY A CA 1
ATOM 2779 C C . GLY A 1 347 ? 35.311 -10.285 32.214 1.00 58.22 347 GLY A C 1
ATOM 2780 O O . GLY A 1 347 ? 34.574 -9.474 32.772 1.00 58.22 347 GLY A O 1
ATOM 2781 N N . SER A 1 348 ? 35.669 -10.151 30.936 1.00 67.00 348 SER A N 1
ATOM 2782 C CA . SER A 1 348 ? 35.086 -9.148 30.039 1.00 67.00 348 SER A CA 1
ATOM 2783 C C . SER A 1 348 ? 33.698 -9.607 29.576 1.00 67.00 348 SER A C 1
ATOM 2785 O O . SER A 1 348 ? 33.563 -10.361 28.612 1.00 67.00 348 SER A O 1
ATOM 2787 N N . CYS A 1 349 ? 32.643 -9.173 30.271 1.00 74.75 349 CYS A N 1
ATOM 2788 C CA . CYS A 1 349 ? 31.280 -9.407 29.800 1.00 74.75 349 CYS A CA 1
ATOM 2789 C C . CYS A 1 349 ? 31.032 -8.608 28.509 1.00 74.75 349 CYS A C 1
ATOM 2791 O O . CYS A 1 349 ? 31.457 -7.456 28.374 1.00 74.75 349 CYS A O 1
ATOM 2793 N N . LEU A 1 350 ? 30.308 -9.214 27.569 1.00 82.88 350 LEU A N 1
ATOM 2794 C CA . LEU A 1 350 ? 29.724 -8.517 26.427 1.00 82.88 350 LEU A CA 1
ATOM 2795 C C . LEU A 1 350 ? 28.221 -8.381 26.661 1.00 82.88 350 LEU A C 1
ATOM 2797 O O . LEU A 1 350 ? 27.567 -9.351 27.035 1.00 82.88 350 LEU A O 1
ATOM 2801 N N . CYS A 1 351 ? 27.681 -7.192 26.414 1.00 83.75 351 CYS A N 1
ATOM 2802 C CA . CYS A 1 351 ? 26.265 -6.880 26.532 1.00 83.75 351 CYS A CA 1
ATOM 2803 C C . CYS A 1 351 ? 25.720 -6.374 25.193 1.00 83.75 351 CYS A C 1
ATOM 2805 O O . CYS A 1 351 ? 26.389 -5.616 24.486 1.00 83.75 351 CYS A O 1
ATOM 2807 N N . ARG A 1 352 ? 24.484 -6.745 24.864 1.00 87.31 352 ARG A N 1
ATOM 2808 C CA . ARG A 1 352 ? 23.699 -6.112 23.796 1.00 87.31 352 ARG A CA 1
ATOM 2809 C C . ARG A 1 352 ? 22.284 -5.825 24.276 1.00 87.31 352 ARG A C 1
ATOM 2811 O O . ARG A 1 352 ? 21.770 -6.537 25.138 1.00 87.31 352 ARG A O 1
ATOM 2818 N N . THR A 1 353 ? 21.662 -4.786 23.733 1.00 87.81 353 THR A N 1
ATOM 2819 C CA . THR A 1 353 ? 20.318 -4.342 24.119 1.00 87.81 353 THR A CA 1
ATOM 2820 C C . THR A 1 353 ? 19.397 -4.247 22.914 1.00 87.81 353 THR A C 1
ATOM 2822 O O . THR A 1 353 ? 19.845 -4.098 21.781 1.00 87.81 353 THR A O 1
ATOM 2825 N N . ARG A 1 354 ? 18.095 -4.348 23.153 1.00 88.25 354 ARG A N 1
ATOM 2826 C CA . ARG A 1 354 ? 17.045 -4.092 22.165 1.00 88.25 354 ARG A CA 1
ATOM 2827 C C . ARG A 1 354 ? 15.902 -3.343 22.832 1.00 88.25 354 ARG A C 1
ATOM 2829 O O . ARG A 1 354 ? 15.704 -3.463 24.042 1.00 88.25 354 ARG A O 1
ATOM 2836 N N . VAL A 1 355 ? 15.148 -2.597 22.041 1.00 87.88 355 VAL A N 1
ATOM 2837 C CA . VAL A 1 355 ? 14.010 -1.797 22.501 1.00 87.88 355 VAL A CA 1
ATOM 2838 C C . VAL A 1 355 ? 12.746 -2.186 21.737 1.00 87.88 355 VAL A C 1
ATOM 2840 O O . VAL A 1 355 ? 12.814 -2.822 20.689 1.00 87.88 355 VAL A O 1
ATOM 2843 N N . CYS A 1 356 ? 11.587 -1.900 22.322 1.00 82.00 356 CYS A N 1
ATOM 2844 C CA . CYS A 1 356 ? 10.278 -2.260 21.780 1.00 82.00 356 CYS A CA 1
ATOM 2845 C C . CYS A 1 356 ? 9.781 -1.152 20.841 1.00 82.00 356 CYS A C 1
ATOM 2847 O O . CYS A 1 356 ? 8.946 -0.340 21.234 1.00 82.00 356 CYS A O 1
ATOM 2849 N N . ASP A 1 357 ? 10.382 -1.047 19.655 1.00 83.75 357 ASP A N 1
ATOM 2850 C CA . ASP A 1 357 ? 10.198 0.087 18.741 1.00 83.75 357 ASP A CA 1
ATOM 2851 C C . ASP A 1 357 ? 9.865 -0.305 17.291 1.00 83.75 357 ASP A C 1
ATOM 2853 O O . ASP A 1 357 ? 9.686 0.579 16.455 1.00 83.75 357 ASP A O 1
ATOM 2857 N N . SER A 1 358 ? 9.728 -1.600 16.981 1.00 78.56 358 SER A N 1
ATOM 2858 C CA . SER A 1 358 ? 9.654 -2.086 15.596 1.00 78.56 358 SER A CA 1
ATOM 2859 C C . SER A 1 358 ? 8.480 -3.049 15.327 1.00 78.56 358 SER A C 1
ATOM 2861 O O . SER A 1 358 ? 8.729 -4.196 14.948 1.00 78.56 358 SER A O 1
ATOM 2863 N N . PRO A 1 359 ? 7.203 -2.625 15.457 1.00 69.75 359 PRO A N 1
ATOM 2864 C CA . PRO A 1 359 ? 6.733 -1.291 15.852 1.00 69.75 359 PRO A CA 1
ATOM 2865 C C . PRO A 1 359 ? 6.626 -1.102 17.375 1.00 69.75 359 PRO A C 1
ATOM 2867 O O . PRO A 1 359 ? 6.545 -2.067 18.134 1.00 69.75 359 PRO A O 1
ATOM 2870 N N . ALA A 1 360 ? 6.609 0.155 17.826 1.00 78.50 360 ALA A N 1
ATOM 2871 C CA . ALA A 1 360 ? 6.278 0.490 19.210 1.00 78.50 360 ALA A CA 1
ATOM 2872 C C . ALA A 1 360 ? 4.786 0.217 19.496 1.00 78.50 360 ALA A C 1
ATOM 2874 O O . ALA A 1 360 ? 3.960 0.435 18.605 1.00 78.50 360 ALA A O 1
ATOM 2875 N N . PRO A 1 361 ? 4.418 -0.209 20.718 1.00 74.69 361 PRO A N 1
ATOM 2876 C CA . PRO A 1 361 ? 3.029 -0.476 21.059 1.00 74.69 361 PRO A CA 1
ATOM 2877 C C . PRO A 1 361 ? 2.190 0.806 21.033 1.00 74.69 361 PRO A C 1
ATOM 2879 O O . PRO A 1 361 ? 2.574 1.825 21.611 1.00 74.69 361 PRO A O 1
ATOM 2882 N N . GLN A 1 362 ? 1.031 0.755 20.373 1.00 68.12 362 GLN A N 1
ATOM 2883 C CA . GLN A 1 362 ? 0.108 1.888 20.229 1.00 68.12 362 GLN A CA 1
ATOM 2884 C C . GLN A 1 362 ? -1.324 1.490 20.589 1.00 68.12 362 GLN A C 1
ATOM 2886 O O . GLN A 1 362 ? -1.721 0.331 20.460 1.00 68.12 362 GLN A O 1
ATOM 2891 N N . CYS A 1 363 ? -2.107 2.473 21.046 1.00 60.09 363 CYS A N 1
ATOM 2892 C CA . CYS A 1 363 ? -3.547 2.345 21.302 1.00 60.09 363 CYS A CA 1
ATOM 2893 C C . CYS A 1 363 ? -3.940 1.176 22.229 1.00 60.09 363 CYS A C 1
ATOM 2895 O O . CYS A 1 363 ? -5.002 0.589 22.055 1.00 60.09 363 CYS A O 1
ATOM 2897 N N . GLY A 1 364 ? -3.104 0.856 23.224 1.00 53.12 364 GLY A N 1
ATOM 2898 C CA . GLY A 1 364 ? -3.353 -0.230 24.182 1.00 53.12 364 GLY A CA 1
ATOM 2899 C C . GLY A 1 364 ? -2.857 -1.611 23.741 1.00 53.12 364 GLY A C 1
ATOM 2900 O O . GLY A 1 364 ? -3.235 -2.597 24.367 1.00 53.12 364 GLY A O 1
ATOM 2901 N N . GLY A 1 365 ? -2.035 -1.693 22.688 1.00 63.19 365 GLY A N 1
ATOM 2902 C CA . GLY A 1 365 ? -1.364 -2.932 22.294 1.00 63.19 365 GLY A CA 1
ATOM 2903 C C . GLY A 1 365 ? -0.348 -3.434 23.325 1.00 63.19 365 GLY A C 1
ATOM 2904 O O . GLY A 1 365 ? 0.116 -2.693 24.200 1.00 63.19 365 GLY A O 1
ATOM 2905 N N . TRP A 1 366 ? -0.019 -4.719 23.230 1.00 64.31 366 TRP A N 1
ATOM 2906 C CA . TRP A 1 366 ? 0.825 -5.412 24.200 1.00 64.31 366 TRP A CA 1
ATOM 2907 C C . TRP A 1 366 ? 2.270 -4.902 24.171 1.00 64.31 366 TRP A C 1
ATOM 2909 O O . TRP A 1 366 ? 2.855 -4.699 23.111 1.00 64.31 366 TRP A O 1
ATOM 2919 N N . LEU A 1 367 ? 2.871 -4.709 25.348 1.00 79.94 367 LEU A N 1
ATOM 2920 C CA . LEU A 1 367 ? 4.308 -4.448 25.461 1.00 79.94 367 LEU A CA 1
ATOM 2921 C C . LEU A 1 367 ? 5.099 -5.695 25.046 1.00 79.94 367 LEU A C 1
ATOM 2923 O O . LEU A 1 367 ? 4.653 -6.820 25.261 1.00 79.94 367 LEU A O 1
ATOM 2927 N N . CYS A 1 368 ? 6.302 -5.498 24.508 1.00 83.62 368 CYS A N 1
ATOM 2928 C CA . CYS A 1 368 ? 7.174 -6.608 24.144 1.00 83.62 368 CYS A CA 1
ATOM 2929 C C . CYS A 1 368 ? 7.517 -7.476 25.365 1.00 83.62 368 CYS A C 1
ATOM 2931 O O . CYS A 1 368 ? 8.137 -6.998 26.319 1.00 83.62 368 CYS A O 1
ATOM 2933 N N . GLU A 1 369 ? 7.185 -8.764 25.307 1.00 81.12 369 GLU A N 1
ATOM 2934 C CA . GLU A 1 369 ? 7.500 -9.725 26.362 1.00 81.12 369 GLU A CA 1
ATOM 2935 C C . GLU A 1 369 ? 8.822 -10.451 26.057 1.00 81.12 369 GLU A C 1
ATOM 2937 O O . GLU A 1 369 ? 8.977 -11.121 25.033 1.00 81.12 369 GLU A O 1
ATOM 2942 N N . GLY A 1 370 ? 9.824 -10.283 26.925 1.00 82.31 370 GLY A N 1
ATOM 2943 C CA . GLY A 1 370 ? 11.133 -10.925 26.792 1.00 82.31 370 GLY A CA 1
ATOM 2944 C C . GLY A 1 370 ? 12.300 -10.052 27.266 1.00 82.31 370 GLY A C 1
ATOM 2945 O O . GLY A 1 370 ? 12.109 -8.902 27.661 1.00 82.31 370 GLY A O 1
ATOM 2946 N N . PRO A 1 371 ? 13.540 -10.573 27.231 1.00 79.38 371 PRO A N 1
ATOM 2947 C CA . PRO A 1 371 ? 14.704 -9.832 27.703 1.00 79.38 371 PRO A CA 1
ATOM 2948 C C . PRO A 1 371 ? 15.029 -8.660 26.767 1.00 79.38 371 PRO A C 1
ATOM 2950 O O . PRO A 1 371 ? 15.137 -8.841 25.552 1.00 79.38 371 PRO A O 1
ATOM 2953 N N . THR A 1 372 ? 15.222 -7.470 27.335 1.00 85.31 372 THR A N 1
ATOM 2954 C CA . THR A 1 372 ? 15.689 -6.250 26.643 1.00 85.31 372 THR A CA 1
ATOM 2955 C C . THR A 1 372 ? 17.214 -6.146 26.600 1.00 85.31 372 THR A C 1
ATOM 2957 O O . THR A 1 372 ? 17.766 -5.330 25.864 1.00 85.31 372 THR A O 1
ATOM 2960 N N . MET A 1 373 ? 17.906 -6.983 27.374 1.00 82.06 373 MET A N 1
ATOM 2961 C CA . MET A 1 373 ? 19.358 -7.026 27.484 1.00 82.06 373 MET A CA 1
ATOM 2962 C C . MET A 1 373 ? 19.830 -8.476 27.541 1.00 82.06 373 MET A C 1
ATOM 2964 O O . MET A 1 373 ? 19.256 -9.297 28.256 1.00 82.06 373 MET A O 1
ATOM 2968 N N . GLU A 1 374 ? 20.890 -8.776 26.802 1.00 83.50 374 GLU A N 1
ATOM 2969 C CA . GLU A 1 374 ? 21.541 -10.082 26.785 1.00 83.50 374 GLU A CA 1
ATOM 2970 C C . GLU A 1 374 ? 23.022 -9.933 27.135 1.00 83.50 374 GLU A C 1
ATOM 2972 O O . GLU A 1 374 ? 23.668 -8.965 26.724 1.00 83.50 374 GLU A O 1
ATOM 2977 N N . ILE A 1 375 ? 23.546 -10.889 27.907 1.00 81.25 375 ILE A N 1
ATOM 2978 C CA . ILE A 1 375 ? 24.906 -10.875 28.456 1.00 81.25 375 ILE A CA 1
ATOM 2979 C C . ILE A 1 375 ? 25.614 -12.178 28.069 1.00 81.25 375 ILE A C 1
ATOM 2981 O O . ILE A 1 375 ? 25.078 -13.261 28.302 1.00 81.25 375 ILE A O 1
ATOM 2985 N N . ALA A 1 376 ? 26.828 -12.068 27.526 1.00 73.38 376 ALA A N 1
ATOM 2986 C CA . ALA A 1 376 ? 27.680 -13.183 27.114 1.00 73.38 376 ALA A CA 1
ATOM 2987 C C . ALA A 1 376 ? 29.110 -13.057 27.680 1.00 73.38 376 ALA A C 1
ATOM 2989 O O . ALA A 1 376 ? 29.506 -12.008 28.189 1.00 73.38 376 ALA A O 1
ATOM 2990 N N . ASN A 1 377 ? 29.891 -14.140 27.584 1.00 72.69 377 ASN A N 1
ATOM 2991 C CA . ASN A 1 377 ? 31.303 -14.258 28.000 1.00 72.69 377 ASN A CA 1
ATOM 2992 C C . ASN A 1 377 ? 31.605 -14.196 29.511 1.00 72.69 377 ASN A C 1
ATOM 2994 O O . ASN A 1 377 ? 32.768 -14.238 29.903 1.00 72.69 377 ASN A O 1
ATOM 2998 N N . CYS A 1 378 ? 30.583 -14.186 30.371 1.00 73.69 378 CYS A N 1
ATOM 2999 C CA . CYS A 1 378 ? 30.750 -14.275 31.828 1.00 73.69 378 CYS A CA 1
ATOM 3000 C C . CYS A 1 378 ? 29.754 -15.238 32.506 1.00 73.69 378 CYS A C 1
ATOM 3002 O O . CYS A 1 378 ? 29.403 -15.089 33.677 1.00 73.69 378 CYS A O 1
ATOM 3004 N N . SER A 1 379 ? 29.308 -16.260 31.767 1.00 69.50 379 SER A N 1
ATOM 3005 C CA . SER A 1 379 ? 28.449 -17.332 32.279 1.00 69.50 379 SER A CA 1
ATOM 3006 C C . SER A 1 379 ? 29.153 -18.136 33.376 1.00 69.50 379 SER A C 1
ATOM 3008 O O . SER A 1 379 ? 30.250 -18.656 33.159 1.00 69.50 379 SER A O 1
ATOM 3010 N N . ARG A 1 380 ? 28.507 -18.296 34.535 1.00 75.81 380 ARG A N 1
ATOM 3011 C CA . ARG A 1 380 ? 29.004 -19.121 35.649 1.00 75.81 380 ARG A CA 1
ATOM 3012 C C . ARG A 1 380 ? 28.128 -20.361 35.778 1.00 75.81 380 ARG A C 1
ATOM 3014 O O . ARG A 1 380 ? 26.924 -20.232 35.978 1.00 75.81 380 ARG A O 1
ATOM 3021 N N . ASN A 1 381 ? 28.725 -21.545 35.666 1.00 77.88 381 ASN A N 1
ATOM 3022 C CA . ASN A 1 381 ? 28.015 -22.814 35.845 1.00 77.88 381 ASN A CA 1
ATOM 3023 C C . ASN A 1 381 ? 27.622 -23.021 37.313 1.00 77.88 381 ASN A C 1
ATOM 3025 O O . ASN A 1 381 ? 28.350 -22.612 38.218 1.00 77.88 381 ASN A O 1
ATOM 3029 N N . GLY A 1 382 ? 26.481 -23.671 37.527 1.00 79.38 382 GLY A N 1
ATOM 3030 C CA . GLY A 1 382 ? 25.994 -24.020 38.851 1.00 79.38 382 GLY A CA 1
ATOM 3031 C C . GLY A 1 382 ? 26.778 -25.172 39.474 1.00 79.38 382 GLY A C 1
ATOM 3032 O O . GLY A 1 382 ? 27.069 -26.158 38.796 1.00 79.38 382 GLY A O 1
ATOM 3033 N N . GLY A 1 383 ? 27.080 -25.069 40.767 1.00 85.44 383 GLY A N 1
ATOM 3034 C CA . GLY A 1 383 ? 27.633 -26.153 41.578 1.00 85.44 383 GLY A CA 1
ATOM 3035 C C . GLY A 1 383 ? 26.672 -26.585 42.688 1.00 85.44 383 GLY A C 1
ATOM 3036 O O . GLY A 1 383 ? 25.978 -25.764 43.295 1.00 85.44 383 GLY A O 1
ATOM 3037 N N . TRP A 1 384 ? 26.606 -27.895 42.937 1.00 85.75 384 TRP A N 1
ATOM 3038 C CA . TRP A 1 384 ? 25.808 -28.461 44.024 1.00 85.75 384 TRP A CA 1
ATOM 3039 C C . TRP A 1 384 ? 26.395 -28.068 45.384 1.00 85.75 384 TRP A C 1
ATOM 3041 O O . TRP A 1 384 ? 27.602 -28.167 45.604 1.00 85.75 384 TRP A O 1
ATOM 3051 N N . THR A 1 385 ? 25.542 -27.695 46.336 1.00 87.00 385 THR A N 1
ATOM 3052 C CA . THR A 1 385 ? 25.917 -27.710 47.753 1.00 87.00 385 THR A CA 1
ATOM 3053 C C . THR A 1 385 ? 26.204 -29.146 48.201 1.00 87.00 385 THR A C 1
ATOM 3055 O O . THR A 1 385 ? 25.717 -30.101 47.580 1.00 87.00 385 THR A O 1
ATOM 3058 N N . PRO A 1 386 ? 26.924 -29.331 49.320 1.00 88.25 386 PRO A N 1
ATOM 3059 C CA . PRO A 1 386 ? 26.894 -30.600 50.032 1.00 88.25 386 PRO A CA 1
ATOM 3060 C C . PRO A 1 386 ? 25.446 -31.020 50.320 1.00 88.25 386 PRO A C 1
ATOM 3062 O O . PRO A 1 386 ? 24.561 -30.173 50.485 1.00 88.25 386 PRO A O 1
ATOM 3065 N N . TRP A 1 387 ? 25.205 -32.328 50.360 1.00 89.31 387 TRP A N 1
ATOM 3066 C CA . TRP A 1 387 ? 23.924 -32.871 50.799 1.00 89.31 387 TRP A CA 1
ATOM 3067 C C . TRP A 1 387 ? 23.657 -32.515 52.263 1.00 89.31 387 TRP A C 1
ATOM 3069 O O . TRP A 1 387 ? 24.577 -32.516 53.081 1.00 89.31 387 TRP A O 1
ATOM 3079 N N . THR A 1 388 ? 22.393 -32.270 52.606 1.00 88.56 388 THR A N 1
ATOM 3080 C CA . THR A 1 388 ? 21.963 -32.209 54.003 1.00 88.56 388 THR A CA 1
ATOM 3081 C C . THR A 1 388 ? 22.169 -33.561 54.687 1.00 88.56 388 THR A C 1
ATOM 3083 O O . THR A 1 388 ? 22.239 -34.613 54.042 1.00 88.56 388 THR A O 1
ATOM 3086 N N . SER A 1 389 ? 22.192 -33.549 56.018 1.00 89.75 389 SER A N 1
ATOM 3087 C CA . SER A 1 389 ? 22.004 -34.764 56.810 1.00 89.75 389 SER A CA 1
ATOM 3088 C C . SER A 1 389 ? 20.672 -35.438 56.451 1.00 89.75 389 SER A C 1
ATOM 3090 O O . SER A 1 389 ? 19.716 -34.767 56.051 1.00 89.75 389 SER A O 1
ATOM 3092 N N . TRP A 1 390 ? 20.614 -36.765 56.582 1.00 89.69 390 TRP A N 1
ATOM 3093 C CA . TRP A 1 390 ? 19.379 -37.532 56.396 1.00 89.69 390 TRP A CA 1
ATOM 3094 C C . TRP A 1 390 ? 18.326 -37.131 57.432 1.00 89.69 390 TRP A C 1
ATOM 3096 O O . TRP A 1 390 ? 18.647 -36.972 58.612 1.00 89.69 390 TRP A O 1
ATOM 3106 N N . SER A 1 391 ? 17.073 -36.993 56.995 1.00 86.62 391 SER A N 1
ATOM 3107 C CA . SER A 1 391 ? 15.934 -36.784 57.889 1.00 86.62 391 SER A CA 1
ATOM 3108 C C . SER A 1 391 ? 15.745 -37.972 58.847 1.00 86.62 391 SER A C 1
ATOM 3110 O O . SER A 1 391 ? 16.203 -39.080 58.551 1.00 86.62 391 SER A O 1
ATOM 3112 N N . PRO A 1 392 ? 15.017 -37.800 59.967 1.00 83.94 392 PRO A N 1
ATOM 3113 C CA . PRO A 1 392 ? 14.482 -38.940 60.710 1.00 83.94 392 PRO A CA 1
ATOM 3114 C C . PRO A 1 392 ? 13.591 -39.818 59.811 1.00 83.94 392 PRO A C 1
ATOM 3116 O O . PRO A 1 392 ? 13.097 -39.362 58.776 1.00 83.94 392 PRO A O 1
ATOM 3119 N N . CYS A 1 393 ? 13.435 -41.092 60.188 1.00 86.31 393 CYS A N 1
ATOM 3120 C CA . CYS A 1 393 ? 12.623 -42.052 59.434 1.00 86.31 393 CYS A CA 1
ATOM 3121 C C . CYS A 1 393 ? 11.142 -41.649 59.483 1.00 86.31 393 CYS A C 1
ATOM 3123 O O . CYS A 1 393 ? 10.649 -41.254 60.539 1.00 86.31 393 CYS A O 1
ATOM 3125 N N . SER A 1 394 ? 10.443 -41.744 58.350 1.00 83.12 394 SER A N 1
ATOM 3126 C CA . SER A 1 394 ? 9.034 -41.347 58.220 1.00 83.12 394 SER A CA 1
ATOM 3127 C C . SER A 1 394 ? 8.072 -42.144 59.110 1.00 83.12 394 SER A C 1
ATOM 3129 O O . SER A 1 394 ? 6.996 -41.650 59.440 1.00 83.12 394 SER A O 1
ATOM 3131 N N . THR A 1 395 ? 8.437 -43.370 59.488 1.00 72.75 395 THR A N 1
ATOM 3132 C CA . THR A 1 395 ? 7.634 -44.269 60.325 1.00 72.75 395 THR A CA 1
ATOM 3133 C C . THR A 1 395 ? 8.465 -44.828 61.477 1.00 72.75 395 THR A C 1
ATOM 3135 O O . THR A 1 395 ? 9.687 -44.952 61.386 1.00 72.75 395 THR A O 1
ATOM 3138 N N . THR A 1 396 ? 7.803 -45.178 62.580 1.00 71.25 396 THR A N 1
ATOM 3139 C CA . THR A 1 396 ? 8.430 -45.796 63.762 1.00 71.25 396 THR A CA 1
ATOM 3140 C C . THR A 1 396 ? 8.389 -47.327 63.739 1.00 71.25 396 THR A C 1
ATOM 3142 O O . THR A 1 396 ? 9.152 -47.955 64.465 1.00 71.25 396 THR A O 1
ATOM 3145 N N . CYS A 1 397 ? 7.545 -47.933 62.900 1.00 70.44 397 CYS A N 1
ATOM 3146 C CA . CYS A 1 397 ? 7.515 -49.366 62.597 1.00 70.44 397 CYS A CA 1
ATOM 3147 C C . CYS A 1 397 ? 7.217 -49.566 61.099 1.00 70.44 397 CYS A C 1
ATOM 3149 O O . CYS A 1 397 ? 6.666 -48.671 60.453 1.00 70.44 397 CYS A O 1
ATOM 3151 N N . GLY A 1 398 ? 7.573 -50.725 60.543 1.00 69.50 398 GLY A N 1
ATOM 3152 C CA . GLY A 1 398 ? 7.461 -51.008 59.111 1.00 69.50 398 GLY A CA 1
ATOM 3153 C C . GLY A 1 398 ? 8.495 -50.256 58.268 1.00 69.50 398 GLY A C 1
ATOM 3154 O O . GLY A 1 398 ? 9.211 -49.388 58.767 1.00 69.50 398 GLY A O 1
ATOM 3155 N N . ILE A 1 399 ? 8.556 -50.578 56.974 1.00 80.88 399 ILE A N 1
ATOM 3156 C CA . ILE A 1 399 ? 9.461 -49.925 56.018 1.00 80.88 399 ILE A CA 1
ATOM 3157 C C . ILE A 1 399 ? 9.096 -48.434 55.923 1.00 80.88 399 ILE A C 1
ATOM 3159 O O . ILE A 1 399 ? 8.011 -48.081 55.460 1.00 80.88 399 ILE A O 1
ATOM 3163 N N . GLY A 1 400 ? 10.007 -47.567 56.360 1.00 81.62 400 GLY A N 1
ATOM 3164 C CA . GLY A 1 400 ? 9.923 -46.115 56.223 1.00 81.62 400 GLY A CA 1
ATOM 3165 C C . GLY A 1 400 ? 10.961 -45.580 55.237 1.00 81.62 400 GLY A C 1
ATOM 3166 O O . GLY A 1 400 ? 11.758 -46.335 54.680 1.00 81.62 400 GLY A O 1
ATOM 3167 N N . PHE A 1 401 ? 10.986 -44.264 55.036 1.00 84.75 401 PHE A N 1
ATOM 3168 C CA . PHE A 1 401 ? 11.993 -43.595 54.210 1.00 84.75 401 PHE A CA 1
ATOM 3169 C C . PHE A 1 401 ? 12.630 -42.404 54.938 1.00 84.75 401 PHE A C 1
ATOM 3171 O O . PHE A 1 401 ? 12.000 -41.734 55.759 1.00 84.75 401 PHE A O 1
ATOM 3178 N N . GLN A 1 402 ? 13.903 -42.148 54.636 1.00 87.56 402 GLN A N 1
ATOM 3179 C CA . GLN A 1 402 ? 14.625 -40.930 55.004 1.00 87.56 402 GLN A CA 1
ATOM 3180 C C . GLN A 1 402 ? 14.965 -40.148 53.746 1.00 87.56 402 GLN A C 1
ATOM 3182 O O . GLN A 1 402 ? 15.291 -40.733 52.713 1.00 87.56 402 GLN A O 1
ATOM 3187 N N . VAL A 1 403 ? 14.938 -38.824 53.857 1.00 87.31 403 VAL A N 1
ATOM 3188 C CA . VAL A 1 403 ? 15.184 -37.908 52.744 1.00 87.31 403 VAL A CA 1
ATOM 3189 C C . VAL A 1 403 ? 16.359 -36.999 53.080 1.00 87.31 403 VAL A C 1
ATOM 3191 O O . VAL A 1 403 ? 16.474 -36.507 54.204 1.00 87.31 403 VAL A O 1
ATOM 3194 N N . ARG A 1 404 ? 17.223 -36.741 52.100 1.00 90.81 404 ARG A N 1
ATOM 3195 C CA . ARG A 1 404 ? 18.196 -35.641 52.140 1.00 90.81 404 ARG A CA 1
ATOM 3196 C C . ARG A 1 404 ? 18.100 -34.801 50.874 1.00 90.81 404 ARG A C 1
ATOM 3198 O O . ARG A 1 404 ? 17.629 -35.274 49.839 1.00 90.81 404 ARG A O 1
ATOM 3205 N N . GLN A 1 405 ? 18.528 -33.548 50.957 1.00 88.25 405 GLN A N 1
ATOM 3206 C CA . GLN A 1 405 ? 18.401 -32.577 49.871 1.00 88.25 405 GLN A CA 1
ATOM 3207 C C . GLN A 1 405 ? 19.716 -31.832 49.636 1.00 88.25 405 GLN A C 1
ATOM 3209 O O . GLN A 1 405 ? 20.579 -31.771 50.507 1.00 88.25 405 GLN A O 1
ATOM 3214 N N . ARG A 1 406 ? 19.887 -31.277 48.439 1.00 88.94 406 ARG A N 1
ATOM 3215 C CA . ARG A 1 406 ? 20.976 -30.356 48.093 1.00 88.94 406 ARG A CA 1
ATOM 3216 C C . ARG A 1 406 ? 20.452 -29.292 47.139 1.00 88.94 406 ARG A C 1
ATOM 3218 O O . ARG A 1 406 ? 19.522 -29.543 46.374 1.00 88.94 406 ARG A O 1
ATOM 3225 N N . SER A 1 407 ? 21.094 -28.133 47.135 1.00 84.06 407 SER A N 1
ATOM 3226 C CA . SER A 1 407 ? 20.697 -26.991 46.313 1.00 84.06 407 SER A CA 1
ATOM 3227 C C . SER A 1 407 ? 21.798 -26.637 45.320 1.00 84.06 407 SER A C 1
ATOM 3229 O O . SER A 1 407 ? 22.983 -26.806 45.594 1.00 84.06 407 SER A O 1
ATOM 3231 N N . CYS A 1 408 ? 21.429 -26.150 44.139 1.00 82.62 408 CYS A N 1
ATOM 3232 C CA . CYS A 1 408 ? 22.383 -25.709 43.119 1.00 82.62 408 CYS A CA 1
ATOM 3233 C C . CYS A 1 408 ? 22.805 -24.251 43.375 1.00 82.62 408 CYS A C 1
ATOM 3235 O O . CYS A 1 408 ? 22.422 -23.342 42.640 1.00 82.62 408 CYS A O 1
ATOM 3237 N N . SER A 1 409 ? 23.514 -24.014 44.481 1.00 79.88 409 SER A N 1
ATOM 3238 C CA . SER A 1 409 ? 23.870 -22.666 44.952 1.00 79.88 409 SER A CA 1
ATOM 3239 C C . SER A 1 409 ? 25.348 -22.484 45.310 1.00 79.88 409 SER A C 1
ATOM 3241 O O . SER A 1 409 ? 25.729 -21.407 45.763 1.00 79.88 409 SER A O 1
ATOM 3243 N N . ASN A 1 410 ? 26.206 -23.482 45.069 1.00 79.75 410 ASN A N 1
ATOM 3244 C CA . ASN A 1 410 ? 27.628 -23.432 45.415 1.00 79.75 410 ASN A CA 1
ATOM 3245 C C . ASN A 1 410 ? 28.549 -23.700 44.203 1.00 79.75 410 ASN A C 1
ATOM 3247 O O . ASN A 1 410 ? 29.140 -24.778 44.121 1.00 79.75 410 ASN A O 1
ATOM 3251 N N . PRO A 1 411 ? 28.703 -22.751 43.258 1.00 79.38 411 PRO A N 1
ATOM 3252 C CA . PRO A 1 411 ? 28.041 -21.443 43.176 1.00 79.38 411 PRO A CA 1
ATOM 3253 C C . PRO A 1 411 ? 26.710 -21.495 42.399 1.00 79.38 411 PRO A C 1
ATOM 3255 O O . PRO A 1 411 ? 26.457 -22.434 41.654 1.00 79.38 411 PRO A O 1
ATOM 3258 N N . THR A 1 412 ? 25.850 -20.484 42.541 1.00 77.06 412 THR A N 1
ATOM 3259 C CA . THR A 1 412 ? 24.583 -20.379 41.786 1.00 77.06 412 THR A CA 1
ATOM 3260 C C . THR A 1 412 ? 24.835 -20.106 40.290 1.00 77.06 412 THR A C 1
ATOM 3262 O O . THR A 1 412 ? 25.645 -19.223 39.983 1.00 77.06 412 THR A O 1
ATOM 3265 N N . PRO A 1 413 ? 24.152 -20.798 39.350 1.00 80.56 413 PRO A N 1
ATOM 3266 C CA . PRO A 1 413 ? 24.316 -20.545 37.919 1.00 80.56 413 PRO A CA 1
ATOM 3267 C C . PRO A 1 413 ? 23.883 -19.124 37.519 1.00 80.56 413 PRO A C 1
ATOM 3269 O O . PRO A 1 413 ? 22.873 -18.618 38.009 1.00 80.56 413 PRO A O 1
ATOM 3272 N N . ARG A 1 414 ? 24.633 -18.472 36.618 1.00 74.38 414 ARG A N 1
ATOM 3273 C CA . ARG A 1 414 ? 24.343 -17.112 36.111 1.00 74.38 414 ARG A CA 1
ATOM 3274 C C . ARG A 1 414 ? 24.632 -16.968 34.615 1.00 74.38 414 ARG A C 1
ATOM 3276 O O . ARG A 1 414 ? 25.488 -17.673 34.084 1.00 74.38 414 ARG A O 1
ATOM 3283 N N . HIS A 1 415 ? 23.938 -16.023 33.969 1.00 70.75 415 HIS A N 1
ATOM 3284 C CA . HIS A 1 415 ? 24.135 -15.595 32.571 1.00 70.75 415 HIS A CA 1
ATOM 3285 C C . HIS A 1 415 ? 24.224 -16.762 31.570 1.00 70.75 415 HIS A C 1
ATOM 3287 O O . HIS A 1 415 ? 25.169 -16.855 30.796 1.00 70.75 415 HIS A O 1
ATOM 3293 N N . GLY A 1 416 ? 23.274 -17.703 31.638 1.00 67.12 416 GLY A N 1
ATOM 3294 C CA . GLY A 1 416 ? 23.247 -18.878 30.755 1.00 67.12 416 GLY A CA 1
ATOM 3295 C C . GLY A 1 416 ? 24.208 -20.011 31.145 1.00 67.12 416 GLY A C 1
ATOM 3296 O O . GLY A 1 416 ? 24.383 -20.952 30.375 1.00 67.12 416 GLY A O 1
ATOM 3297 N N . GLY A 1 417 ? 24.830 -19.951 32.328 1.00 74.25 417 GLY A N 1
ATOM 3298 C CA . GLY A 1 417 ? 25.635 -21.050 32.862 1.00 74.25 417 GLY A CA 1
ATOM 3299 C C . GLY A 1 417 ? 24.822 -22.329 33.079 1.00 74.25 417 GLY A C 1
ATOM 3300 O O . GLY A 1 417 ? 23.636 -22.286 33.407 1.00 74.25 417 GLY A O 1
ATOM 3301 N N . ARG A 1 418 ? 25.470 -23.485 32.904 1.00 75.00 418 ARG A N 1
ATOM 3302 C CA . ARG A 1 418 ? 24.826 -24.802 33.013 1.00 75.00 418 ARG A CA 1
ATOM 3303 C C . ARG A 1 418 ? 24.237 -24.999 34.410 1.00 75.00 418 ARG A C 1
ATOM 3305 O O . ARG A 1 418 ? 24.932 -24.796 35.407 1.00 75.00 418 ARG A O 1
ATOM 3312 N N . VAL A 1 419 ? 22.973 -25.416 34.473 1.00 79.00 419 VAL A N 1
ATOM 3313 C CA . VAL A 1 419 ? 22.328 -25.845 35.721 1.00 79.00 419 VAL A CA 1
ATOM 3314 C C . VAL A 1 419 ? 22.966 -27.134 36.235 1.00 79.00 419 VAL A C 1
ATOM 3316 O O . VAL A 1 419 ? 23.514 -27.919 35.458 1.00 79.00 419 VAL A O 1
ATOM 3319 N N . CYS A 1 420 ? 22.909 -27.358 37.548 1.00 83.69 420 CYS A N 1
ATOM 3320 C CA . CYS A 1 420 ? 23.447 -28.577 38.130 1.00 83.69 420 CYS A CA 1
ATOM 3321 C C . CYS A 1 420 ? 22.662 -29.796 37.626 1.00 83.69 420 CYS A C 1
ATOM 3323 O O . CYS A 1 420 ? 21.447 -29.876 37.791 1.00 83.69 420 CYS A O 1
ATOM 3325 N N . VAL A 1 421 ? 23.363 -30.755 37.024 1.00 80.44 421 VAL A N 1
ATOM 3326 C CA . VAL A 1 421 ? 22.768 -31.998 36.519 1.00 80.44 421 VAL A CA 1
ATOM 3327 C C . VAL A 1 421 ? 22.753 -33.038 37.645 1.00 80.44 421 VAL A C 1
ATOM 3329 O O . VAL A 1 421 ? 23.766 -33.245 38.319 1.00 80.44 421 VAL A O 1
ATOM 3332 N N . GLY A 1 422 ? 21.600 -33.670 37.878 1.00 83.31 422 GLY A N 1
ATOM 3333 C CA . GLY A 1 422 ? 21.391 -34.693 38.911 1.00 83.31 422 GLY A CA 1
ATOM 3334 C C . GLY A 1 422 ? 20.187 -34.407 39.815 1.00 83.31 422 GLY A C 1
ATOM 3335 O O . GLY A 1 422 ? 19.591 -33.336 39.757 1.00 83.31 422 GLY A O 1
ATOM 3336 N N . GLN A 1 423 ? 19.820 -35.370 40.664 1.00 80.94 423 GLN A N 1
ATOM 3337 C CA . GLN A 1 423 ? 18.698 -35.209 41.595 1.00 80.94 423 GLN A CA 1
ATOM 3338 C C . GLN A 1 423 ? 19.062 -34.231 42.728 1.00 80.94 423 GLN A C 1
ATOM 3340 O O . GLN A 1 423 ? 20.188 -34.251 43.238 1.00 80.94 423 GLN A O 1
ATOM 3345 N N . ASN A 1 424 ? 18.114 -33.371 43.110 1.00 82.75 424 ASN A N 1
ATOM 3346 C CA . ASN A 1 424 ? 18.215 -32.428 44.237 1.00 82.75 424 ASN A CA 1
ATOM 3347 C C . ASN A 1 424 ? 17.667 -33.009 45.555 1.00 82.75 424 ASN A C 1
ATOM 3349 O O . ASN A 1 424 ? 17.870 -32.430 46.621 1.00 82.75 424 ASN A O 1
ATOM 3353 N N . ARG A 1 425 ? 16.996 -34.159 45.477 1.00 86.38 425 ARG A N 1
ATOM 3354 C CA . ARG A 1 425 ? 16.411 -34.911 46.583 1.00 86.38 425 ARG A CA 1
ATOM 3355 C C . ARG A 1 425 ? 16.787 -36.373 46.410 1.00 86.38 425 ARG A C 1
ATOM 3357 O O . ARG A 1 425 ? 16.690 -36.894 45.305 1.00 86.38 425 ARG A O 1
ATOM 3364 N N . GLU A 1 426 ? 17.207 -37.007 47.490 1.00 89.56 426 GLU A N 1
ATOM 3365 C CA . GLU A 1 426 ? 17.529 -38.429 47.521 1.00 89.56 426 GLU A CA 1
ATOM 3366 C C . GLU A 1 426 ? 16.764 -39.088 48.663 1.00 89.56 426 GLU A C 1
ATOM 3368 O O . GLU A 1 426 ? 16.604 -38.491 49.734 1.00 89.56 426 GLU A O 1
ATOM 3373 N N . GLU A 1 427 ? 16.293 -40.307 48.420 1.00 87.56 427 GLU A N 1
ATOM 3374 C CA . GLU A 1 427 ? 15.502 -41.090 49.364 1.00 87.56 427 GLU A CA 1
ATOM 3375 C C . GLU A 1 427 ? 16.138 -42.458 49.573 1.00 87.56 427 GLU A C 1
ATOM 3377 O O . GLU A 1 427 ? 16.637 -43.073 48.630 1.00 87.56 427 GLU A O 1
ATOM 3382 N N . ARG A 1 428 ? 16.112 -42.936 50.817 1.00 87.69 428 ARG A N 1
ATOM 3383 C CA . ARG A 1 428 ? 16.529 -44.296 51.165 1.00 87.69 428 ARG A CA 1
ATOM 3384 C C . ARG A 1 428 ? 15.543 -44.921 52.134 1.00 87.69 428 ARG A C 1
ATOM 3386 O O . ARG A 1 428 ? 14.957 -44.212 52.955 1.00 87.69 428 ARG A O 1
ATOM 3393 N N . TYR A 1 429 ? 15.416 -46.238 52.073 1.00 84.38 429 TYR A N 1
ATOM 3394 C CA . TYR A 1 429 ? 14.608 -46.986 53.024 1.00 84.38 429 TYR A CA 1
ATOM 3395 C C . TYR A 1 429 ? 15.267 -47.031 54.409 1.00 84.38 429 TYR A C 1
ATOM 3397 O O . TYR A 1 429 ? 16.492 -46.991 54.557 1.00 84.38 429 TYR A O 1
ATOM 3405 N N . CYS A 1 430 ? 14.426 -47.060 55.435 1.00 81.75 430 CYS A N 1
ATOM 3406 C CA . CYS A 1 430 ? 14.781 -47.252 56.836 1.00 81.75 430 CYS A CA 1
ATOM 3407 C C . CYS A 1 430 ? 13.772 -48.213 57.478 1.00 81.75 430 CYS A C 1
ATOM 3409 O O . CYS A 1 430 ? 12.668 -48.391 56.970 1.00 81.75 430 CYS A O 1
ATOM 3411 N N . ASN A 1 431 ? 14.136 -48.829 58.605 1.00 72.25 431 ASN A N 1
ATOM 3412 C CA . ASN A 1 431 ? 13.260 -49.725 59.376 1.00 72.25 431 ASN A CA 1
ATOM 3413 C C . ASN A 1 431 ? 12.767 -50.980 58.618 1.00 72.25 431 ASN A C 1
ATOM 3415 O O . ASN A 1 431 ? 11.693 -51.500 58.909 1.00 72.25 431 ASN A O 1
ATOM 3419 N N . GLU A 1 432 ? 13.576 -51.523 57.700 1.00 67.19 432 GLU A N 1
ATOM 3420 C CA . GLU A 1 432 ? 13.227 -52.694 56.868 1.00 67.19 432 GLU A CA 1
ATOM 3421 C C . GLU A 1 432 ? 12.887 -53.975 57.658 1.00 67.19 432 GLU A C 1
ATOM 3423 O O . GLU A 1 432 ? 12.230 -54.872 57.132 1.00 67.19 432 GLU A O 1
ATOM 3428 N N . HIS A 1 433 ? 13.288 -54.059 58.930 1.00 65.81 433 HIS A N 1
ATOM 3429 C CA . HIS A 1 433 ? 13.102 -55.242 59.779 1.00 65.81 433 HIS A CA 1
ATOM 3430 C C . HIS A 1 433 ? 12.241 -55.002 61.031 1.00 65.81 433 HIS A C 1
ATOM 3432 O O . HIS A 1 433 ? 12.205 -55.856 61.915 1.00 65.81 433 HIS A O 1
ATOM 3438 N N . LEU A 1 434 ? 11.534 -53.868 61.132 1.00 61.44 434 LEU A N 1
ATOM 3439 C CA . LEU A 1 434 ? 10.606 -53.618 62.243 1.00 61.44 434 LEU A CA 1
ATOM 3440 C C . LEU A 1 434 ? 9.170 -53.983 61.837 1.00 61.44 434 LEU A C 1
ATOM 3442 O O . LEU A 1 434 ? 8.562 -53.290 61.027 1.00 61.44 434 LEU A O 1
ATOM 3446 N N . LEU A 1 435 ? 8.600 -55.044 62.409 1.00 55.97 435 LEU A N 1
ATOM 3447 C CA . LEU A 1 435 ? 7.208 -55.448 62.163 1.00 55.97 435 LEU A CA 1
ATOM 3448 C C . LEU A 1 435 ? 6.234 -54.571 62.973 1.00 55.97 435 LEU A C 1
ATOM 3450 O O . LEU A 1 435 ? 6.436 -54.365 64.169 1.00 55.97 435 LEU A O 1
ATOM 3454 N N . CYS A 1 436 ? 5.177 -54.058 62.334 1.00 57.03 436 CYS A N 1
ATOM 3455 C CA . CYS A 1 436 ? 4.109 -53.319 63.019 1.00 57.03 436 CYS A CA 1
ATOM 3456 C C . CYS A 1 436 ? 3.066 -54.271 63.651 1.00 57.03 436 CYS A C 1
ATOM 3458 O O . CYS A 1 436 ? 2.824 -55.348 63.101 1.00 57.03 436 CYS A O 1
ATOM 3460 N N . PRO A 1 437 ? 2.405 -53.885 64.761 1.00 59.16 437 PRO A N 1
ATOM 3461 C CA . PRO A 1 437 ? 1.307 -54.656 65.353 1.00 59.16 437 PRO A CA 1
ATOM 3462 C C . PRO A 1 437 ? 0.067 -54.733 64.433 1.00 59.16 437 PRO A C 1
ATOM 3464 O O . PRO A 1 437 ? -0.182 -53.788 63.681 1.00 59.16 437 PRO A O 1
ATOM 3467 N N . PRO A 1 438 ? -0.740 -55.812 64.496 1.00 59.50 438 PRO A N 1
ATOM 3468 C CA . PRO A 1 438 ? -1.949 -55.957 63.683 1.00 59.50 438 PRO A CA 1
ATOM 3469 C C . PRO A 1 438 ? -3.050 -54.952 64.072 1.00 59.50 438 PRO A C 1
ATOM 3471 O O . PRO A 1 438 ? -3.277 -54.681 65.250 1.00 59.50 438 PRO A O 1
ATOM 3474 N N . HIS A 1 439 ? -3.747 -54.409 63.067 1.00 57.62 439 HIS A N 1
ATOM 3475 C CA . HIS A 1 439 ? -4.853 -53.461 63.243 1.00 57.62 439 HIS A CA 1
ATOM 3476 C C . HIS A 1 439 ? -6.174 -54.170 63.595 1.00 57.62 439 HIS A C 1
ATOM 3478 O O . HIS A 1 439 ? -6.559 -55.142 62.946 1.00 57.62 439 HIS A O 1
ATOM 3484 N N . VAL A 1 440 ? -6.885 -53.634 64.591 1.00 64.50 440 VAL A N 1
ATOM 3485 C CA . VAL A 1 440 ? -8.182 -54.119 65.097 1.00 64.50 440 VAL A CA 1
ATOM 3486 C C . VAL A 1 440 ? -9.326 -53.310 64.466 1.00 64.50 440 VAL A C 1
ATOM 3488 O O . VAL A 1 440 ? -9.215 -52.085 64.370 1.00 64.50 440 VAL A O 1
ATOM 3491 N N . PHE A 1 441 ? -10.422 -53.951 64.037 1.00 73.31 441 PHE A N 1
ATOM 3492 C CA . PHE A 1 441 ? -11.564 -53.265 63.406 1.00 73.31 441 PHE A CA 1
ATOM 3493 C C . PHE A 1 441 ? -12.926 -53.910 63.724 1.00 73.31 441 PHE A C 1
ATOM 3495 O O . PHE A 1 441 ? -13.026 -55.088 64.059 1.00 73.31 441 PHE A O 1
ATOM 3502 N N . TRP A 1 442 ? -13.999 -53.115 63.625 1.00 77.94 442 TRP A N 1
ATOM 3503 C CA . TRP A 1 442 ? -15.379 -53.577 63.817 1.00 77.94 442 TRP A CA 1
ATOM 3504 C C . TRP A 1 442 ? -15.881 -54.382 62.612 1.00 77.94 442 TRP A C 1
ATOM 3506 O O . TRP A 1 442 ? -15.679 -53.973 61.469 1.00 77.94 442 TRP A O 1
ATOM 3516 N N . THR A 1 443 ? -16.648 -55.444 62.859 1.00 80.00 443 THR A N 1
ATOM 3517 C CA . THR A 1 443 ? -17.474 -56.078 61.823 1.00 80.00 443 THR A CA 1
ATOM 3518 C C . THR A 1 443 ? -18.641 -55.167 61.417 1.00 80.00 443 THR A C 1
ATOM 3520 O O . THR A 1 443 ? -19.002 -54.218 62.125 1.00 80.00 443 THR A O 1
ATOM 3523 N N . GLY A 1 444 ? -19.291 -55.479 60.292 1.00 80.81 444 GLY A N 1
ATOM 3524 C CA . GLY A 1 444 ? -20.559 -54.846 59.919 1.00 80.81 444 GLY A CA 1
ATOM 3525 C C . GLY A 1 444 ? -21.644 -55.037 60.989 1.00 80.81 444 GLY A C 1
ATOM 3526 O O . GLY A 1 444 ? -21.624 -56.013 61.743 1.00 80.81 444 GLY A O 1
ATOM 3527 N N . TRP A 1 445 ? -22.592 -54.098 61.065 1.00 86.31 445 TRP A N 1
ATOM 3528 C CA . TRP A 1 445 ? -23.750 -54.213 61.954 1.00 86.31 445 TRP A CA 1
ATOM 3529 C C . TRP A 1 445 ? -24.662 -55.367 61.529 1.00 86.31 445 TRP A C 1
ATOM 3531 O O . TRP A 1 445 ? -24.993 -55.499 60.351 1.00 86.31 445 TRP A O 1
ATOM 3541 N N . GLY A 1 446 ? -25.111 -56.163 62.500 1.00 85.00 446 GLY A N 1
ATOM 3542 C CA . GLY A 1 446 ? -26.153 -57.163 62.297 1.00 85.00 446 GLY A CA 1
ATOM 3543 C C . GLY A 1 446 ? -27.522 -56.542 61.972 1.00 85.00 446 GLY A C 1
ATOM 3544 O O . GLY A 1 446 ? -27.706 -55.324 62.088 1.00 85.00 446 GLY A O 1
ATOM 3545 N N . PRO A 1 447 ? -28.501 -57.368 61.564 1.00 85.69 447 PRO A N 1
ATOM 3546 C CA . PRO A 1 447 ? -29.861 -56.905 61.309 1.00 85.69 447 PRO A CA 1
ATOM 3547 C C . PRO A 1 447 ? -30.523 -56.377 62.591 1.00 85.69 447 PRO A C 1
ATOM 3549 O O . PRO A 1 447 ? -30.178 -56.788 63.698 1.00 85.69 447 PRO A O 1
ATOM 3552 N N . TRP A 1 448 ? -31.492 -55.473 62.429 1.00 86.44 448 TRP A N 1
ATOM 3553 C CA . TRP A 1 448 ? -32.309 -54.981 63.538 1.00 86.44 448 TRP A CA 1
ATOM 3554 C C . TRP A 1 448 ? -33.172 -56.102 64.129 1.00 86.44 448 TRP A C 1
ATOM 3556 O O . TRP A 1 448 ? -33.813 -56.864 63.401 1.00 86.44 448 TRP A O 1
ATOM 3566 N N . GLU A 1 449 ? -33.189 -56.190 65.457 1.00 88.56 449 GLU A N 1
ATOM 3567 C CA . GLU A 1 449 ? -34.083 -57.059 66.221 1.00 88.56 449 GLU A CA 1
ATOM 3568 C C . GLU A 1 449 ? -35.552 -56.620 66.062 1.00 88.56 449 GLU A C 1
ATOM 3570 O O . GLU A 1 449 ? -35.854 -55.518 65.603 1.00 88.56 449 GLU A O 1
ATOM 3575 N N . ARG A 1 450 ? -36.505 -57.483 66.441 1.00 84.25 450 ARG A N 1
ATOM 3576 C CA . ARG A 1 450 ? -37.934 -57.138 66.354 1.00 84.25 450 ARG A CA 1
ATOM 3577 C C . ARG A 1 450 ? -38.276 -55.993 67.311 1.00 84.25 450 ARG A C 1
ATOM 3579 O O . ARG A 1 450 ? -37.822 -55.976 68.450 1.00 84.25 450 ARG A O 1
ATOM 3586 N N . CYS A 1 451 ? -39.135 -55.085 66.853 1.00 85.56 451 CYS A N 1
ATOM 3587 C CA . CYS A 1 451 ? -39.615 -53.967 67.659 1.00 85.56 451 CYS A CA 1
ATOM 3588 C C . CYS A 1 451 ? -40.330 -54.445 68.932 1.00 85.56 451 CYS A C 1
ATOM 3590 O O . CYS A 1 451 ? -41.153 -55.361 68.872 1.00 85.56 451 CYS A O 1
ATOM 3592 N N . THR A 1 452 ? -40.066 -53.787 70.063 1.00 82.75 452 THR A N 1
ATOM 3593 C CA . THR A 1 452 ? -40.657 -54.146 71.365 1.00 82.75 452 THR A CA 1
ATOM 3594 C C . THR A 1 452 ? -42.167 -53.915 71.462 1.00 82.75 452 THR A C 1
ATOM 3596 O O . THR A 1 452 ? -42.820 -54.542 72.292 1.00 82.75 452 THR A O 1
ATOM 3599 N N . ALA A 1 453 ? -42.738 -53.052 70.619 1.00 76.44 453 ALA A N 1
ATOM 3600 C CA . ALA A 1 453 ? -44.170 -52.767 70.581 1.00 76.44 453 ALA A CA 1
ATOM 3601 C C . ALA A 1 453 ? -44.703 -52.861 69.148 1.00 76.44 453 ALA A C 1
ATOM 3603 O O . ALA A 1 453 ? -44.018 -52.492 68.196 1.00 76.44 453 ALA A O 1
ATOM 3604 N N . GLN A 1 454 ? -45.937 -53.341 68.981 1.00 77.44 454 GLN A N 1
ATOM 3605 C CA . GLN A 1 454 ? -46.566 -53.475 67.658 1.00 77.44 454 GLN A CA 1
ATOM 3606 C C . GLN A 1 454 ? -47.198 -52.165 67.152 1.00 77.44 454 GLN A C 1
ATOM 3608 O O . GLN A 1 454 ? -47.288 -51.959 65.945 1.00 77.44 454 GLN A O 1
ATOM 3613 N N . CYS A 1 455 ? -47.601 -51.264 68.050 1.00 77.88 455 CYS A N 1
ATOM 3614 C CA . CYS A 1 455 ? -48.104 -49.921 67.747 1.00 77.88 455 CYS A CA 1
ATOM 3615 C C . CYS A 1 455 ? -47.909 -49.012 68.972 1.00 77.88 455 CYS A C 1
ATOM 3617 O O . CYS A 1 455 ? -47.707 -49.505 70.081 1.00 77.88 455 CYS A O 1
ATOM 3619 N N . GLY A 1 456 ? -47.974 -47.693 68.787 1.00 71.69 456 GLY A N 1
ATOM 3620 C CA . GLY A 1 456 ? -47.860 -46.707 69.870 1.00 71.69 456 GLY A CA 1
ATOM 3621 C C . GLY A 1 456 ? -46.429 -46.327 70.268 1.00 71.69 456 GLY A C 1
ATOM 3622 O O . GLY A 1 456 ? -46.262 -45.555 71.207 1.00 71.69 456 GLY A O 1
ATOM 3623 N N . GLY A 1 457 ? -45.419 -46.806 69.533 1.00 78.44 457 GLY A N 1
ATOM 3624 C CA . GLY A 1 457 ? -43.997 -46.529 69.752 1.00 78.44 457 GLY A CA 1
ATOM 3625 C C . GLY A 1 457 ? -43.277 -47.605 70.573 1.00 78.44 457 GLY A C 1
ATOM 3626 O O . GLY A 1 457 ? -43.600 -47.840 71.733 1.00 78.44 457 GLY A O 1
ATOM 3627 N N . GLY A 1 458 ? -42.264 -48.232 69.970 1.00 82.25 458 GLY A N 1
ATOM 3628 C CA . GLY A 1 458 ? -41.323 -49.166 70.597 1.00 82.25 458 GLY A CA 1
ATOM 3629 C C . GLY A 1 458 ? -39.874 -48.871 70.193 1.00 82.25 458 GLY A C 1
ATOM 3630 O O . GLY A 1 458 ? -39.603 -47.896 69.492 1.00 82.25 458 GLY A O 1
ATOM 3631 N N . ILE A 1 459 ? -38.936 -49.714 70.623 1.00 81.75 459 ILE A N 1
ATOM 3632 C CA . ILE A 1 459 ? -37.503 -49.619 70.299 1.00 81.75 459 ILE A CA 1
ATOM 3633 C C . ILE A 1 459 ? -36.997 -50.950 69.734 1.00 81.75 459 ILE A C 1
ATOM 3635 O O . ILE A 1 459 ? -37.475 -52.014 70.123 1.00 81.75 459 ILE A O 1
ATOM 3639 N N . GLN A 1 460 ? -36.041 -50.890 68.811 1.00 85.38 460 GLN A N 1
ATOM 3640 C CA . GLN A 1 460 ? -35.326 -52.048 68.266 1.00 85.38 460 GLN A CA 1
ATOM 3641 C C . GLN A 1 460 ? -33.816 -51.831 68.390 1.00 85.38 460 GLN A C 1
ATOM 3643 O O . GLN A 1 460 ? -33.353 -50.688 68.381 1.00 85.38 460 GLN A O 1
ATOM 3648 N N . ALA A 1 461 ? -33.059 -52.921 68.523 1.00 87.12 461 ALA A N 1
ATOM 3649 C CA . ALA A 1 461 ? -31.611 -52.895 68.716 1.00 87.12 461 ALA A CA 1
ATOM 3650 C C . ALA A 1 461 ? -30.881 -53.689 67.625 1.00 87.12 461 ALA A C 1
ATOM 3652 O O . ALA A 1 461 ? -31.446 -54.618 67.051 1.00 87.12 461 ALA A O 1
ATOM 3653 N N . ARG A 1 462 ? -29.623 -53.341 67.341 1.00 87.25 462 ARG A N 1
ATOM 3654 C CA . ARG A 1 462 ? -28.709 -54.152 66.515 1.00 87.25 462 ARG A CA 1
ATOM 3655 C C . ARG A 1 462 ? -27.301 -54.171 67.106 1.00 87.25 462 ARG A C 1
ATOM 3657 O O . ARG A 1 462 ? -26.936 -53.272 67.863 1.00 87.25 462 ARG A O 1
ATOM 3664 N N . ARG A 1 463 ? -26.510 -55.200 66.778 1.00 88.31 463 ARG A N 1
ATOM 3665 C CA . ARG A 1 463 ? -25.197 -55.479 67.400 1.00 88.31 463 ARG A CA 1
ATOM 3666 C C . ARG A 1 463 ? -24.091 -55.720 66.370 1.00 88.31 463 ARG A C 1
ATOM 3668 O O . ARG A 1 463 ? -24.382 -56.144 65.253 1.00 88.31 463 ARG A O 1
ATOM 3675 N N . ARG A 1 464 ? -22.834 -55.466 66.750 1.00 82.12 464 ARG A N 1
ATOM 3676 C CA . ARG A 1 464 ? -21.611 -55.783 65.979 1.00 82.12 464 ARG A CA 1
ATOM 3677 C C . ARG A 1 464 ? -20.504 -56.305 66.899 1.00 82.12 464 ARG A C 1
ATOM 3679 O O . ARG A 1 464 ? -20.537 -56.042 68.101 1.00 82.12 464 ARG A O 1
ATOM 3686 N N . THR A 1 465 ? -19.521 -57.005 66.342 1.00 83.50 465 THR A N 1
ATOM 3687 C CA . THR A 1 465 ? -18.400 -57.610 67.082 1.00 83.50 465 THR A CA 1
ATOM 3688 C C . THR A 1 465 ? -17.058 -57.062 66.602 1.00 83.50 465 THR A C 1
ATOM 3690 O O . THR A 1 465 ? -16.947 -56.558 65.489 1.00 83.50 465 THR A O 1
ATOM 3693 N N . CYS A 1 466 ? -16.045 -57.100 67.462 1.00 79.62 466 CYS A N 1
ATOM 3694 C CA . CYS A 1 466 ? -14.695 -56.639 67.147 1.00 79.62 466 CYS A CA 1
ATOM 3695 C C . CYS A 1 466 ? -13.870 -57.821 66.615 1.00 79.62 466 CYS A C 1
ATOM 3697 O O . CYS A 1 466 ? -13.871 -58.885 67.234 1.00 79.62 466 CYS A O 1
ATOM 3699 N N . GLU A 1 467 ? -13.203 -57.656 65.472 1.00 75.25 467 GLU A N 1
ATOM 3700 C CA . GLU A 1 467 ? -12.290 -58.657 64.911 1.00 75.25 467 GLU A CA 1
ATOM 3701 C C . GLU A 1 467 ? -10.828 -58.258 65.148 1.00 75.25 467 GLU A C 1
ATOM 3703 O O . GLU A 1 467 ? -10.466 -57.080 65.110 1.00 75.25 467 GLU A O 1
ATOM 3708 N N . ASN A 1 468 ? -9.976 -59.266 65.362 1.00 66.88 468 ASN A N 1
ATOM 3709 C CA . ASN A 1 468 ? -8.531 -59.146 65.605 1.00 66.88 468 ASN A CA 1
ATOM 3710 C C . ASN A 1 468 ? -8.115 -58.443 66.913 1.00 66.88 468 ASN A C 1
ATOM 3712 O O . ASN A 1 468 ? -6.953 -58.069 67.059 1.00 66.88 468 ASN A O 1
ATOM 3716 N N . GLY A 1 469 ? -9.012 -58.325 67.897 1.00 69.50 469 GLY A N 1
ATOM 3717 C CA . GLY A 1 469 ? -8.681 -57.810 69.227 1.00 69.50 469 GLY A CA 1
ATOM 3718 C C . GLY A 1 469 ? -9.830 -57.935 70.236 1.00 69.50 469 GLY A C 1
ATOM 3719 O O . GLY A 1 469 ? -10.966 -58.191 69.838 1.00 69.50 469 GLY A O 1
ATOM 3720 N N . PRO A 1 470 ? -9.548 -57.781 71.543 1.00 67.06 470 PRO A N 1
ATOM 3721 C CA . PRO A 1 470 ? -10.556 -57.896 72.596 1.00 67.06 470 PRO A CA 1
ATOM 3722 C C . PRO A 1 470 ? -11.436 -56.645 72.746 1.00 67.06 470 PRO A C 1
ATOM 3724 O O . PRO A 1 470 ? -12.520 -56.754 73.312 1.00 67.06 470 PRO A O 1
ATOM 3727 N N . ASP A 1 471 ? -10.997 -55.479 72.255 1.00 68.38 471 ASP A N 1
ATOM 3728 C CA . ASP A 1 471 ? -11.726 -54.218 72.412 1.00 68.38 471 ASP A CA 1
ATOM 3729 C C . ASP A 1 471 ? -11.507 -53.278 71.212 1.00 68.38 471 ASP A C 1
ATOM 3731 O O . ASP A 1 471 ? -10.375 -53.056 70.775 1.00 68.38 471 ASP A O 1
ATOM 3735 N N . CYS A 1 472 ? -12.598 -52.734 70.671 1.00 75.50 472 CYS A N 1
ATOM 3736 C CA . CYS A 1 472 ? -12.603 -51.784 69.558 1.00 75.50 472 CYS A CA 1
ATOM 3737 C C . CYS A 1 472 ? -13.181 -50.448 70.062 1.00 75.50 472 CYS A C 1
ATOM 3739 O O . CYS A 1 472 ? -14.192 -50.453 70.763 1.00 75.50 472 CYS A O 1
ATOM 3741 N N . PRO A 1 473 ? -12.642 -49.280 69.672 1.00 72.38 473 PRO A N 1
ATOM 3742 C CA . PRO A 1 473 ? -13.204 -47.998 70.095 1.00 72.38 473 PRO A CA 1
ATOM 3743 C C . PRO A 1 473 ? -14.613 -47.775 69.503 1.00 72.38 473 PRO A C 1
ATOM 3745 O O . PRO A 1 473 ? -14.797 -47.741 68.282 1.00 72.38 473 PRO A O 1
ATOM 3748 N N . GLY A 1 474 ? -15.622 -47.632 70.371 1.00 72.44 474 GLY A N 1
ATOM 3749 C CA . GLY A 1 474 ? -17.026 -47.369 70.016 1.00 72.44 474 GLY A CA 1
ATOM 3750 C C . GLY A 1 474 ? -18.025 -48.309 70.705 1.00 72.44 474 GLY A C 1
ATOM 3751 O O . GLY A 1 474 ? -17.647 -49.230 71.415 1.00 72.44 474 GLY A O 1
ATOM 3752 N N . CYS A 1 475 ? -19.327 -48.088 70.502 1.00 77.50 475 CYS A N 1
ATOM 3753 C CA . CYS A 1 475 ? -20.364 -48.961 71.069 1.00 77.50 475 CYS A CA 1
ATOM 3754 C C . CYS A 1 475 ? -20.596 -50.208 70.196 1.00 77.50 475 CYS A C 1
ATOM 3756 O O . CYS A 1 475 ? -20.592 -50.120 68.961 1.00 77.50 475 CYS A O 1
ATOM 3758 N N . SER A 1 476 ? -20.839 -51.354 70.840 1.00 80.88 476 SER A N 1
ATOM 3759 C CA . SER A 1 476 ? -21.162 -52.642 70.198 1.00 80.88 476 SER A CA 1
ATOM 3760 C C . SER A 1 476 ? -22.664 -52.858 69.963 1.00 80.88 476 SER A C 1
ATOM 3762 O O . SER A 1 476 ? -23.049 -53.828 69.308 1.00 80.88 476 SER A O 1
ATOM 3764 N N . VAL A 1 477 ? -23.515 -51.955 70.468 1.00 83.69 477 VAL A N 1
ATOM 3765 C CA . VAL A 1 477 ? -24.983 -52.012 70.374 1.00 83.69 477 VAL A CA 1
ATOM 3766 C C . VAL A 1 477 ? -25.540 -50.637 70.007 1.00 83.69 477 VAL A C 1
ATOM 3768 O O . VAL A 1 477 ? -25.082 -49.625 70.537 1.00 83.69 477 VAL A O 1
ATOM 3771 N N . GLU A 1 478 ? -26.539 -50.611 69.127 1.00 86.06 478 GLU A N 1
ATOM 3772 C CA . GLU A 1 478 ? -27.253 -49.406 68.692 1.00 86.06 478 GLU A CA 1
ATOM 3773 C C . GLU A 1 478 ? -28.770 -49.596 68.842 1.00 86.06 478 GLU A C 1
ATOM 3775 O O . GLU A 1 478 ? -29.269 -50.695 68.595 1.00 86.06 478 GLU A O 1
ATOM 3780 N N . TYR A 1 479 ? -29.494 -48.536 69.226 1.00 86.06 479 TYR A N 1
ATOM 3781 C CA . TYR A 1 479 ? -30.949 -48.535 69.433 1.00 86.06 479 TYR A CA 1
ATOM 3782 C C . TYR A 1 479 ? -31.647 -47.500 68.544 1.00 86.06 479 TYR A C 1
ATOM 3784 O O . TYR A 1 479 ? -31.127 -46.401 68.351 1.00 86.06 479 TYR A O 1
ATOM 3792 N N . GLN A 1 480 ? -32.855 -47.815 68.064 1.00 82.06 480 GLN A N 1
ATOM 3793 C CA . GLN A 1 480 ? -33.688 -46.893 67.281 1.00 82.06 480 GLN A CA 1
ATOM 3794 C C . GLN A 1 480 ? -35.192 -47.066 67.591 1.00 82.06 480 GLN A C 1
ATOM 3796 O O . GLN A 1 480 ? -35.631 -48.195 67.827 1.00 82.06 480 GLN A O 1
ATOM 3801 N N . PRO A 1 481 ? -36.008 -45.988 67.566 1.00 82.50 481 PRO A N 1
ATOM 3802 C CA . PRO A 1 481 ? -37.465 -46.088 67.668 1.00 82.50 481 PRO A CA 1
ATOM 3803 C C . PRO A 1 481 ? -38.109 -46.781 66.454 1.00 82.50 481 PRO A C 1
ATOM 3805 O O . PRO A 1 481 ? -37.678 -46.606 65.314 1.00 82.50 481 PRO A O 1
ATOM 3808 N N . CYS A 1 482 ? -39.181 -47.532 66.701 1.00 83.81 482 CYS A N 1
ATOM 3809 C CA . CYS A 1 482 ? -39.956 -48.275 65.705 1.00 83.81 482 CYS A CA 1
ATOM 3810 C C . CYS A 1 482 ? -41.460 -48.274 66.047 1.00 83.81 482 CYS A C 1
ATOM 3812 O O . CYS A 1 482 ? -41.851 -48.003 67.180 1.00 83.81 482 CYS A O 1
ATOM 3814 N N . ASN A 1 483 ? -42.318 -48.552 65.058 1.00 79.69 483 ASN A N 1
ATOM 3815 C CA . ASN A 1 483 ? -43.779 -48.675 65.208 1.00 79.69 483 ASN A CA 1
ATOM 3816 C C . ASN A 1 483 ? -44.472 -47.495 65.928 1.00 79.69 483 ASN A C 1
ATOM 3818 O O . ASN A 1 483 ? -45.318 -47.689 66.800 1.00 79.69 483 ASN A O 1
ATOM 3822 N N . THR A 1 484 ? -44.140 -46.259 65.541 1.00 76.62 484 THR A N 1
ATOM 3823 C CA . THR A 1 484 ? -44.648 -45.005 66.142 1.00 76.62 484 THR A CA 1
ATOM 3824 C C . THR A 1 484 ? -46.098 -44.654 65.783 1.00 76.62 484 THR A C 1
ATOM 3826 O O . THR A 1 484 ? -46.642 -43.682 66.304 1.00 76.62 484 THR A O 1
ATOM 3829 N N . ASN A 1 485 ? -46.752 -45.432 64.919 1.00 76.62 485 ASN A N 1
ATOM 3830 C CA . ASN A 1 485 ? -48.144 -45.205 64.529 1.00 76.62 485 ASN A CA 1
ATOM 3831 C C . ASN A 1 485 ? -49.112 -45.517 65.683 1.00 76.62 485 ASN A C 1
ATOM 3833 O O . ASN A 1 485 ? -48.912 -46.477 66.428 1.00 76.62 485 ASN A O 1
ATOM 3837 N N . ALA A 1 486 ? -50.184 -44.729 65.811 1.00 70.81 486 ALA A N 1
ATOM 3838 C CA . ALA A 1 486 ? -51.189 -44.903 66.860 1.00 70.81 486 ALA A CA 1
ATOM 3839 C C . ALA A 1 486 ? -51.944 -46.244 66.739 1.00 70.81 486 ALA A C 1
ATOM 3841 O O . ALA A 1 486 ? -52.264 -46.689 65.638 1.00 70.81 486 ALA A O 1
ATOM 3842 N N . CYS A 1 487 ? -52.261 -46.866 67.880 1.00 77.94 487 CYS A N 1
ATOM 3843 C CA . CYS A 1 487 ? -53.014 -48.123 67.940 1.00 77.94 487 CYS A CA 1
ATOM 3844 C C . CYS A 1 487 ? -54.503 -47.958 67.545 1.00 77.94 487 CYS A C 1
ATOM 3846 O O . CYS A 1 487 ? -55.065 -46.869 67.721 1.00 77.94 487 CYS A O 1
ATOM 3848 N N . PRO A 1 488 ? -55.160 -49.026 67.045 1.00 73.44 488 PRO A N 1
ATOM 3849 C CA . PRO A 1 488 ? -56.567 -49.006 66.636 1.00 73.44 488 PRO A CA 1
ATOM 3850 C C . PRO A 1 488 ? -57.533 -48.745 67.808 1.00 73.44 488 PRO A C 1
ATOM 3852 O O . PRO A 1 488 ? -57.280 -49.119 68.952 1.00 73.44 488 PRO A O 1
ATOM 3855 N N . GLU A 1 489 ? -58.658 -48.083 67.520 1.00 71.56 489 GLU A N 1
ATOM 3856 C CA . GLU A 1 489 ? -59.669 -47.694 68.514 1.00 71.56 489 GLU A CA 1
ATOM 3857 C C . GLU A 1 489 ? -60.733 -48.786 68.695 1.00 71.56 489 GLU A C 1
ATOM 3859 O O . GLU A 1 489 ? -61.392 -49.187 67.736 1.00 71.56 489 GLU A O 1
ATOM 3864 N N . LEU A 1 490 ? -60.923 -49.257 69.930 1.00 71.62 490 LEU A N 1
ATOM 3865 C CA . LEU A 1 490 ? -61.850 -50.337 70.276 1.00 71.62 490 LEU A CA 1
ATOM 3866 C C . LEU A 1 490 ? -63.031 -49.798 71.097 1.00 71.62 490 LEU A C 1
ATOM 3868 O O . LEU A 1 490 ? -62.850 -49.036 72.050 1.00 71.62 490 LEU A O 1
ATOM 3872 N N . LYS A 1 491 ? -64.257 -50.204 70.731 1.00 69.94 491 LYS A N 1
ATOM 3873 C CA . LYS A 1 491 ? -65.513 -49.807 71.393 1.00 69.94 491 LYS A CA 1
ATOM 3874 C C . LYS A 1 491 ? -66.339 -51.034 71.778 1.00 69.94 491 LYS A C 1
ATOM 3876 O O . LYS A 1 491 ? -66.697 -51.823 70.908 1.00 69.94 491 LYS A O 1
ATOM 3881 N N . LYS A 1 492 ? -66.725 -51.146 73.054 1.00 72.00 492 LYS A N 1
ATOM 3882 C CA . LYS A 1 492 ? -67.602 -52.219 73.563 1.00 72.00 492 LYS A CA 1
ATOM 3883 C C . LYS A 1 492 ? -68.720 -51.639 74.430 1.00 72.00 492 LYS A C 1
ATOM 3885 O O . LYS A 1 492 ? -68.518 -50.655 75.143 1.00 72.00 492 LYS A O 1
ATOM 3890 N N . THR A 1 493 ? -69.916 -52.217 74.344 1.00 71.88 493 THR A N 1
ATOM 3891 C CA . THR A 1 493 ? -71.100 -51.771 75.096 1.00 71.88 493 THR A CA 1
ATOM 3892 C C . THR A 1 493 ? -71.737 -52.948 75.819 1.00 71.88 493 THR A C 1
ATOM 3894 O O . THR A 1 493 ? -71.992 -53.975 75.193 1.00 71.88 493 THR A O 1
ATOM 3897 N N . THR A 1 494 ? -71.998 -52.797 77.116 1.00 73.88 494 THR A N 1
ATOM 3898 C CA . THR A 1 494 ? -72.680 -53.822 77.923 1.00 73.88 494 THR A CA 1
ATOM 3899 C C . THR A 1 494 ? -74.197 -53.810 77.670 1.00 73.88 494 THR A C 1
ATOM 3901 O O . THR A 1 494 ? -74.739 -52.767 77.276 1.00 73.88 494 THR A O 1
ATOM 3904 N N . PRO A 1 495 ? -74.894 -54.952 77.843 1.00 75.75 495 PRO A N 1
ATOM 3905 C CA . PRO A 1 495 ? -76.355 -54.991 77.818 1.00 75.75 495 PRO A CA 1
ATOM 3906 C C . PRO A 1 495 ? -76.943 -54.182 78.984 1.00 75.75 495 PRO A C 1
ATOM 3908 O O . PRO A 1 495 ? -76.281 -53.963 79.997 1.00 75.75 495 PRO A O 1
ATOM 3911 N N . TRP A 1 496 ? -78.182 -53.713 78.828 1.00 77.81 496 TRP A N 1
ATOM 3912 C CA . TRP A 1 496 ? -78.889 -52.989 79.886 1.00 77.81 496 TRP A CA 1
ATOM 3913 C C . TRP A 1 496 ? -79.193 -53.900 81.076 1.00 77.81 496 TRP A C 1
ATOM 3915 O O . TRP A 1 496 ? -79.577 -55.055 80.888 1.00 77.81 496 TRP A O 1
ATOM 3925 N N . THR A 1 497 ? -79.074 -53.365 82.290 1.00 78.50 497 THR A N 1
ATOM 3926 C CA . THR A 1 497 ? -79.563 -54.049 83.491 1.00 78.50 497 THR A CA 1
ATOM 3927 C C . THR A 1 497 ? -81.096 -54.174 83.475 1.00 78.50 497 THR A C 1
ATOM 3929 O O . THR A 1 497 ? -81.771 -53.407 82.776 1.00 78.50 497 THR A O 1
ATOM 3932 N N . PRO A 1 498 ? -81.674 -55.110 84.250 1.00 77.69 498 PRO A N 1
ATOM 3933 C CA . PRO A 1 498 ? -83.109 -55.124 84.522 1.00 77.69 498 PRO A CA 1
ATOM 3934 C C . PRO A 1 498 ? -83.574 -53.804 85.151 1.00 77.69 498 PRO A C 1
ATOM 3936 O O . PRO A 1 498 ? -82.778 -53.090 85.766 1.00 77.69 498 PRO A O 1
ATOM 3939 N N . TRP A 1 499 ? -84.859 -53.492 84.992 1.00 79.88 499 TRP A N 1
ATOM 3940 C CA . TRP A 1 499 ? -85.485 -52.329 85.618 1.00 79.88 499 TRP A CA 1
ATOM 3941 C C . TRP A 1 499 ? -85.586 -52.524 87.132 1.00 79.88 499 TRP A C 1
ATOM 3943 O O . TRP A 1 499 ? -86.036 -53.577 87.586 1.00 79.88 499 TRP A O 1
ATOM 3953 N N . THR A 1 500 ? -85.170 -51.523 87.906 1.00 75.75 500 THR A N 1
ATOM 3954 C CA . THR A 1 500 ? -85.237 -51.540 89.371 1.00 75.75 500 THR A CA 1
ATOM 3955 C C . THR A 1 500 ? -86.009 -50.331 89.898 1.00 75.75 500 THR A C 1
ATOM 3957 O O . THR A 1 500 ? -85.760 -49.216 89.436 1.00 75.75 500 THR A O 1
ATOM 3960 N N . PRO A 1 501 ? -86.940 -50.512 90.854 1.00 70.56 501 PRO A N 1
ATOM 3961 C CA . PRO A 1 501 ? -87.687 -49.406 91.439 1.00 70.56 501 PRO A CA 1
ATOM 3962 C C . PRO A 1 501 ? -86.765 -48.531 92.296 1.00 70.56 501 PRO A C 1
ATOM 3964 O O . PRO A 1 501 ? -85.894 -49.043 92.997 1.00 70.56 501 PRO A O 1
ATOM 3967 N N . VAL A 1 502 ? -86.938 -47.212 92.227 1.00 71.00 502 VAL A N 1
ATOM 3968 C CA . VAL A 1 502 ? -86.055 -46.232 92.883 1.00 71.00 502 VAL A CA 1
ATOM 3969 C C . VAL A 1 502 ? -86.787 -45.450 93.963 1.00 71.00 502 VAL A C 1
ATOM 3971 O O . VAL A 1 502 ? -86.238 -45.284 95.042 1.00 71.00 502 VAL A O 1
ATOM 3974 N N . ASN A 1 503 ? -88.021 -45.013 93.699 1.00 68.44 503 ASN A N 1
ATOM 3975 C CA . ASN A 1 503 ? -88.849 -44.263 94.646 1.00 68.44 503 ASN A CA 1
ATOM 3976 C C . ASN A 1 503 ? -90.316 -44.672 94.486 1.00 68.44 503 ASN A C 1
ATOM 3978 O O . ASN A 1 503 ? -90.826 -44.656 93.364 1.00 68.44 503 ASN A O 1
ATOM 3982 N N . ILE A 1 504 ? -90.973 -45.006 95.598 1.00 60.84 504 ILE A N 1
ATOM 3983 C CA . ILE A 1 504 ? -92.408 -45.311 95.692 1.00 60.84 504 ILE A CA 1
ATOM 3984 C C . ILE A 1 504 ? -93.068 -44.081 96.323 1.00 60.84 504 ILE A C 1
ATOM 3986 O O . ILE A 1 504 ? -92.671 -43.678 97.414 1.00 60.84 504 ILE A O 1
ATOM 3990 N N . SER A 1 505 ? -94.012 -43.441 95.633 1.00 61.28 505 SER A N 1
ATOM 3991 C CA . SER A 1 505 ? -94.790 -42.335 96.199 1.00 61.28 505 SER A CA 1
ATOM 3992 C C . SER A 1 505 ? -95.916 -42.874 97.086 1.00 61.28 505 SER A C 1
ATOM 3994 O O . SER A 1 505 ? -96.449 -43.950 96.818 1.00 61.28 505 SER A O 1
ATOM 3996 N N . ASP A 1 506 ? -96.322 -42.121 98.115 1.00 57.75 506 ASP A N 1
ATOM 3997 C CA . ASP A 1 506 ? -97.367 -42.530 99.079 1.00 57.75 506 ASP A CA 1
ATOM 3998 C C . ASP A 1 506 ? -98.744 -42.816 98.434 1.00 57.75 506 ASP A C 1
ATOM 4000 O O . ASP A 1 506 ? -99.612 -43.419 99.059 1.00 57.75 506 ASP A O 1
ATOM 4004 N N . ASN A 1 507 ? -98.922 -42.465 97.153 1.00 59.59 507 ASN A N 1
ATOM 4005 C CA . ASN A 1 507 ? -100.102 -42.780 96.337 1.00 59.59 507 ASN A CA 1
ATOM 4006 C C . ASN A 1 507 ? -99.932 -44.046 95.457 1.00 59.59 507 ASN A C 1
ATOM 4008 O O . ASN A 1 507 ? -100.728 -44.279 94.547 1.00 59.59 507 ASN A O 1
ATOM 4012 N N . GLY A 1 508 ? -98.898 -44.859 95.707 1.00 65.81 508 GLY A N 1
ATOM 4013 C CA . GLY A 1 508 ? -98.685 -46.183 95.106 1.00 65.81 508 GLY A CA 1
ATOM 4014 C C . GLY A 1 508 ? -97.985 -46.213 93.741 1.00 65.81 508 GLY A C 1
ATOM 4015 O O . GLY A 1 508 ? -97.851 -47.293 93.171 1.00 65.81 508 GLY A O 1
ATOM 4016 N N . GLY A 1 509 ? -97.574 -45.070 93.181 1.00 72.12 509 GLY A N 1
ATOM 4017 C CA . GLY A 1 509 ? -9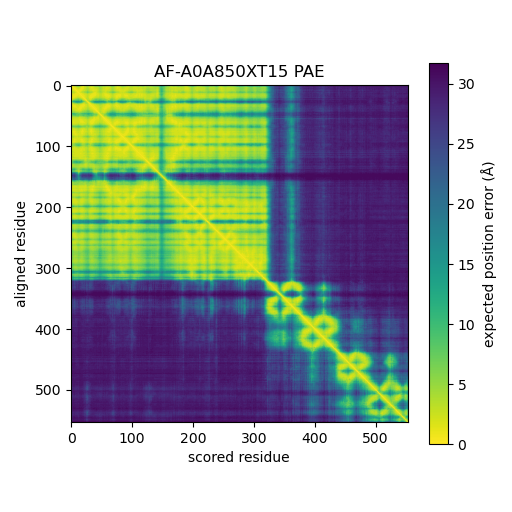6.829 -45.014 91.914 1.00 72.12 509 GLY A CA 1
ATOM 4018 C C . GLY A 1 509 ? -95.318 -45.069 92.149 1.00 72.12 509 GLY A C 1
ATOM 4019 O O . GLY A 1 509 ? -94.833 -44.541 93.151 1.00 72.12 509 GLY A O 1
ATOM 4020 N N . HIS A 1 510 ? -94.545 -45.670 91.241 1.00 71.38 510 HIS A N 1
ATOM 4021 C CA . HIS A 1 510 ? -93.091 -45.792 91.410 1.00 71.38 510 HIS A CA 1
ATOM 4022 C C . HIS A 1 510 ? -92.291 -45.496 90.142 1.00 71.38 510 HIS A C 1
ATOM 4024 O O . HIS A 1 510 ? -92.745 -45.717 89.022 1.00 71.38 510 HIS A O 1
ATOM 4030 N N . TYR A 1 511 ? -91.069 -44.994 90.324 1.00 75.44 511 TYR A N 1
ATOM 4031 C CA . TYR A 1 511 ? -90.094 -44.857 89.239 1.00 75.44 511 TYR A CA 1
ATOM 4032 C C . TYR A 1 511 ? -89.209 -46.090 89.167 1.00 75.44 511 TYR A C 1
ATOM 4034 O O . TYR A 1 511 ? -88.738 -46.561 90.201 1.00 75.44 511 TYR A O 1
ATOM 4042 N N . GLU A 1 512 ? -88.912 -46.559 87.960 1.00 80.69 512 GLU A N 1
ATOM 4043 C CA . GLU A 1 512 ? -87.906 -47.588 87.719 1.00 80.69 512 GLU A CA 1
ATOM 4044 C C . GLU A 1 512 ? -86.744 -47.033 86.898 1.00 80.69 512 GLU A C 1
ATOM 4046 O O . GLU A 1 512 ? -86.947 -46.245 85.974 1.00 80.69 512 GLU A O 1
ATOM 4051 N N . GLN A 1 513 ? -85.523 -47.477 87.198 1.00 81.81 513 GLN A N 1
ATOM 4052 C CA . GLN A 1 513 ? -84.327 -47.133 86.432 1.00 81.81 513 GLN A CA 1
ATOM 4053 C C . GLN A 1 513 ? -83.575 -48.375 85.957 1.00 81.81 513 GLN A C 1
ATOM 4055 O O . GLN A 1 513 ? -83.645 -49.443 86.564 1.00 81.81 513 GLN A O 1
ATOM 4060 N N . ARG A 1 514 ? -82.798 -48.218 84.886 1.00 80.06 514 ARG A N 1
ATOM 4061 C CA . ARG A 1 514 ? -81.777 -49.184 84.459 1.00 80.06 514 ARG A CA 1
ATOM 4062 C C . ARG A 1 514 ? -80.553 -48.469 83.908 1.00 80.06 514 ARG A C 1
ATOM 4064 O O . ARG A 1 514 ? -80.630 -47.309 83.504 1.00 80.06 514 ARG A O 1
ATOM 4071 N N . PHE A 1 515 ? -79.419 -49.160 83.852 1.00 80.75 515 PHE A N 1
ATOM 4072 C CA . PHE A 1 515 ? -78.180 -48.589 83.331 1.00 80.75 515 PHE A CA 1
ATOM 4073 C C . PHE A 1 515 ? -77.402 -49.553 82.432 1.00 80.75 515 PHE A C 1
ATOM 4075 O O . PHE A 1 515 ? -77.587 -50.768 82.467 1.00 80.75 515 PHE A O 1
ATOM 4082 N N . ARG A 1 516 ? -76.535 -48.985 81.589 1.00 78.44 516 ARG A N 1
ATOM 4083 C CA . ARG A 1 516 ? -75.502 -49.711 80.835 1.00 78.44 516 ARG A CA 1
ATOM 4084 C C . ARG A 1 516 ? -74.215 -48.904 80.774 1.00 78.44 516 ARG A C 1
ATOM 4086 O O . ARG A 1 516 ? -74.237 -47.679 80.893 1.00 78.44 516 ARG A O 1
ATOM 4093 N N . TYR A 1 517 ? -73.114 -49.579 80.483 1.00 74.50 517 TYR A N 1
ATOM 4094 C CA . TYR A 1 517 ? -71.792 -48.971 80.356 1.00 74.50 517 TYR A CA 1
ATOM 4095 C C . TYR A 1 517 ? -71.266 -49.058 78.922 1.00 74.50 517 TYR A C 1
ATOM 4097 O O . TYR A 1 517 ? -71.433 -50.080 78.242 1.00 74.50 517 TYR A O 1
ATOM 4105 N N . THR A 1 518 ? -70.606 -47.992 78.465 1.00 70.94 518 THR A N 1
ATOM 4106 C CA . THR A 1 518 ? -69.922 -47.960 77.163 1.00 70.94 518 THR A CA 1
ATOM 4107 C C . THR A 1 518 ? -68.459 -47.565 77.320 1.00 70.94 518 THR A C 1
ATOM 4109 O O . THR A 1 518 ? -68.170 -46.528 77.919 1.00 70.94 518 THR A O 1
ATOM 4112 N N . CYS A 1 519 ? -67.553 -48.344 76.728 1.00 66.69 519 CYS A N 1
ATOM 4113 C CA . CYS A 1 519 ? -66.104 -48.141 76.820 1.00 66.69 519 CYS A CA 1
ATOM 4114 C C . CYS A 1 519 ? -65.515 -47.822 75.449 1.00 66.69 519 CYS A C 1
ATOM 4116 O O . CYS A 1 519 ? -65.894 -48.452 74.456 1.00 66.69 519 CYS A O 1
ATOM 4118 N N . LYS A 1 520 ? -64.574 -46.874 75.401 1.00 67.44 520 LYS A N 1
ATOM 4119 C CA . LYS A 1 520 ? -63.764 -46.554 74.220 1.00 67.44 520 LYS A CA 1
ATOM 4120 C C . LYS A 1 520 ? -62.316 -46.314 74.645 1.00 67.44 520 LYS A C 1
ATOM 4122 O O . LYS A 1 520 ? -62.095 -45.456 75.494 1.00 67.44 520 LYS A O 1
ATOM 4127 N N . ALA A 1 521 ? -61.362 -47.026 74.048 1.00 66.88 521 ALA A N 1
ATOM 4128 C CA . ALA A 1 521 ? -59.929 -46.763 74.210 1.00 66.88 521 ALA A CA 1
ATOM 4129 C C . ALA A 1 521 ? -59.139 -47.229 72.972 1.00 66.88 521 ALA A C 1
ATOM 4131 O O . ALA A 1 521 ? -59.593 -48.103 72.232 1.00 66.88 521 ALA A O 1
ATOM 4132 N N . ARG A 1 522 ? -57.957 -46.644 72.744 1.00 67.00 522 ARG A N 1
ATOM 4133 C CA . ARG A 1 522 ? -57.001 -47.080 71.711 1.00 67.00 522 ARG A CA 1
ATOM 4134 C C . ARG A 1 522 ? -55.975 -47.997 72.351 1.00 67.00 522 ARG A C 1
ATOM 4136 O O . ARG A 1 522 ? -55.119 -47.517 73.086 1.00 67.00 522 ARG A O 1
ATOM 4143 N N . LEU A 1 523 ? -56.095 -49.298 72.118 1.00 68.75 523 LEU A N 1
ATOM 4144 C CA . LEU A 1 523 ? -55.307 -50.313 72.816 1.00 68.75 523 LEU A CA 1
ATOM 4145 C C . LEU A 1 523 ? -54.818 -51.383 71.828 1.00 68.75 523 LEU A C 1
ATOM 4147 O O . LEU A 1 523 ? -55.531 -51.687 70.872 1.00 68.75 523 LEU A O 1
ATOM 4151 N N . PRO A 1 524 ? -53.622 -51.958 72.048 1.00 64.75 524 PRO A N 1
ATOM 4152 C CA . PRO A 1 524 ? -53.102 -53.053 71.232 1.00 64.75 524 PRO A CA 1
ATOM 4153 C C . PRO A 1 524 ? -53.839 -54.387 71.465 1.00 64.75 524 PRO A C 1
ATOM 4155 O O . PRO A 1 524 ? -53.875 -55.210 70.556 1.00 64.75 524 PRO A O 1
ATOM 4158 N N . ASP A 1 525 ? -54.458 -54.592 72.637 1.00 69.75 525 ASP A N 1
ATOM 4159 C CA . ASP A 1 525 ? -55.225 -55.801 72.989 1.00 69.75 525 ASP A CA 1
ATOM 4160 C C . ASP A 1 525 ? -56.661 -55.437 73.452 1.00 69.75 525 ASP A C 1
ATOM 4162 O O . ASP A 1 525 ? -56.815 -54.614 74.365 1.00 69.75 525 ASP A O 1
ATOM 4166 N N . PRO A 1 526 ? -57.723 -56.039 72.873 1.00 62.06 526 PRO A N 1
ATOM 4167 C CA . PRO A 1 526 ? -59.115 -55.840 73.289 1.00 62.06 526 PRO A CA 1
ATOM 4168 C C . PRO A 1 526 ? -59.467 -56.238 74.725 1.00 62.06 526 PRO A C 1
ATOM 4170 O O . PRO A 1 526 ? -60.485 -55.768 75.239 1.00 62.06 526 PRO A O 1
ATOM 4173 N N . ASN A 1 527 ? -58.670 -57.089 75.375 1.00 65.75 527 ASN A N 1
ATOM 4174 C CA . ASN A 1 527 ? -58.935 -57.554 76.740 1.00 65.75 527 ASN A CA 1
ATOM 4175 C C . ASN A 1 527 ? -58.591 -56.515 77.817 1.00 65.75 527 ASN A C 1
ATOM 4177 O O . ASN A 1 527 ? -59.044 -56.638 78.950 1.00 65.75 527 ASN A O 1
ATOM 4181 N N . LEU A 1 528 ? -57.838 -55.471 77.459 1.00 64.94 528 LEU A N 1
ATOM 4182 C CA . LEU A 1 528 ? -57.434 -54.385 78.360 1.00 64.94 528 LEU A CA 1
ATOM 4183 C C . LEU A 1 528 ? -58.477 -53.248 78.439 1.00 64.94 528 LEU A C 1
ATOM 4185 O O . LEU A 1 528 ? -58.212 -52.190 79.006 1.00 64.94 528 LEU A O 1
ATOM 4189 N N . LEU A 1 529 ? -59.658 -53.428 77.835 1.00 65.88 529 LEU A N 1
ATOM 4190 C CA . LEU A 1 529 ? -60.707 -52.410 77.762 1.00 65.88 529 LEU A CA 1
ATOM 4191 C C . LEU A 1 529 ? -61.557 -52.378 79.050 1.00 65.88 529 LEU A C 1
ATOM 4193 O O . LEU A 1 529 ? -62.496 -53.161 79.202 1.00 65.88 529 LEU A O 1
ATOM 4197 N N . GLU A 1 530 ? -61.268 -51.440 79.953 1.00 61.22 530 GLU A N 1
ATOM 4198 C CA . GLU A 1 530 ? -62.006 -51.260 81.216 1.00 61.22 530 GLU A CA 1
ATOM 4199 C C . GLU A 1 530 ? -63.372 -50.561 81.053 1.00 61.22 530 GLU A C 1
ATOM 4201 O O . GLU A 1 530 ? -63.630 -49.841 80.081 1.00 61.22 530 GLU A O 1
ATOM 4206 N N . VAL A 1 531 ? -64.287 -50.802 82.004 1.00 60.25 531 VAL A N 1
ATOM 4207 C CA . VAL A 1 531 ? -65.694 -50.368 81.941 1.00 60.25 531 VAL A CA 1
ATOM 4208 C C . VAL A 1 531 ? -65.838 -48.845 82.105 1.00 60.25 531 VAL A C 1
ATOM 4210 O O . VAL A 1 531 ? -65.576 -48.300 83.168 1.00 60.25 531 VAL A O 1
ATOM 4213 N N . GLY A 1 532 ? -66.256 -48.154 81.038 1.00 64.62 532 GLY A N 1
ATOM 4214 C CA . GLY A 1 532 ? -66.402 -46.693 80.967 1.00 64.62 532 GLY A CA 1
ATOM 4215 C C . GLY A 1 532 ? -67.799 -46.166 81.324 1.00 64.62 532 GLY A C 1
ATOM 4216 O O . GLY A 1 532 ? -68.642 -46.898 81.825 1.00 64.62 532 GLY A O 1
ATOM 4217 N N . ARG A 1 533 ? -68.049 -44.876 81.042 1.00 63.84 533 ARG A N 1
ATOM 4218 C CA . ARG A 1 533 ? -69.220 -44.069 81.471 1.00 63.84 533 ARG A CA 1
ATOM 4219 C C . ARG A 1 533 ? -70.568 -44.819 81.516 1.00 63.84 533 ARG A C 1
ATOM 4221 O O . ARG A 1 533 ? -70.995 -45.416 80.523 1.00 63.84 533 ARG A O 1
ATOM 4228 N N . GLN A 1 534 ? -71.259 -44.684 82.654 1.00 70.38 534 GLN A N 1
ATOM 4229 C CA . GLN A 1 534 ? -72.621 -45.168 82.901 1.00 70.38 534 GLN A CA 1
ATOM 4230 C C . GLN A 1 534 ? -73.650 -44.296 82.175 1.00 70.38 534 GLN A C 1
ATOM 4232 O O . GLN A 1 534 ? -73.588 -43.068 82.228 1.00 70.38 534 GLN A O 1
ATOM 4237 N N . ARG A 1 535 ? -74.619 -44.931 81.517 1.00 74.25 535 ARG A N 1
ATOM 4238 C CA . ARG A 1 535 ? -75.796 -44.275 80.940 1.00 74.25 535 ARG A CA 1
ATOM 4239 C C . ARG A 1 535 ? -77.040 -44.822 81.634 1.00 74.25 535 ARG A C 1
ATOM 4241 O O . ARG A 1 535 ? -77.172 -46.040 81.718 1.00 74.25 535 ARG A O 1
ATOM 4248 N N . ILE A 1 536 ? -77.904 -43.937 82.129 1.00 75.50 536 ILE A N 1
ATOM 4249 C CA . ILE A 1 536 ? -79.098 -44.264 82.929 1.00 75.50 536 ILE A CA 1
ATOM 4250 C C . ILE A 1 536 ? -80.354 -43.936 82.112 1.00 75.50 536 ILE A C 1
ATOM 4252 O O . ILE A 1 536 ? -80.360 -42.963 81.360 1.00 75.50 536 ILE A O 1
ATOM 4256 N N . GLU A 1 537 ? -81.388 -44.762 82.245 1.00 81.25 537 GLU A N 1
ATOM 4257 C CA . GLU A 1 537 ? -82.716 -44.588 81.647 1.00 81.25 537 GLU A CA 1
ATOM 4258 C C . GLU A 1 537 ? -83.777 -44.793 82.740 1.00 81.25 537 GLU A C 1
ATOM 4260 O O . GLU A 1 537 ? -83.621 -45.698 83.564 1.00 81.25 537 GLU A O 1
ATOM 4265 N N . MET A 1 538 ? -84.820 -43.956 82.771 1.00 75.81 538 MET A N 1
ATOM 4266 C CA . MET A 1 538 ? -85.865 -43.963 83.806 1.00 75.81 538 MET A CA 1
ATOM 4267 C C . MET A 1 538 ? -87.261 -44.066 83.184 1.00 75.81 538 MET A C 1
ATOM 4269 O O . MET A 1 538 ? -87.494 -43.544 82.096 1.00 75.81 538 MET A O 1
ATOM 4273 N N . ARG A 1 539 ? -88.189 -44.724 83.884 1.00 77.12 539 ARG A N 1
ATOM 4274 C CA . ARG A 1 539 ? -89.613 -44.803 83.525 1.00 77.12 539 ARG A CA 1
ATOM 4275 C C . ARG A 1 539 ? -90.498 -44.640 84.755 1.00 77.12 539 ARG A C 1
ATOM 4277 O O . ARG A 1 539 ? -90.095 -45.042 85.845 1.00 77.12 539 ARG A O 1
ATOM 4284 N N . TYR A 1 540 ? -91.692 -44.083 84.580 1.00 75.25 540 TYR A N 1
ATOM 4285 C CA . TYR A 1 540 ? -92.687 -43.921 85.640 1.00 75.25 540 TYR A CA 1
ATOM 4286 C C . TYR A 1 540 ? -93.818 -44.941 85.494 1.00 75.25 540 TYR A C 1
ATOM 4288 O O . TYR A 1 540 ? -94.350 -45.136 84.401 1.00 75.25 540 TYR A O 1
ATOM 4296 N N . CYS A 1 541 ? -94.197 -45.582 86.596 1.00 72.94 541 CYS A N 1
ATOM 4297 C CA . CYS A 1 541 ? -95.278 -46.558 86.670 1.00 72.94 541 CYS A CA 1
ATOM 4298 C C . CYS A 1 541 ? -96.412 -46.008 87.551 1.00 72.94 541 CYS A C 1
ATOM 4300 O O . CYS A 1 541 ? -96.199 -45.714 88.728 1.00 72.94 541 CYS A O 1
ATOM 4302 N N . SER A 1 542 ? -97.611 -45.865 86.976 1.00 66.19 542 SER A N 1
ATOM 4303 C CA . SER A 1 542 ? -98.805 -45.363 87.674 1.00 66.19 542 SER A CA 1
ATOM 4304 C C . SER A 1 542 ? -99.475 -46.452 88.528 1.00 66.19 542 SER A C 1
ATOM 4306 O O . SER A 1 542 ? -99.413 -47.631 88.175 1.00 66.19 542 SER A O 1
ATOM 4308 N N . SER A 1 543 ? -100.137 -46.072 89.628 1.00 65.56 543 SER A N 1
ATOM 4309 C CA . SER A 1 543 ? -100.778 -46.997 90.584 1.00 65.56 543 SER A CA 1
ATOM 4310 C C . SER A 1 543 ? -102.142 -47.532 90.146 1.00 65.56 543 SER A C 1
ATOM 4312 O O . SER A 1 543 ? -102.558 -48.591 90.611 1.00 65.56 543 SER A O 1
ATOM 4314 N N . ASP A 1 544 ? -102.811 -46.867 89.204 1.00 61.47 544 ASP A N 1
ATOM 4315 C CA . ASP A 1 544 ? -104.175 -47.215 88.779 1.00 61.47 544 ASP A CA 1
ATOM 4316 C C . ASP A 1 544 ? -104.247 -48.372 87.761 1.00 61.47 544 ASP A C 1
ATOM 4318 O O . ASP A 1 544 ? -105.307 -48.630 87.188 1.00 61.47 544 ASP A O 1
ATOM 4322 N N . GLY A 1 545 ? -103.131 -49.075 87.503 1.00 58.03 545 GLY A N 1
ATOM 4323 C CA . GLY A 1 545 ? -103.052 -50.344 86.753 1.00 58.03 545 GLY A CA 1
ATOM 4324 C C . GLY A 1 545 ? -103.545 -50.332 85.296 1.00 58.03 545 GLY A C 1
ATOM 4325 O O . GLY A 1 545 ? -103.441 -51.340 84.599 1.00 58.03 545 GLY A O 1
ATOM 4326 N N . THR A 1 546 ? -104.072 -49.209 84.819 1.00 56.22 546 THR A N 1
ATOM 4327 C CA . THR A 1 546 ? -104.749 -49.069 83.523 1.00 56.22 546 THR A CA 1
ATOM 4328 C C . THR A 1 546 ? -103.846 -48.476 82.441 1.00 56.22 546 THR A C 1
ATOM 4330 O O . THR A 1 546 ? -104.092 -48.693 81.257 1.00 56.22 546 THR A O 1
ATOM 4333 N N . SER A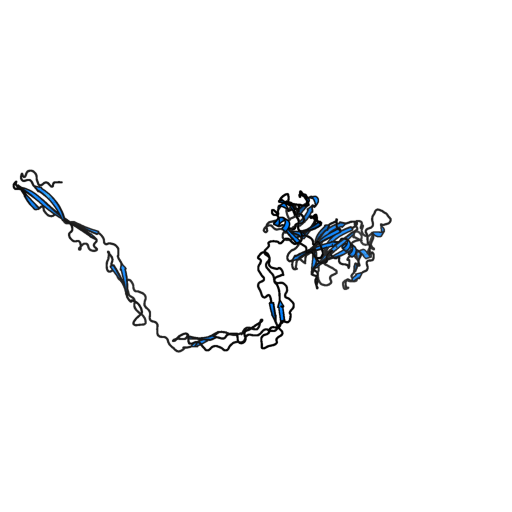 1 547 ? -102.744 -47.823 82.819 1.00 58.66 547 SER A N 1
ATOM 4334 C CA . SER A 1 547 ? -101.659 -47.413 81.923 1.00 58.66 547 SER A CA 1
ATOM 4335 C C . SER A 1 547 ? -100.333 -47.984 82.439 1.00 58.66 547 SER A C 1
ATOM 4337 O O . SER A 1 547 ? -99.841 -47.608 83.499 1.00 58.66 547 SER A O 1
ATOM 4339 N N . GLY A 1 548 ? -99.760 -48.955 81.719 1.00 63.44 548 GLY A N 1
ATOM 4340 C CA . GLY A 1 548 ? -98.445 -49.516 82.051 1.00 63.44 548 GLY A CA 1
ATOM 4341 C C . GLY A 1 548 ? -97.335 -48.452 82.089 1.00 63.44 548 GLY A C 1
ATOM 4342 O O . GLY A 1 548 ? -97.529 -47.319 81.654 1.00 63.44 548 GLY A O 1
ATOM 4343 N N . CYS A 1 549 ? -96.158 -48.819 82.607 1.00 65.75 549 CYS A N 1
ATOM 4344 C CA . CYS A 1 549 ? -95.052 -47.884 82.836 1.00 65.75 549 CYS A CA 1
ATOM 4345 C C . CYS A 1 549 ? -94.646 -47.104 81.572 1.00 65.75 549 CYS A C 1
ATOM 4347 O O . CYS A 1 549 ? -94.247 -47.714 80.576 1.00 65.75 549 CYS A O 1
ATOM 4349 N N . SER A 1 550 ? -94.677 -45.772 81.643 1.00 65.38 550 SER A N 1
ATOM 4350 C CA . SER A 1 550 ? -94.283 -44.872 80.558 1.00 65.38 550 SER A CA 1
ATOM 4351 C C . SER A 1 550 ? -92.851 -44.383 80.763 1.00 65.38 550 SER A C 1
ATOM 4353 O O . SER A 1 550 ? -92.481 -43.910 81.837 1.00 65.38 550 SER A O 1
ATOM 4355 N N . THR A 1 551 ? -92.023 -44.506 79.732 1.00 63.25 551 THR A N 1
ATOM 4356 C CA . THR A 1 551 ? -90.780 -43.738 79.617 1.00 63.25 551 THR A CA 1
ATOM 4357 C C . THR A 1 551 ? -91.164 -42.376 79.056 1.00 63.25 551 THR A C 1
ATOM 4359 O O . THR A 1 551 ? -91.537 -42.314 77.885 1.00 63.25 551 THR A O 1
ATOM 4362 N N . ASP A 1 552 ? -91.114 -41.306 79.849 1.00 54.62 552 ASP A N 1
ATOM 4363 C CA . ASP A 1 552 ? -91.191 -39.966 79.260 1.00 54.62 552 ASP A CA 1
ATOM 4364 C C . ASP A 1 552 ? -90.034 -39.825 78.260 1.00 54.62 552 ASP A C 1
ATOM 4366 O O . ASP A 1 552 ? -88.874 -40.092 78.593 1.00 54.62 552 ASP A O 1
ATOM 4370 N N . GLY A 1 553 ? -90.384 -39.510 77.013 1.00 48.16 553 GLY A N 1
ATOM 4371 C CA . GLY A 1 553 ? -89.441 -39.101 75.978 1.00 48.16 553 GLY A CA 1
ATOM 4372 C C . GLY A 1 553 ? -89.118 -37.628 76.120 1.00 48.16 553 GLY A C 1
ATOM 4373 O O . GLY A 1 553 ? -90.092 -36.845 76.197 1.00 48.16 553 GLY A O 1
#

Organism: Piaya cayana (NCBI:txid33601)

Sequence (553 aa):
SEPNFVSSYDIGNFTYFFFRENAVEHDCGKTVFSRAARVCKNDIGGKFVLEDTWTTFMKARLNCSRPGEIPFYYNELQSTFFLPELDLIYGIFTTNVNSIAASAVCVFNLSAITQAFNGPFKYQENSRSAWLPYPNPNPNFQCGTMDQGLYANLTERNLQDAQKFFLMHEVVQPVIPIPYFMEDNSRFSHVVVDVVQGKDMLFHIIYLATDYGTIKKVLAPMNQTSSSCLLEEIELLPKSQREPIRSLQILHSQSVLFVGLQEHVIKVPLKRCPFYKTYSACIGSQDPYCGWDMVMKKCTTLEESLSMSQWEQSITVCPMRNLTVDGHFGTWSQWKPCTHTDGTSVGSCLCRTRVCDSPAPQCGGWLCEGPTMEIANCSRNGGWTPWTSWSPCSTTCGIGFQVRQRSCSNPTPRHGGRVCVGQNREERYCNEHLLCPPHVFWTGWGPWERCTAQCGGGIQARRRTCENGPDCPGCSVEYQPCNTNACPELKKTTPWTPWTPVNISDNGGHYEQRFRYTCKARLPDPNLLEVGRQRIEMRYCSSDGTSGCSTDG

Secondary structure (DSSP, 8-state):
---EEEEEEEETTEEEEEEEEE-TT-SSS--EEEEEEEEETT----SSSSTTS-SS-EEEEEP-EE-SSSPEE--EEEEEEEEGGGTEEEEEEE--TTS--EEEEEEEEHHHHHHHHHSPEEE-SSTTSPPEEE--SSTT--PPPTTSTTSGGGS---HHHHHH--EEEEEE--SSSS-SEEEET--EEEEEEEEEE-SSSEEEEEEEEETTSEEEEEEPPSSTTSPPEEEEEEE-S-GGG-----EEEEEGGGTEEEEE-SS-EEEEES--GGG--SHHHHHHH--TT-EEETTTTEEE-GGG-S-GGGEE---SS-------B---PPPPPPPEEE----TT----EEEEE--S-TTPPBTTPPPPPS-SEEEES--B---PPPPPPPPPPS-SSSSEEEEEE--S-TTPPBTTPPPPPS-SEEEEEE-TT-PPPPPPEEPPPPPPPPPS-SSS-EEEEEE--EESSS--SS-SEEEEEE--SPPPEEEEEPPPPPPEEEEE-TTS-EEEEEEEEEEEEE-SSGGG-----EEEEEEEE-TTSSSPPB---